Protein AF-A0A935MG54-F1 (afdb_monomer_lite)

Secondary structure (DSSP, 8-state):
--------TTSHHHHHHHHHHHHHHHHIIIIIS-BTTT---HHHHHHHHHHHHT-SSS-EEHHHHHHHHTTT--S-HHHHHHHHHHHHTTSSSEEEES---BTTTTBPPPPTTT-EEEE-HHHHHHH--TTT--EEE-TTSSSEEESS----S-HHHHH-EEEE-SS-EEEEPPB-HHHHHHHHHHHHTT------B--TT--EEEEEE-GGG-TT-EEEEE--EEEEETTEEEE----TT--HHHHHHHHHHHHHTTSS-EEEEEE--SSS--EEEEEPTT--HHHHHHHHHHHSTTEEEE--B-EEEETTEEEE--HHHHHHHHHHHHHHHHHHHHHHHHHHHHHHHHHHHHHHHHHHHHHHHHHHHHTS----

Structure (mmCIF, N/CA/C/O backbone):
data_AF-A0A935MG54-F1
#
_entry.id   AF-A0A935MG54-F1
#
loop_
_atom_site.group_PDB
_atom_site.id
_atom_site.type_symbol
_atom_site.label_atom_id
_atom_site.label_alt_id
_atom_site.label_comp_id
_atom_site.label_asym_id
_atom_site.label_entity_id
_atom_site.label_seq_id
_atom_site.pdbx_PDB_ins_code
_atom_site.Cartn_x
_atom_site.Cartn_y
_atom_site.Cartn_z
_atom_site.occupancy
_atom_site.B_iso_or_equiv
_atom_site.auth_seq_id
_atom_site.auth_comp_id
_atom_site.auth_asym_id
_atom_site.auth_atom_id
_atom_site.pdbx_PDB_model_num
ATOM 1 N N . MET A 1 1 ? 14.597 44.276 -36.046 1.00 36.25 1 MET A N 1
ATOM 2 C CA . MET A 1 1 ? 15.534 44.014 -34.934 1.00 36.25 1 MET A CA 1
ATOM 3 C C . MET A 1 1 ? 14.734 43.998 -33.642 1.00 36.25 1 MET A C 1
ATOM 5 O O . MET A 1 1 ? 14.458 45.055 -33.099 1.00 36.25 1 MET A O 1
ATOM 9 N N . MET A 1 2 ? 14.288 42.823 -33.200 1.00 33.59 2 MET A N 1
ATOM 10 C CA . MET A 1 2 ? 13.759 42.623 -31.849 1.00 33.59 2 MET A CA 1
ATOM 11 C C . MET A 1 2 ? 14.778 41.748 -31.135 1.00 33.59 2 MET A C 1
ATOM 13 O O . MET A 1 2 ? 14.987 40.599 -31.510 1.00 33.59 2 MET A O 1
ATOM 17 N N . SER A 1 3 ? 15.499 42.357 -30.204 1.00 35.59 3 SER A N 1
ATOM 18 C CA . SER A 1 3 ? 16.478 41.704 -29.349 1.00 35.59 3 SER A CA 1
ATOM 19 C C . SER A 1 3 ? 15.770 40.707 -28.435 1.00 35.59 3 SER A C 1
ATOM 21 O O . SER A 1 3 ? 14.980 41.115 -27.583 1.00 35.59 3 SER A O 1
ATOM 23 N N . GLU A 1 4 ? 16.073 39.419 -28.591 1.00 42.12 4 GLU A N 1
ATOM 24 C CA . GLU A 1 4 ? 15.835 38.412 -27.558 1.00 42.12 4 GLU A CA 1
ATOM 25 C C . GLU A 1 4 ? 16.567 38.847 -26.284 1.00 42.12 4 GLU A C 1
ATOM 27 O O . GLU A 1 4 ? 17.799 38.837 -26.207 1.00 42.12 4 GLU A O 1
ATOM 32 N N . GLN A 1 5 ? 15.805 39.271 -25.276 1.00 38.69 5 GLN A N 1
ATOM 33 C CA . GLN A 1 5 ? 16.317 39.409 -23.923 1.00 38.69 5 GLN A CA 1
ATOM 34 C C . GLN A 1 5 ? 16.673 38.008 -23.420 1.00 38.69 5 GLN A C 1
ATOM 36 O O . GLN A 1 5 ? 15.800 37.228 -23.048 1.00 38.69 5 GLN A O 1
ATOM 41 N N . LYS A 1 6 ? 17.968 37.678 -23.406 1.00 45.94 6 LYS A N 1
ATOM 42 C CA . LYS A 1 6 ? 18.484 36.583 -22.582 1.00 45.94 6 LYS A CA 1
ATOM 43 C C . LYS A 1 6 ? 18.187 36.929 -21.123 1.00 45.94 6 LYS A C 1
ATOM 45 O O . LYS A 1 6 ? 18.866 37.779 -20.548 1.00 45.94 6 LYS A O 1
ATOM 50 N N . GLU A 1 7 ? 17.168 36.299 -20.540 1.00 51.41 7 GLU A N 1
ATOM 51 C CA . GLU A 1 7 ? 16.941 36.339 -19.096 1.00 51.41 7 GLU A CA 1
ATOM 52 C C . GLU A 1 7 ? 18.221 35.876 -18.391 1.00 51.41 7 GLU A C 1
ATOM 54 O O . GLU A 1 7 ? 18.666 34.734 -18.525 1.00 51.41 7 GLU A O 1
ATOM 59 N N . ASN A 1 8 ? 18.854 36.797 -17.668 1.00 47.69 8 ASN A N 1
ATOM 60 C CA . ASN A 1 8 ? 20.060 36.537 -16.901 1.00 47.69 8 ASN A CA 1
ATOM 61 C C . ASN A 1 8 ? 19.663 35.709 -15.665 1.00 47.69 8 ASN A C 1
ATOM 63 O O . ASN A 1 8 ? 19.390 36.248 -14.594 1.00 47.69 8 ASN A O 1
ATOM 67 N N . ASN A 1 9 ? 19.591 34.384 -15.817 1.00 56.09 9 ASN A N 1
ATOM 68 C CA . ASN A 1 9 ? 19.185 33.432 -14.771 1.00 56.09 9 ASN A CA 1
ATOM 69 C C . ASN A 1 9 ? 20.252 33.249 -13.657 1.00 56.09 9 ASN A C 1
ATOM 71 O O . ASN A 1 9 ? 20.275 32.241 -12.958 1.00 56.09 9 ASN A O 1
ATOM 75 N N . SER A 1 10 ? 21.176 34.207 -13.512 1.00 61.56 10 SER A N 1
ATOM 76 C CA . SER A 1 10 ? 22.337 34.177 -12.610 1.00 61.56 10 SER A CA 1
ATOM 77 C C . SER A 1 10 ? 22.067 34.760 -11.220 1.00 61.56 10 SER A C 1
ATOM 79 O O . SER A 1 10 ? 22.873 34.564 -10.312 1.00 61.56 10 SER A O 1
ATOM 81 N N . GLY A 1 11 ? 20.942 35.455 -11.028 1.00 75.38 11 GLY A N 1
ATOM 82 C CA . GLY A 1 11 ? 20.526 35.961 -9.721 1.00 75.38 11 GLY A CA 1
ATOM 83 C C . GLY A 1 11 ? 20.062 34.848 -8.776 1.00 75.38 11 GLY A C 1
ATOM 84 O O . GLY A 1 11 ? 19.579 33.805 -9.212 1.00 75.38 11 GLY A O 1
ATOM 85 N N . VAL A 1 12 ? 20.139 35.104 -7.466 1.00 76.81 12 VAL A N 1
ATOM 86 C CA . VAL A 1 12 ? 19.723 34.170 -6.400 1.00 76.81 12 VAL A CA 1
ATOM 87 C C . VAL A 1 12 ? 18.309 33.619 -6.642 1.00 76.81 12 VAL A C 1
ATOM 89 O O . VAL A 1 12 ? 18.091 32.418 -6.546 1.00 76.81 12 VAL A O 1
ATOM 92 N N . SER A 1 13 ? 17.364 34.467 -7.060 1.00 79.31 13 SER A N 1
ATOM 93 C CA . SER A 1 13 ? 15.989 34.058 -7.399 1.00 79.31 13 SER A CA 1
ATOM 94 C C . SER A 1 13 ? 15.916 33.044 -8.559 1.00 79.31 13 SER A C 1
ATOM 96 O O . SER A 1 13 ? 15.170 32.066 -8.486 1.00 79.31 13 SER A O 1
ATOM 98 N N . GLY A 1 14 ? 16.735 33.222 -9.602 1.00 78.69 14 GLY A N 1
ATOM 99 C CA . GLY A 1 14 ? 16.810 32.297 -10.741 1.00 78.69 14 GLY A CA 1
ATOM 100 C C . GLY A 1 14 ? 17.404 30.938 -10.362 1.00 78.69 14 GLY A C 1
ATOM 101 O O . GLY A 1 14 ? 16.901 29.888 -10.775 1.00 78.69 14 GLY A O 1
ATOM 102 N N . GLN A 1 15 ? 18.413 30.948 -9.485 1.00 80.38 15 GLN A N 1
ATOM 103 C CA . GLN A 1 15 ? 18.999 29.729 -8.921 1.00 80.38 15 GLN A CA 1
ATOM 104 C C . GLN A 1 15 ? 17.985 28.972 -8.053 1.00 80.38 15 GLN A C 1
ATOM 106 O O . GLN A 1 15 ? 17.768 27.785 -8.284 1.00 80.38 15 GLN A O 1
ATOM 111 N N . TYR A 1 16 ? 17.278 29.659 -7.144 1.00 85.31 16 TYR A N 1
ATOM 112 C CA . TYR A 1 16 ? 16.221 29.048 -6.327 1.00 85.31 16 TYR A CA 1
ATOM 113 C C . TYR A 1 16 ? 15.105 28.433 -7.173 1.00 85.31 16 TYR A C 1
ATOM 115 O O . TYR A 1 16 ? 14.682 27.315 -6.890 1.00 85.31 16 TYR A O 1
ATOM 123 N N . LYS A 1 17 ? 14.646 29.124 -8.225 1.00 85.75 17 LYS A N 1
ATOM 124 C CA . LYS A 1 17 ? 13.634 28.585 -9.146 1.00 85.75 17 LYS A CA 1
ATOM 125 C C . LYS A 1 17 ? 14.112 27.287 -9.797 1.00 85.75 17 LYS A C 1
ATOM 127 O O . LYS A 1 17 ? 13.353 26.326 -9.860 1.00 85.75 17 LYS A O 1
ATOM 132 N N . THR A 1 18 ? 15.363 27.256 -10.250 1.00 86.44 18 THR A N 1
ATOM 133 C CA . THR A 1 18 ? 15.950 26.082 -10.911 1.00 86.44 18 THR A CA 1
ATOM 134 C C . THR A 1 18 ? 16.090 24.916 -9.931 1.00 86.44 18 THR A C 1
ATOM 136 O O . THR A 1 18 ? 15.540 23.847 -10.178 1.00 86.44 18 THR A O 1
ATOM 139 N N . TRP A 1 19 ? 16.706 25.139 -8.766 1.00 88.31 19 TRP A N 1
ATOM 140 C CA . TRP A 1 19 ? 16.863 24.106 -7.735 1.00 88.31 19 TRP A CA 1
ATOM 141 C C . TRP A 1 19 ? 15.526 23.565 -7.233 1.00 88.31 19 TRP A C 1
ATOM 143 O O . TRP A 1 19 ? 15.387 22.364 -7.005 1.00 88.31 19 TRP A O 1
ATOM 153 N N . PHE A 1 20 ? 14.527 24.437 -7.083 1.00 89.06 20 PHE A N 1
ATOM 154 C CA . PHE A 1 20 ? 13.186 24.024 -6.692 1.00 89.06 20 PHE A CA 1
ATOM 155 C C . PHE A 1 20 ? 12.527 23.146 -7.761 1.00 89.06 20 PHE A C 1
ATOM 157 O O . PHE A 1 20 ? 11.918 22.136 -7.416 1.00 89.06 20 PHE A O 1
ATOM 164 N N . LEU A 1 21 ? 12.658 23.495 -9.046 1.00 88.19 21 LEU A N 1
ATOM 165 C CA . LEU A 1 21 ? 12.113 22.695 -10.146 1.00 88.19 21 LEU A CA 1
ATOM 166 C C . LEU A 1 21 ? 12.800 21.331 -10.264 1.00 88.19 21 LEU A C 1
ATOM 168 O O . LEU A 1 21 ? 12.105 20.332 -10.457 1.00 88.19 21 LEU A O 1
ATOM 172 N N . ASP A 1 22 ? 14.120 21.270 -10.095 1.00 87.31 22 ASP A N 1
ATOM 173 C CA . ASP A 1 22 ? 14.874 20.012 -10.116 1.00 87.31 22 ASP A CA 1
ATOM 174 C C . ASP A 1 22 ? 14.460 19.107 -8.950 1.00 87.31 22 ASP A C 1
ATOM 176 O O . ASP A 1 22 ? 14.134 17.933 -9.144 1.00 87.31 22 ASP A O 1
ATOM 180 N N . TYR A 1 23 ? 14.375 19.670 -7.740 1.00 89.00 23 TYR A N 1
ATOM 181 C CA . TYR A 1 23 ? 13.912 18.948 -6.558 1.00 89.00 23 TYR A CA 1
ATOM 182 C C . TYR A 1 23 ? 12.462 18.469 -6.706 1.00 89.00 23 TYR A C 1
ATOM 184 O O . TYR A 1 23 ? 12.162 17.307 -6.430 1.00 89.00 23 TYR A O 1
ATOM 192 N N . ALA A 1 24 ? 11.557 19.335 -7.171 1.00 88.94 24 ALA A N 1
ATOM 193 C CA . ALA A 1 24 ? 10.156 18.985 -7.380 1.00 88.94 24 ALA A CA 1
ATOM 194 C C . ALA A 1 24 ? 10.003 17.869 -8.419 1.00 88.94 24 ALA A C 1
ATOM 196 O O . ALA A 1 24 ? 9.291 16.895 -8.171 1.00 88.94 24 ALA A O 1
ATOM 197 N N . SER A 1 25 ? 10.719 17.970 -9.541 1.00 88.19 25 SER A N 1
ATOM 198 C CA . SER A 1 25 ? 10.710 16.956 -10.599 1.00 88.19 25 SER A CA 1
ATOM 199 C C . SER A 1 25 ? 11.228 15.616 -10.085 1.00 88.19 25 SER A C 1
ATOM 201 O O . SER A 1 25 ? 10.577 14.592 -10.290 1.00 88.19 25 SER A O 1
ATOM 203 N N . TYR A 1 26 ? 12.339 15.624 -9.341 1.00 88.06 26 TYR A N 1
ATOM 204 C CA . TYR A 1 26 ? 12.888 14.427 -8.708 1.00 88.06 26 TYR A CA 1
ATOM 205 C C . TYR A 1 26 ? 11.895 13.789 -7.728 1.00 88.06 26 TYR A C 1
ATOM 207 O O . TYR A 1 26 ? 11.629 12.594 -7.798 1.00 88.06 26 TYR A O 1
ATOM 215 N N . VAL A 1 27 ? 11.279 14.570 -6.836 1.00 87.25 27 VAL A N 1
ATOM 216 C CA . VAL A 1 27 ? 10.325 14.031 -5.853 1.00 87.25 27 VAL A CA 1
ATOM 217 C C . VAL A 1 27 ? 9.084 13.437 -6.527 1.00 87.25 27 VAL A C 1
ATOM 219 O O . VAL A 1 27 ? 8.572 12.417 -6.057 1.00 87.25 27 VAL A O 1
ATOM 222 N N . ILE A 1 28 ? 8.598 14.053 -7.607 1.00 88.31 28 ILE A N 1
ATOM 223 C CA . ILE A 1 28 ? 7.433 13.570 -8.355 1.00 88.31 28 ILE A CA 1
ATOM 224 C C . ILE A 1 28 ? 7.766 12.272 -9.100 1.00 88.31 28 ILE A C 1
ATOM 226 O O . ILE A 1 28 ? 7.047 11.289 -8.931 1.00 88.31 28 ILE A O 1
ATOM 230 N N . LEU A 1 29 ? 8.841 12.261 -9.893 1.00 85.81 29 LEU A N 1
ATOM 231 C CA . LEU A 1 29 ? 9.164 11.157 -10.804 1.00 85.81 29 LEU A CA 1
ATOM 232 C C . LEU A 1 29 ? 9.878 9.993 -10.112 1.00 85.81 29 LEU A C 1
ATOM 234 O O . LEU A 1 29 ? 9.588 8.835 -10.395 1.00 85.81 29 LEU A O 1
ATOM 238 N N . GLU A 1 30 ? 10.786 10.289 -9.184 1.00 83.00 30 GLU A N 1
ATOM 239 C CA . GLU A 1 30 ? 11.728 9.307 -8.634 1.00 83.00 30 GLU A CA 1
ATOM 240 C C . GLU A 1 30 ? 11.389 8.864 -7.200 1.00 83.00 30 GLU A C 1
ATOM 242 O O . GLU A 1 30 ? 12.140 8.102 -6.584 1.00 83.00 30 GLU A O 1
ATOM 247 N N . ARG A 1 31 ? 10.260 9.316 -6.629 1.00 86.38 31 ARG A N 1
ATOM 248 C CA . ARG A 1 31 ? 9.934 9.003 -5.226 1.00 86.38 31 ARG A CA 1
ATOM 249 C C . ARG A 1 31 ? 8.457 8.779 -4.933 1.00 86.38 31 ARG A C 1
ATOM 251 O O . ARG A 1 31 ? 8.093 7.723 -4.419 1.00 86.38 31 ARG A O 1
ATOM 258 N N . ALA A 1 32 ? 7.617 9.784 -5.156 1.00 86.50 32 ALA A N 1
ATOM 259 C CA . ALA A 1 32 ? 6.298 9.832 -4.530 1.00 86.50 32 ALA A CA 1
ATOM 260 C C . ALA A 1 32 ? 5.190 9.152 -5.343 1.00 86.50 32 ALA A C 1
ATOM 262 O O . ALA A 1 32 ? 4.269 8.597 -4.741 1.00 86.50 32 ALA A O 1
ATOM 263 N N . VAL A 1 33 ? 5.271 9.186 -6.674 1.00 91.69 33 VAL A N 1
ATOM 264 C CA . VAL A 1 33 ? 4.208 8.720 -7.574 1.00 91.69 33 VAL A CA 1
ATOM 265 C C . VAL A 1 33 ? 4.623 7.396 -8.231 1.00 91.69 33 VAL A C 1
ATOM 267 O O . VAL A 1 33 ? 5.767 7.278 -8.667 1.00 91.69 33 VAL A O 1
ATOM 270 N N . PRO A 1 34 ? 3.741 6.381 -8.290 1.00 94.25 34 PRO A N 1
ATOM 271 C CA . PRO A 1 34 ? 4.047 5.125 -8.965 1.00 94.25 34 PRO A CA 1
ATOM 272 C C . PRO A 1 34 ? 4.077 5.296 -10.490 1.00 94.25 34 PRO A C 1
ATOM 274 O O . PRO A 1 34 ? 3.352 6.121 -11.059 1.00 94.25 34 PRO A O 1
ATOM 277 N N . ALA A 1 35 ? 4.892 4.475 -11.152 1.00 94.12 35 ALA A N 1
ATOM 278 C CA . ALA A 1 35 ? 4.872 4.361 -12.607 1.00 94.12 35 ALA A CA 1
ATOM 279 C C . ALA A 1 35 ? 3.631 3.588 -13.071 1.00 94.12 35 ALA A C 1
ATOM 281 O O . ALA A 1 35 ? 3.162 2.678 -12.383 1.00 94.12 35 ALA A O 1
ATOM 282 N N . MET A 1 36 ? 3.096 3.942 -14.237 1.00 93.44 36 MET A N 1
ATOM 283 C CA . MET A 1 36 ? 1.888 3.311 -14.765 1.00 93.44 36 MET A CA 1
ATOM 284 C C . MET A 1 36 ? 2.120 1.866 -15.228 1.00 93.44 36 MET A C 1
ATOM 286 O O . MET A 1 36 ? 1.231 1.022 -15.142 1.00 93.44 36 MET A O 1
ATOM 290 N N . GLU A 1 37 ? 3.317 1.575 -15.726 1.00 91.81 37 GLU A N 1
ATOM 291 C CA . GLU A 1 37 ? 3.659 0.313 -16.379 1.00 91.81 37 GLU A CA 1
ATOM 292 C C . GLU A 1 37 ? 3.700 -0.864 -15.398 1.00 91.81 37 GLU A C 1
ATOM 294 O O . GLU A 1 37 ? 3.275 -1.970 -15.742 1.00 91.81 37 GLU A O 1
ATOM 299 N N . ASP A 1 38 ? 4.208 -0.631 -14.183 1.00 93.75 38 ASP A N 1
ATOM 300 C CA . ASP A 1 38 ? 4.360 -1.656 -13.148 1.00 93.75 38 ASP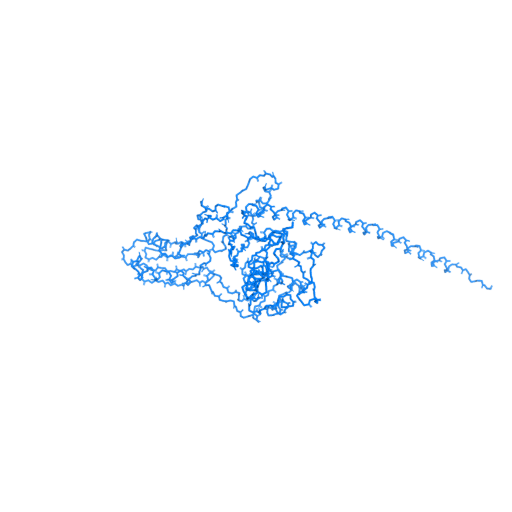 A CA 1
ATOM 301 C C . ASP A 1 38 ? 3.632 -1.358 -11.836 1.00 93.75 38 ASP A C 1
ATOM 303 O O . ASP A 1 38 ? 3.477 -2.261 -11.014 1.00 93.75 38 ASP A O 1
ATOM 307 N N . GLY A 1 39 ? 3.144 -0.132 -11.641 1.00 93.50 39 GLY A N 1
ATOM 308 C CA . GLY A 1 39 ? 2.451 0.267 -10.421 1.00 93.50 39 GLY A CA 1
ATOM 309 C C . GLY A 1 39 ? 3.360 0.490 -9.219 1.00 93.50 39 GLY A C 1
ATOM 310 O O . GLY A 1 39 ? 2.860 0.592 -8.101 1.00 93.50 39 GLY A O 1
ATOM 311 N N . LEU A 1 40 ? 4.679 0.550 -9.421 1.00 95.56 40 LEU A N 1
ATOM 312 C CA . LEU A 1 40 ? 5.659 0.610 -8.343 1.00 95.56 40 LEU A CA 1
ATOM 313 C C . LEU A 1 40 ? 6.328 1.980 -8.264 1.00 95.56 40 LEU A C 1
ATOM 315 O O . LEU A 1 40 ? 6.586 2.653 -9.267 1.00 95.56 40 LEU A O 1
ATOM 319 N N . LYS A 1 41 ? 6.678 2.369 -7.038 1.00 95.25 41 LYS A N 1
ATOM 320 C CA . LYS A 1 41 ? 7.650 3.438 -6.787 1.00 95.25 41 LYS A CA 1
ATOM 321 C C . LYS A 1 41 ? 9.074 2.917 -7.021 1.00 95.25 41 LYS A C 1
ATOM 323 O O . LYS A 1 41 ? 9.314 1.716 -6.855 1.00 95.25 41 LYS A O 1
ATOM 328 N N . PRO A 1 42 ? 10.059 3.788 -7.299 1.00 93.62 42 PRO A N 1
ATOM 329 C CA . PRO A 1 42 ? 11.432 3.347 -7.567 1.00 93.62 42 PRO A CA 1
ATOM 330 C C . PRO A 1 42 ? 12.063 2.503 -6.453 1.00 93.62 42 PRO A C 1
ATOM 332 O O . PRO A 1 42 ? 12.716 1.505 -6.746 1.00 93.62 42 PRO A O 1
ATOM 335 N N . VAL A 1 43 ? 11.822 2.833 -5.177 1.00 95.56 43 VAL A N 1
ATOM 336 C CA . VAL A 1 43 ? 12.313 2.024 -4.042 1.00 95.56 43 VAL A CA 1
ATOM 337 C C . VAL A 1 43 ? 11.753 0.598 -4.072 1.00 95.56 43 VAL A C 1
ATOM 339 O O . VAL A 1 43 ? 12.503 -0.364 -3.949 1.00 95.56 43 VAL A O 1
ATOM 342 N N . GLN A 1 44 ? 10.454 0.448 -4.337 1.00 96.81 44 GLN A N 1
ATOM 343 C CA . GLN A 1 44 ? 9.769 -0.847 -4.375 1.00 96.81 44 GLN A CA 1
ATOM 344 C C . GLN A 1 44 ? 10.274 -1.703 -5.543 1.00 96.81 44 GLN A C 1
ATOM 346 O O . GLN A 1 44 ? 10.547 -2.892 -5.386 1.00 96.81 44 GLN A O 1
ATOM 351 N N . ARG A 1 45 ? 10.469 -1.078 -6.710 1.00 96.38 45 ARG A N 1
ATOM 352 C CA . ARG A 1 45 ? 11.040 -1.722 -7.900 1.00 96.38 45 ARG A CA 1
ATOM 353 C C . ARG A 1 45 ? 12.452 -2.246 -7.646 1.00 96.38 45 ARG A C 1
ATOM 355 O O . ARG A 1 45 ? 12.754 -3.389 -7.983 1.00 96.38 45 ARG A O 1
ATOM 362 N N . ARG A 1 46 ? 13.304 -1.425 -7.030 1.00 96.44 46 ARG A N 1
ATOM 363 C CA . ARG A 1 46 ? 14.694 -1.776 -6.705 1.00 96.44 46 ARG A CA 1
ATOM 364 C C . ARG A 1 46 ? 14.786 -2.883 -5.661 1.00 96.44 46 ARG A C 1
ATOM 366 O O . ARG A 1 46 ? 15.628 -3.762 -5.815 1.00 96.44 46 ARG A O 1
ATOM 373 N N . ILE A 1 47 ? 13.894 -2.891 -4.669 1.00 97.44 47 ILE A N 1
ATOM 374 C CA . ILE A 1 47 ? 13.772 -3.987 -3.696 1.00 97.44 47 ILE A CA 1
ATOM 375 C C . ILE A 1 47 ? 13.447 -5.303 -4.412 1.00 97.44 47 ILE A C 1
ATOM 377 O O . ILE A 1 47 ? 14.160 -6.287 -4.233 1.00 97.44 47 ILE A O 1
ATOM 381 N N . LEU A 1 48 ? 12.428 -5.324 -5.279 1.00 97.44 48 LEU A N 1
ATOM 382 C CA . LEU A 1 48 ? 12.066 -6.530 -6.034 1.00 97.44 48 LEU A CA 1
ATOM 383 C C . LEU A 1 48 ? 13.197 -7.006 -6.952 1.00 97.44 48 LEU A C 1
ATOM 385 O O . LEU A 1 48 ? 13.439 -8.208 -7.052 1.00 97.44 48 LEU A O 1
ATOM 389 N N . HIS A 1 49 ? 13.911 -6.080 -7.597 1.00 96.81 49 HIS A N 1
ATOM 390 C CA . HIS A 1 49 ? 15.085 -6.403 -8.413 1.00 96.81 49 HIS A CA 1
ATOM 391 C C . HIS A 1 49 ? 16.216 -7.013 -7.574 1.00 96.81 49 HIS A C 1
ATOM 393 O O . HIS A 1 49 ? 16.732 -8.075 -7.913 1.00 96.81 49 HIS A O 1
ATOM 399 N N . ALA A 1 50 ? 16.551 -6.405 -6.435 1.00 96.62 50 ALA A N 1
ATOM 400 C CA . ALA A 1 50 ? 17.556 -6.927 -5.513 1.00 96.62 50 ALA A CA 1
ATOM 401 C C . ALA A 1 50 ? 17.186 -8.319 -4.980 1.00 96.62 50 ALA A C 1
ATOM 403 O O . ALA A 1 50 ? 18.033 -9.212 -4.962 1.00 96.62 50 ALA A O 1
ATOM 404 N N . MET A 1 51 ? 15.916 -8.529 -4.618 1.00 97.19 51 MET A N 1
ATOM 405 C CA . MET A 1 51 ? 15.408 -9.843 -4.224 1.00 97.19 51 MET A CA 1
ATOM 406 C C . MET A 1 51 ? 15.521 -10.857 -5.360 1.00 97.19 51 MET A C 1
ATOM 408 O O . MET A 1 51 ? 15.851 -12.010 -5.101 1.00 97.19 51 MET A O 1
ATOM 412 N N . LYS A 1 52 ? 15.290 -10.447 -6.615 1.00 96.19 52 LYS A N 1
ATOM 413 C CA . LYS A 1 52 ? 15.390 -11.352 -7.763 1.00 96.19 52 LYS A CA 1
ATOM 414 C C . LYS A 1 52 ? 16.823 -11.779 -8.064 1.00 96.19 52 LYS A C 1
ATOM 416 O O . LYS A 1 52 ? 17.035 -12.928 -8.438 1.00 96.19 52 LYS A O 1
ATOM 421 N N . GLU A 1 53 ? 17.792 -10.889 -7.881 1.00 94.44 53 GLU A N 1
ATOM 422 C CA . GLU A 1 53 ? 19.220 -11.209 -8.024 1.00 94.44 53 GLU A CA 1
ATOM 423 C C . GLU A 1 53 ? 19.712 -12.191 -6.947 1.00 94.44 53 GLU A C 1
ATOM 425 O O . GLU A 1 53 ? 20.644 -12.955 -7.186 1.00 94.44 53 GLU A O 1
ATOM 430 N N . MET A 1 54 ? 19.084 -12.178 -5.768 1.00 94.06 54 MET A N 1
ATOM 431 C CA . MET A 1 54 ? 19.393 -13.076 -4.647 1.00 94.06 54 MET A CA 1
ATOM 432 C C . MET A 1 54 ? 18.544 -14.356 -4.627 1.00 94.06 54 MET A C 1
ATOM 434 O O . MET A 1 54 ? 18.728 -15.195 -3.748 1.00 94.06 54 MET A O 1
ATOM 438 N N . ASP A 1 55 ? 17.587 -14.492 -5.544 1.00 93.81 55 ASP A N 1
ATOM 439 C CA . ASP A 1 55 ? 16.567 -15.536 -5.509 1.00 93.81 55 ASP A CA 1
ATOM 440 C C . ASP A 1 55 ? 17.156 -16.933 -5.761 1.00 93.81 55 ASP A C 1
ATOM 442 O O . ASP A 1 55 ? 17.523 -17.288 -6.882 1.00 93.81 55 ASP A O 1
ATOM 446 N N . ASP A 1 56 ? 17.195 -17.745 -4.705 1.00 92.44 56 ASP A N 1
ATOM 447 C CA . ASP A 1 56 ? 17.542 -19.170 -4.715 1.00 92.44 56 ASP A CA 1
ATOM 448 C C . ASP A 1 56 ? 16.365 -20.062 -4.255 1.00 92.44 56 ASP A C 1
ATOM 450 O O . ASP A 1 56 ? 16.523 -21.266 -4.031 1.00 92.44 56 ASP A O 1
ATOM 454 N N . GLY A 1 57 ? 15.172 -19.469 -4.105 1.00 90.62 57 GLY A N 1
ATOM 455 C CA . GLY A 1 57 ? 13.959 -20.107 -3.588 1.00 90.62 57 GLY A CA 1
ATOM 456 C C . GLY A 1 57 ? 13.874 -20.217 -2.058 1.00 90.62 57 GLY A C 1
ATOM 457 O O . GLY A 1 57 ? 12.843 -20.669 -1.541 1.00 90.62 57 GLY A O 1
ATOM 458 N N . ARG A 1 58 ? 14.909 -19.814 -1.312 1.00 94.69 58 ARG A N 1
ATOM 459 C CA . ARG A 1 58 ? 14.925 -19.836 0.158 1.00 94.69 58 ARG A CA 1
ATOM 460 C C . ARG A 1 58 ? 14.587 -18.465 0.737 1.00 94.69 58 ARG A C 1
ATOM 462 O O . ARG A 1 58 ? 14.625 -17.438 0.062 1.00 94.69 58 ARG A O 1
ATOM 469 N N . PHE A 1 59 ? 14.221 -18.471 2.012 1.00 96.25 59 PHE A N 1
ATOM 470 C CA . PHE A 1 59 ? 14.035 -17.250 2.779 1.00 96.25 59 PHE A CA 1
ATOM 471 C C . PHE A 1 59 ? 15.381 -16.567 3.016 1.00 96.25 59 PHE A C 1
ATOM 473 O O . PHE A 1 59 ? 16.360 -17.199 3.414 1.00 96.25 59 PHE A O 1
ATOM 480 N N . ASN A 1 60 ? 15.420 -15.264 2.754 1.00 96.44 60 ASN A N 1
ATOM 481 C CA . ASN A 1 60 ? 16.582 -14.422 2.972 1.00 96.44 60 ASN A CA 1
ATOM 482 C C . ASN A 1 60 ? 16.312 -13.480 4.144 1.00 96.44 60 ASN A C 1
ATOM 484 O O . ASN A 1 60 ? 15.221 -12.923 4.268 1.00 96.44 60 ASN A O 1
ATOM 488 N N . LYS A 1 61 ? 17.325 -13.259 4.988 1.00 96.69 61 LYS A N 1
ATOM 489 C CA . LYS A 1 61 ? 17.254 -12.244 6.047 1.00 96.69 61 LYS A CA 1
ATOM 490 C C . LYS A 1 61 ? 16.958 -10.882 5.430 1.00 96.69 61 LYS A C 1
ATOM 492 O O . LYS A 1 61 ? 17.639 -10.473 4.488 1.00 96.69 61 LYS A O 1
ATOM 497 N N . VAL A 1 62 ? 15.996 -10.157 5.996 1.00 97.00 62 VAL A N 1
ATOM 498 C CA . VAL A 1 62 ? 15.607 -8.833 5.487 1.00 97.00 62 VAL A CA 1
ATOM 499 C C . VAL A 1 62 ? 16.781 -7.855 5.515 1.00 97.00 62 VAL A C 1
ATOM 501 O O . VAL A 1 62 ? 16.968 -7.111 4.558 1.00 97.00 62 VAL A O 1
ATOM 504 N N . ALA A 1 63 ? 17.652 -7.935 6.525 1.00 96.88 63 ALA A N 1
ATOM 505 C CA . ALA A 1 63 ? 18.900 -7.168 6.565 1.00 96.88 63 ALA A CA 1
ATOM 506 C C . ALA A 1 63 ? 19.780 -7.359 5.308 1.00 96.88 63 ALA A C 1
ATOM 508 O O . ALA A 1 63 ? 20.347 -6.391 4.801 1.00 96.88 63 ALA A O 1
ATOM 509 N N . ASN A 1 64 ? 19.850 -8.577 4.757 1.00 96.19 64 ASN A N 1
ATOM 510 C CA . ASN A 1 64 ? 20.615 -8.846 3.535 1.00 96.19 64 ASN A CA 1
ATOM 511 C C . ASN A 1 64 ? 19.928 -8.244 2.303 1.00 96.19 64 ASN A C 1
ATOM 513 O O . ASN A 1 64 ? 20.599 -7.679 1.442 1.00 96.19 64 ASN A O 1
ATOM 517 N N . ILE A 1 65 ? 18.594 -8.331 2.233 1.00 96.94 65 ILE A N 1
ATOM 518 C CA . ILE A 1 65 ? 17.802 -7.746 1.141 1.00 96.94 65 ILE A CA 1
ATOM 519 C C . ILE A 1 65 ? 17.967 -6.221 1.125 1.00 96.94 65 ILE A C 1
ATOM 521 O O . ILE A 1 65 ? 18.167 -5.637 0.058 1.00 96.94 65 ILE A O 1
ATOM 525 N N . ILE A 1 66 ? 17.938 -5.579 2.297 1.00 97.00 66 ILE A N 1
ATOM 526 C CA . ILE A 1 66 ? 18.176 -4.138 2.441 1.00 97.00 66 ILE A CA 1
ATOM 527 C C . ILE A 1 66 ? 19.582 -3.790 1.941 1.00 97.00 66 ILE A C 1
ATOM 529 O O . ILE A 1 66 ? 19.718 -2.945 1.057 1.00 97.00 66 ILE A O 1
ATOM 533 N N . GLY A 1 67 ? 20.614 -4.493 2.422 1.00 95.94 67 GLY A N 1
ATOM 534 C CA . GLY A 1 67 ? 21.999 -4.257 2.003 1.00 95.94 67 GLY A CA 1
ATOM 535 C C . GLY A 1 67 ? 22.222 -4.437 0.497 1.00 95.94 67 GLY A C 1
ATOM 536 O O . GLY A 1 67 ? 22.938 -3.652 -0.124 1.00 95.94 67 GLY A O 1
ATOM 537 N N . GLN A 1 68 ? 21.565 -5.420 -0.126 1.00 95.56 68 GLN A N 1
ATOM 538 C CA . GLN A 1 68 ? 21.612 -5.600 -1.578 1.00 95.56 68 GLN A CA 1
ATOM 539 C C . GLN A 1 68 ? 20.867 -4.482 -2.319 1.00 95.56 68 GLN A C 1
ATOM 541 O O . GLN A 1 68 ? 21.344 -3.992 -3.341 1.00 95.56 68 GLN A O 1
ATOM 546 N N . SER A 1 69 ? 19.718 -4.046 -1.801 1.00 96.38 69 SER A N 1
ATOM 547 C CA . SER A 1 69 ? 18.909 -2.974 -2.398 1.00 96.38 69 SER A CA 1
ATOM 548 C C . SER A 1 69 ? 19.632 -1.626 -2.400 1.00 96.38 69 SER A C 1
ATOM 550 O O . SER A 1 69 ? 19.454 -0.844 -3.334 1.00 96.38 69 SER A O 1
ATOM 552 N N . MET A 1 70 ? 20.506 -1.372 -1.419 1.00 95.00 70 MET A N 1
ATOM 553 C CA . MET A 1 70 ? 21.329 -0.155 -1.355 1.00 95.00 70 MET A CA 1
ATOM 554 C C . MET A 1 70 ? 22.288 -0.000 -2.545 1.00 95.00 70 MET A C 1
ATOM 556 O O . MET A 1 70 ? 22.683 1.114 -2.869 1.00 95.00 70 MET A O 1
ATOM 560 N N . GLN A 1 71 ? 22.620 -1.086 -3.253 1.00 93.50 71 GLN A N 1
ATOM 561 C CA . GLN A 1 71 ? 23.423 -1.018 -4.484 1.00 93.50 71 GLN A CA 1
ATOM 562 C C . GLN A 1 71 ? 22.672 -0.348 -5.644 1.00 93.50 71 GLN A C 1
ATOM 564 O O . GLN A 1 71 ? 23.288 0.094 -6.609 1.00 93.50 71 GLN A O 1
ATOM 569 N N . TYR A 1 72 ? 21.343 -0.277 -5.554 1.00 94.19 72 TYR A N 1
ATOM 570 C CA . TYR A 1 72 ? 20.469 0.347 -6.547 1.00 94.19 72 TYR A CA 1
ATOM 571 C C . TYR A 1 72 ? 19.806 1.620 -5.998 1.00 94.19 72 TYR A C 1
ATOM 573 O O . TYR A 1 72 ? 19.498 2.548 -6.745 1.00 94.19 72 TYR A O 1
ATOM 581 N N . HIS A 1 73 ? 19.570 1.690 -4.686 1.00 94.31 73 HIS A N 1
ATOM 582 C CA . HIS A 1 73 ? 18.845 2.778 -4.039 1.00 94.31 73 HIS A CA 1
ATOM 583 C C . HIS A 1 73 ? 19.760 3.561 -3.077 1.00 94.31 73 HIS A C 1
ATOM 585 O O . HIS A 1 73 ? 20.012 3.082 -1.973 1.00 94.31 73 HIS A O 1
ATOM 591 N N . PRO A 1 74 ? 20.236 4.767 -3.455 1.00 91.06 74 PRO A N 1
ATOM 592 C CA . PRO A 1 74 ? 21.207 5.540 -2.674 1.00 91.06 74 PRO A CA 1
ATOM 593 C C . PRO A 1 74 ? 20.549 6.315 -1.515 1.00 91.06 74 PRO A C 1
ATOM 595 O O . PRO A 1 74 ? 20.796 7.504 -1.335 1.00 91.06 74 PRO A O 1
ATOM 598 N N . HIS A 1 75 ? 19.677 5.654 -0.751 1.00 88.81 75 HIS A N 1
ATOM 599 C CA . HIS A 1 75 ? 18.971 6.225 0.400 1.00 88.81 75 HIS A CA 1
ATOM 600 C C . HIS A 1 75 ? 19.110 5.318 1.624 1.00 88.81 75 HIS A C 1
ATOM 602 O O . HIS A 1 75 ? 19.600 4.193 1.524 1.00 88.81 75 HIS A O 1
ATOM 608 N N . GLY A 1 76 ? 18.710 5.832 2.789 1.00 91.25 76 GLY A N 1
ATOM 609 C CA . GLY A 1 76 ? 18.891 5.156 4.073 1.00 91.25 76 GLY A CA 1
ATOM 610 C C . GLY A 1 76 ? 18.245 3.769 4.131 1.00 91.25 76 GLY A C 1
ATOM 611 O O . GLY A 1 76 ? 17.151 3.552 3.603 1.00 91.25 76 GLY A O 1
ATOM 612 N N . ASP A 1 77 ? 18.911 2.860 4.834 1.00 93.44 77 ASP A N 1
ATOM 613 C CA . ASP A 1 77 ? 18.472 1.492 5.116 1.00 93.44 77 ASP A CA 1
ATOM 614 C C . ASP A 1 77 ? 17.079 1.441 5.758 1.00 93.44 77 ASP A C 1
ATOM 616 O O . ASP A 1 77 ? 16.264 0.612 5.358 1.00 93.44 77 ASP A O 1
ATOM 620 N N . ALA A 1 78 ? 16.774 2.379 6.661 1.00 93.94 78 ALA A N 1
ATOM 621 C CA . ALA A 1 78 ? 15.454 2.518 7.276 1.00 93.94 78 ALA A CA 1
ATOM 622 C C . ALA A 1 78 ? 14.336 2.668 6.226 1.00 93.94 78 ALA A C 1
ATOM 624 O O . ALA A 1 78 ? 13.373 1.911 6.232 1.00 93.94 78 ALA A O 1
ATOM 625 N N . SER A 1 79 ? 14.511 3.561 5.244 1.00 93.25 79 SER A N 1
ATOM 626 C CA . SER A 1 79 ? 13.496 3.804 4.205 1.00 93.25 79 SER A CA 1
ATOM 627 C C . SER A 1 79 ? 13.247 2.591 3.300 1.00 93.25 79 SER A C 1
ATOM 629 O O . SER A 1 79 ? 12.125 2.360 2.847 1.00 93.25 79 SER A O 1
ATOM 631 N N . ILE A 1 80 ? 14.291 1.794 3.052 1.00 96.19 80 ILE A N 1
ATOM 632 C CA . ILE A 1 80 ? 14.205 0.546 2.287 1.00 96.19 80 ILE A CA 1
ATOM 633 C C . ILE A 1 80 ? 13.517 -0.531 3.130 1.00 96.19 80 ILE A C 1
ATOM 635 O O . ILE A 1 80 ? 12.656 -1.245 2.618 1.00 96.19 80 ILE A O 1
ATOM 639 N N . GLY A 1 81 ? 13.878 -0.632 4.413 1.00 96.31 81 GLY A N 1
ATOM 640 C CA . GLY A 1 81 ? 13.264 -1.545 5.373 1.00 96.31 81 GLY A CA 1
ATOM 641 C C . GLY A 1 81 ? 11.764 -1.306 5.504 1.00 96.31 81 GLY A C 1
ATOM 642 O O . GLY A 1 81 ? 10.990 -2.240 5.306 1.00 96.31 81 GLY A O 1
ATOM 643 N N . ASP A 1 82 ? 11.350 -0.058 5.715 1.00 94.81 82 ASP A N 1
ATOM 644 C CA . ASP A 1 82 ? 9.938 0.319 5.825 1.00 94.81 82 ASP A CA 1
ATOM 645 C C . ASP A 1 82 ? 9.175 0.003 4.535 1.00 94.81 82 ASP A C 1
ATOM 647 O O . ASP A 1 82 ? 8.074 -0.549 4.568 1.00 94.81 82 ASP A O 1
ATOM 651 N N . ALA A 1 83 ? 9.760 0.308 3.371 1.00 95.62 83 ALA A N 1
ATOM 652 C CA . ALA A 1 83 ? 9.151 -0.017 2.084 1.00 95.62 83 ALA A CA 1
ATOM 653 C C . ALA A 1 83 ? 8.987 -1.534 1.892 1.00 95.62 83 ALA A C 1
ATOM 655 O O . ALA A 1 83 ? 7.944 -1.977 1.410 1.00 95.62 83 ALA A O 1
ATOM 656 N N . LEU A 1 84 ? 9.985 -2.328 2.288 1.00 96.75 84 LEU A N 1
ATOM 657 C CA . LEU A 1 84 ? 9.948 -3.786 2.210 1.00 96.75 84 LEU A CA 1
ATOM 658 C C . LEU A 1 84 ? 8.895 -4.374 3.156 1.00 96.75 84 LEU A C 1
ATOM 660 O O . LEU A 1 84 ? 8.110 -5.213 2.718 1.00 96.75 84 LEU A O 1
ATOM 664 N N . VAL A 1 85 ? 8.820 -3.903 4.404 1.00 96.38 85 VAL A N 1
ATOM 665 C CA . VAL A 1 85 ? 7.788 -4.314 5.373 1.00 96.38 85 VAL A CA 1
ATOM 666 C C . VAL A 1 85 ? 6.391 -4.026 4.826 1.00 96.38 85 VAL A C 1
ATOM 668 O O . VAL A 1 85 ? 5.573 -4.941 4.742 1.00 96.38 85 VAL A O 1
ATOM 671 N N . ASN A 1 86 ? 6.155 -2.807 4.331 1.00 94.25 86 ASN A N 1
ATOM 672 C CA . ASN A 1 86 ? 4.882 -2.418 3.716 1.00 94.25 86 ASN A CA 1
ATOM 673 C C . ASN A 1 86 ? 4.510 -3.282 2.499 1.00 94.25 86 ASN A C 1
ATOM 675 O O . ASN A 1 86 ? 3.333 -3.517 2.235 1.00 94.25 86 ASN A O 1
ATOM 679 N N . MET A 1 87 ? 5.488 -3.739 1.713 1.00 95.25 87 MET A N 1
ATOM 680 C CA . MET A 1 87 ? 5.237 -4.653 0.593 1.00 95.25 87 MET A CA 1
ATOM 681 C C . MET A 1 87 ? 4.962 -6.087 1.055 1.00 95.25 87 MET A C 1
ATOM 683 O O . MET A 1 87 ? 4.134 -6.763 0.444 1.00 95.25 87 MET A O 1
ATOM 687 N N . GLY A 1 88 ? 5.643 -6.541 2.110 1.00 94.75 88 GLY A N 1
ATOM 688 C CA . GLY A 1 88 ? 5.468 -7.865 2.706 1.00 94.75 88 GLY A CA 1
ATOM 689 C C . GLY A 1 88 ? 4.111 -8.040 3.381 1.00 94.75 88 GLY A C 1
ATOM 690 O O . GLY A 1 88 ? 3.464 -9.063 3.188 1.00 94.75 88 GLY A O 1
ATOM 691 N N . GLN A 1 89 ? 3.625 -7.014 4.083 1.00 92.69 89 GLN A N 1
ATOM 692 C CA . GLN A 1 89 ? 2.311 -7.022 4.741 1.00 92.69 89 GLN A CA 1
ATOM 693 C C . GLN A 1 89 ? 1.132 -7.166 3.763 1.00 92.69 89 GLN A C 1
ATOM 695 O O . GLN A 1 89 ? 0.044 -7.558 4.169 1.00 92.69 89 GLN A O 1
ATOM 700 N N . LYS A 1 90 ? 1.335 -6.887 2.466 1.00 91.38 90 LYS A N 1
ATOM 701 C CA . LYS A 1 90 ? 0.301 -7.058 1.432 1.00 91.38 90 LYS A CA 1
ATOM 702 C C . LYS A 1 90 ? 0.111 -8.511 0.980 1.00 91.38 90 LYS A C 1
ATOM 704 O O . LYS A 1 90 ? -0.812 -8.744 0.205 1.00 91.38 90 LYS A O 1
ATOM 709 N N . ASP A 1 91 ? 0.990 -9.430 1.392 1.00 91.38 91 ASP A N 1
ATOM 710 C CA . ASP A 1 91 ? 0.925 -10.883 1.141 1.00 91.38 91 ASP A CA 1
ATOM 711 C C . ASP A 1 91 ? 0.607 -11.276 -0.318 1.00 91.38 91 ASP A C 1
ATOM 713 O O . ASP A 1 91 ? -0.239 -12.116 -0.613 1.00 91.38 91 ASP A O 1
ATOM 717 N N . LEU A 1 92 ? 1.265 -10.609 -1.273 1.00 93.88 92 LEU A N 1
ATOM 718 C CA . LEU A 1 92 ? 1.064 -10.866 -2.707 1.00 93.88 92 LEU A CA 1
ATOM 719 C C . LEU A 1 92 ? 2.380 -11.152 -3.428 1.00 93.88 92 LEU A C 1
ATOM 721 O O . LEU A 1 92 ? 2.545 -12.184 -4.080 1.00 93.88 92 LEU A O 1
ATOM 725 N N . LEU A 1 93 ? 3.332 -10.219 -3.336 1.00 95.56 93 LEU A N 1
ATOM 726 C CA . LEU A 1 93 ? 4.606 -10.323 -4.052 1.00 95.56 93 LEU A CA 1
ATOM 727 C C . LEU A 1 93 ? 5.723 -10.956 -3.223 1.00 95.56 93 LEU A C 1
ATOM 729 O O . LEU A 1 93 ? 6.689 -11.480 -3.778 1.00 95.56 93 LEU A O 1
ATOM 733 N N . ILE A 1 94 ? 5.614 -10.863 -1.903 1.00 97.06 94 ILE A N 1
ATOM 734 C CA . ILE A 1 94 ? 6.665 -11.225 -0.963 1.00 97.06 94 ILE A CA 1
ATOM 735 C C . ILE A 1 94 ? 6.050 -12.166 0.058 1.00 97.06 94 ILE A C 1
ATOM 737 O O . ILE A 1 94 ? 5.083 -11.805 0.717 1.00 97.06 94 ILE A O 1
ATOM 741 N N . GLU A 1 95 ? 6.626 -13.356 0.173 1.00 96.88 95 GLU A N 1
ATOM 742 C CA . GLU A 1 95 ? 6.330 -14.276 1.263 1.00 96.88 95 GLU A CA 1
ATOM 743 C C . GLU A 1 95 ? 7.203 -13.901 2.458 1.00 96.88 95 GLU A C 1
ATOM 745 O O . GLU A 1 95 ? 8.406 -13.650 2.306 1.00 96.88 95 GLU A O 1
ATOM 750 N N . THR A 1 96 ? 6.600 -13.870 3.640 1.00 96.81 96 THR A N 1
ATOM 751 C CA . THR A 1 96 ? 7.202 -13.336 4.861 1.00 96.81 96 THR A CA 1
ATOM 752 C C . THR A 1 96 ? 7.308 -14.407 5.948 1.00 96.81 96 THR A C 1
ATOM 754 O O . THR A 1 96 ? 6.477 -15.307 6.055 1.00 96.81 96 THR A O 1
ATOM 757 N N . GLN A 1 97 ? 8.363 -14.331 6.759 1.00 96.12 97 GLN A N 1
ATOM 758 C CA . GLN A 1 97 ? 8.567 -15.172 7.939 1.00 96.12 97 GLN A CA 1
ATOM 759 C C . GLN A 1 97 ? 9.056 -14.319 9.121 1.00 96.12 97 GLN A C 1
ATOM 761 O O . GLN A 1 97 ? 9.917 -13.447 8.966 1.00 96.12 97 GLN A O 1
ATOM 766 N N . GLY A 1 98 ? 8.507 -14.582 10.312 1.00 94.88 98 GLY A N 1
ATOM 767 C CA . GLY A 1 98 ? 8.744 -13.807 11.538 1.00 94.88 98 GLY A CA 1
ATOM 768 C C . GLY A 1 98 ? 7.640 -12.778 11.815 1.00 94.88 98 GLY A C 1
ATOM 769 O O . GLY A 1 98 ? 6.567 -12.848 11.224 1.00 94.88 98 GLY A O 1
ATOM 770 N N . ASN A 1 99 ? 7.892 -11.828 12.722 1.00 95.12 99 ASN A N 1
ATOM 771 C CA . ASN A 1 99 ? 6.935 -10.764 13.048 1.00 95.12 99 ASN A CA 1
ATOM 772 C C . ASN A 1 99 ? 7.114 -9.548 12.120 1.00 95.12 99 ASN A C 1
ATOM 774 O O . ASN A 1 99 ? 8.063 -8.783 12.287 1.00 95.12 99 ASN A O 1
ATOM 778 N N . TRP A 1 100 ? 6.189 -9.366 11.178 1.00 95.44 100 TRP A N 1
ATOM 779 C CA . TRP A 1 100 ? 6.177 -8.268 10.202 1.00 95.44 100 TRP A CA 1
ATOM 780 C C . TRP A 1 100 ? 5.286 -7.086 10.612 1.00 95.44 100 TRP A C 1
ATOM 782 O O . TRP A 1 100 ? 5.031 -6.213 9.786 1.00 95.44 100 TRP A O 1
ATOM 792 N N . GLY A 1 101 ? 4.842 -7.038 11.870 1.00 92.12 101 GLY A N 1
ATOM 793 C CA . GLY A 1 101 ? 3.911 -6.025 12.364 1.00 92.12 101 GLY A CA 1
ATOM 794 C C . GLY A 1 101 ? 2.473 -6.281 11.908 1.00 92.12 101 GLY A C 1
ATOM 795 O O . GLY A 1 101 ? 2.203 -7.226 11.161 1.00 92.12 101 GLY A O 1
ATOM 796 N N . ASP A 1 102 ? 1.550 -5.433 12.351 1.00 90.31 102 ASP A N 1
ATOM 797 C CA . ASP A 1 102 ? 0.134 -5.521 11.985 1.00 90.31 102 ASP A CA 1
ATOM 798 C C . ASP A 1 102 ? -0.424 -4.128 11.674 1.00 90.31 102 ASP A C 1
ATOM 800 O O . ASP A 1 102 ? -0.473 -3.235 12.518 1.00 90.31 102 ASP A O 1
ATOM 804 N N . VAL A 1 103 ? -0.882 -3.954 10.432 1.00 87.81 103 VAL A N 1
ATOM 805 C CA . VAL A 1 103 ? -1.486 -2.708 9.936 1.00 87.81 103 VAL A CA 1
ATOM 806 C C . VAL A 1 103 ? -2.761 -2.317 10.684 1.00 87.81 103 VAL A C 1
ATOM 808 O O . VAL A 1 103 ? -3.148 -1.152 10.654 1.00 87.81 103 VAL A O 1
ATOM 811 N N . ARG A 1 104 ? -3.430 -3.273 11.339 1.00 89.88 104 ARG A N 1
ATOM 812 C CA . ARG A 1 104 ? -4.674 -3.044 12.082 1.00 89.88 104 ARG A CA 1
ATOM 813 C C . ARG A 1 104 ? -4.398 -2.515 13.481 1.00 89.88 104 ARG A C 1
ATOM 815 O O . ARG A 1 104 ? -5.153 -1.674 13.945 1.00 89.88 104 ARG A O 1
ATOM 822 N N . THR A 1 105 ? -3.352 -2.983 14.157 1.00 87.62 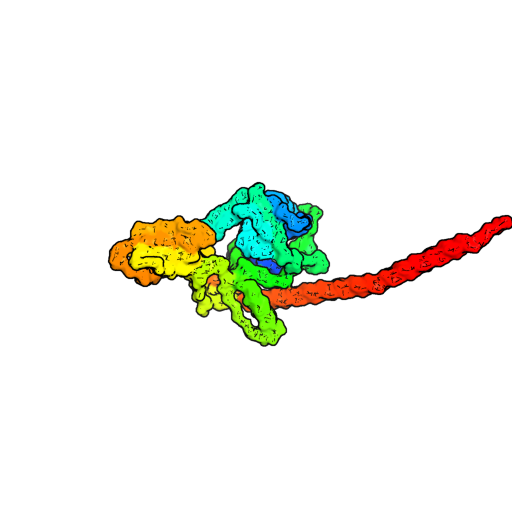105 THR A N 1
ATOM 823 C CA . THR A 1 105 ? -2.994 -2.516 15.510 1.00 87.62 105 THR A CA 1
ATOM 824 C C . THR A 1 105 ? -2.053 -1.312 15.465 1.00 87.62 105 THR A C 1
ATOM 826 O O . THR A 1 105 ? -2.104 -0.446 16.340 1.00 87.62 105 THR A O 1
ATOM 829 N N . GLY A 1 106 ? -1.264 -1.204 14.391 1.00 85.31 106 GLY A N 1
ATOM 830 C CA . GLY A 1 106 ? -0.168 -0.248 14.269 1.00 85.31 106 GLY A CA 1
ATOM 831 C C . GLY A 1 106 ? 1.137 -0.759 14.878 1.00 85.31 106 GLY A C 1
ATOM 832 O O . GLY A 1 106 ? 2.038 0.045 15.098 1.00 85.31 106 GLY A O 1
ATOM 833 N N . ASP A 1 107 ? 1.239 -2.061 15.163 1.00 90.00 107 ASP A N 1
ATOM 834 C CA . ASP A 1 107 ? 2.460 -2.654 15.702 1.00 90.00 107 ASP A CA 1
ATOM 835 C C . ASP A 1 107 ? 3.567 -2.688 14.647 1.00 90.00 107 ASP A C 1
ATOM 837 O O . ASP A 1 107 ? 3.379 -3.191 13.532 1.00 90.00 107 ASP A O 1
ATOM 841 N N . ASP A 1 108 ? 4.745 -2.201 15.032 1.00 92.94 108 ASP A N 1
ATOM 842 C CA . ASP A 1 108 ? 5.927 -2.206 14.180 1.00 92.94 108 ASP A CA 1
ATOM 843 C C . ASP A 1 108 ? 6.426 -3.631 13.897 1.00 92.94 108 ASP A C 1
ATOM 845 O O . ASP A 1 108 ? 6.320 -4.556 14.712 1.00 92.94 108 ASP A O 1
ATOM 849 N N . ALA A 1 109 ? 7.050 -3.802 12.732 1.00 95.19 109 ALA A N 1
ATOM 850 C CA . ALA A 1 109 ? 7.760 -5.032 12.416 1.00 95.19 109 ALA A CA 1
ATOM 851 C C . ALA A 1 109 ? 8.971 -5.233 13.336 1.00 95.19 109 ALA A C 1
ATOM 853 O O . ALA A 1 109 ? 9.646 -4.289 13.755 1.00 95.19 109 ALA A O 1
ATOM 854 N N . ALA A 1 110 ? 9.314 -6.494 13.597 1.00 96.06 110 ALA A N 1
ATOM 855 C CA . ALA A 1 110 ? 10.560 -6.800 14.280 1.00 96.06 110 ALA A CA 1
ATOM 856 C C . ALA A 1 110 ? 11.765 -6.356 13.434 1.00 96.06 110 ALA A C 1
ATOM 858 O O . ALA A 1 110 ? 11.725 -6.331 12.204 1.00 96.06 110 ALA A O 1
ATOM 859 N N . ALA A 1 111 ? 12.880 -6.054 14.104 1.00 95.38 111 ALA A N 1
ATOM 860 C CA . ALA A 1 111 ? 14.093 -5.594 13.436 1.00 95.38 111 ALA A CA 1
ATOM 861 C C . ALA A 1 111 ? 14.520 -6.531 12.288 1.00 95.38 111 ALA A C 1
ATOM 863 O O . ALA A 1 111 ? 14.473 -7.756 12.427 1.00 95.38 111 ALA A O 1
ATOM 864 N N . ALA A 1 112 ? 15.048 -5.955 11.203 1.00 94.94 112 ALA A N 1
ATOM 865 C CA . ALA A 1 112 ? 15.410 -6.633 9.947 1.00 94.94 112 ALA A CA 1
ATOM 866 C C . ALA A 1 112 ? 16.301 -7.891 10.080 1.00 94.94 112 ALA A C 1
ATOM 868 O O . ALA A 1 112 ? 16.383 -8.707 9.163 1.00 94.94 112 ALA A O 1
ATOM 869 N N . ARG A 1 113 ? 16.991 -8.061 11.213 1.00 94.69 113 ARG A N 1
ATOM 870 C CA . ARG A 1 113 ? 17.799 -9.250 11.539 1.00 94.69 113 ARG A CA 1
ATOM 871 C C . ARG A 1 113 ? 16.975 -10.477 11.960 1.00 94.69 113 ARG A C 1
ATOM 873 O O . ARG A 1 113 ? 17.480 -11.597 11.892 1.00 94.69 113 ARG A O 1
ATOM 880 N N . TYR A 1 114 ? 15.736 -10.280 12.409 1.00 95.88 114 TYR A N 1
ATOM 881 C CA . TYR A 1 114 ? 14.858 -11.337 12.921 1.00 95.88 114 TYR A CA 1
ATOM 882 C C . TYR A 1 114 ? 13.815 -11.807 11.909 1.00 95.88 114 TYR A C 1
ATOM 884 O O . TYR A 1 114 ? 13.352 -12.939 12.014 1.00 95.88 114 TYR A O 1
ATOM 892 N N . ILE A 1 115 ? 13.480 -10.969 10.931 1.00 97.25 115 ILE A N 1
ATOM 893 C CA . ILE A 1 115 ? 12.519 -11.285 9.875 1.00 97.25 115 ILE A CA 1
ATOM 894 C C . ILE A 1 115 ? 13.207 -11.743 8.589 1.00 97.25 115 ILE A C 1
ATOM 896 O O . ILE A 1 115 ? 14.345 -11.368 8.280 1.00 97.25 115 ILE A O 1
ATOM 900 N N . GLU A 1 116 ? 12.496 -12.570 7.834 1.00 97.44 116 GLU A N 1
ATOM 901 C CA . GLU A 1 116 ? 12.952 -13.136 6.571 1.00 97.44 116 GLU A CA 1
ATOM 902 C C . GLU A 1 116 ? 11.885 -12.991 5.488 1.00 97.44 116 GLU A C 1
ATOM 904 O O . GLU A 1 116 ? 10.688 -13.018 5.776 1.00 97.44 116 GLU A O 1
ATOM 909 N N . ALA A 1 117 ? 12.324 -12.846 4.240 1.00 97.62 117 ALA A N 1
ATOM 910 C CA . ALA A 1 117 ? 11.451 -12.724 3.080 1.00 97.62 117 ALA A CA 1
ATOM 911 C C . ALA A 1 117 ? 12.001 -13.463 1.859 1.00 97.62 117 ALA A C 1
ATOM 913 O O . ALA A 1 117 ? 13.211 -13.658 1.713 1.00 97.62 117 ALA A O 1
ATOM 914 N N . ARG A 1 118 ? 11.097 -13.825 0.949 1.00 96.94 118 ARG A N 1
ATOM 915 C CA . ARG A 1 118 ? 11.419 -14.261 -0.415 1.00 96.94 118 ARG A CA 1
ATOM 916 C C . ARG A 1 118 ? 10.347 -13.801 -1.396 1.00 96.94 118 ARG A C 1
ATOM 918 O O . ARG A 1 118 ? 9.248 -13.435 -0.992 1.00 96.94 118 ARG A O 1
ATOM 925 N N . LEU A 1 119 ? 10.656 -13.828 -2.689 1.00 97.50 119 LEU A N 1
ATOM 926 C CA . LEU A 1 119 ? 9.653 -13.567 -3.721 1.00 97.50 119 LEU A CA 1
ATOM 927 C C . LEU A 1 119 ? 8.631 -14.706 -3.751 1.00 97.50 119 LEU A C 1
ATOM 929 O O . LEU A 1 119 ? 9.003 -15.880 -3.710 1.00 97.50 119 LEU A O 1
ATOM 933 N N . SER A 1 120 ? 7.349 -14.359 -3.850 1.00 96.69 120 SER A N 1
ATOM 934 C CA . SER A 1 120 ? 6.300 -15.354 -4.052 1.00 96.69 120 SER A CA 1
ATOM 935 C C . SER A 1 120 ? 6.410 -15.972 -5.448 1.00 96.69 120 SER A C 1
ATOM 937 O O . SER A 1 120 ? 6.915 -15.355 -6.395 1.00 96.69 120 SER A O 1
ATOM 939 N N . LYS A 1 121 ? 5.880 -17.188 -5.623 1.00 94.94 121 LYS A N 1
ATOM 940 C CA . LYS A 1 121 ? 5.788 -17.809 -6.962 1.00 94.94 121 LYS A CA 1
ATOM 941 C C . LYS A 1 121 ? 5.036 -16.913 -7.951 1.00 94.94 121 LYS A C 1
ATOM 943 O O . LYS A 1 121 ? 5.433 -16.793 -9.105 1.00 94.94 121 LYS A O 1
ATOM 948 N N . PHE A 1 122 ? 3.995 -16.237 -7.468 1.00 94.88 122 PHE A N 1
ATOM 949 C CA . PHE A 1 122 ? 3.235 -15.266 -8.245 1.00 94.88 122 PHE A CA 1
ATOM 950 C C . PHE A 1 122 ? 4.113 -14.096 -8.714 1.00 94.88 122 PHE A C 1
ATOM 952 O O . PHE A 1 122 ? 4.114 -13.769 -9.900 1.00 94.88 122 PHE A O 1
ATOM 959 N N . ALA A 1 123 ? 4.920 -13.499 -7.830 1.00 95.50 123 ALA A N 1
ATOM 960 C CA . ALA A 1 123 ? 5.823 -12.412 -8.209 1.00 95.50 123 ALA A CA 1
ATOM 961 C C . ALA A 1 123 ? 6.814 -12.834 -9.299 1.00 95.50 123 ALA A C 1
ATOM 963 O O . ALA A 1 123 ? 7.033 -12.090 -10.256 1.00 95.50 123 ALA A O 1
ATOM 964 N N . LEU A 1 124 ? 7.384 -14.037 -9.176 1.00 94.62 124 LEU A N 1
ATOM 965 C CA . LEU A 1 124 ? 8.342 -14.577 -10.140 1.00 94.62 124 LEU A CA 1
ATOM 966 C C . LEU A 1 124 ? 7.761 -14.685 -11.555 1.00 94.62 124 LEU A C 1
ATOM 968 O O . LEU A 1 124 ? 8.432 -14.317 -12.522 1.00 94.62 124 LEU A O 1
ATOM 972 N N . ASP A 1 125 ? 6.510 -15.122 -11.674 1.00 91.94 125 ASP A N 1
ATOM 973 C CA . ASP A 1 125 ? 5.845 -15.304 -12.966 1.00 91.94 125 ASP A CA 1
ATOM 974 C C . ASP A 1 125 ? 5.392 -13.981 -13.597 1.00 91.94 125 ASP A C 1
ATOM 976 O O . ASP A 1 125 ? 5.399 -13.815 -14.829 1.00 91.94 125 ASP A O 1
ATOM 980 N N . VAL A 1 126 ? 4.992 -13.026 -12.759 1.00 93.50 126 VAL A N 1
ATOM 981 C CA . VAL A 1 126 ? 4.258 -11.836 -13.192 1.00 93.50 126 VAL A CA 1
ATOM 982 C C . VAL A 1 126 ? 5.151 -10.609 -13.334 1.00 93.50 126 VAL A C 1
ATOM 984 O O . VAL A 1 126 ? 4.945 -9.845 -14.274 1.00 93.50 126 VAL A O 1
ATOM 987 N N . ALA A 1 127 ? 6.147 -10.429 -12.463 1.00 94.19 127 ALA A N 1
ATOM 988 C CA . ALA A 1 127 ? 6.949 -9.207 -12.410 1.00 94.19 127 ALA A CA 1
ATOM 989 C C . ALA A 1 127 ? 8.244 -9.272 -13.237 1.00 94.19 127 ALA A C 1
ATOM 991 O O . ALA A 1 127 ? 8.777 -8.230 -13.609 1.00 94.19 127 ALA A O 1
ATOM 992 N N . PHE A 1 128 ? 8.766 -10.465 -13.550 1.00 94.06 128 PHE A N 1
ATOM 993 C CA . PHE A 1 128 ? 10.111 -10.600 -14.123 1.00 94.06 128 PHE A CA 1
ATOM 994 C C . PHE A 1 128 ? 10.119 -11.261 -15.505 1.00 94.06 128 PHE A C 1
ATOM 996 O O . PHE A 1 128 ? 9.484 -12.289 -15.747 1.00 94.06 128 PHE A O 1
ATOM 1003 N N . ASN A 1 129 ? 10.884 -10.676 -16.433 1.00 91.19 129 ASN A N 1
ATOM 1004 C CA . ASN A 1 129 ? 11.251 -11.290 -17.710 1.00 91.19 129 ASN A CA 1
ATOM 1005 C C . ASN A 1 129 ? 12.414 -10.526 -18.364 1.00 91.19 129 ASN A C 1
ATOM 1007 O O . ASN A 1 129 ? 12.195 -9.550 -19.078 1.00 91.19 129 ASN A O 1
ATOM 1011 N N . ALA A 1 130 ? 13.640 -11.034 -18.213 1.00 88.06 130 ALA A N 1
ATOM 1012 C CA . ALA A 1 130 ? 14.857 -10.366 -18.686 1.00 88.06 130 ALA A CA 1
ATOM 1013 C C . ALA A 1 130 ? 14.864 -10.007 -20.187 1.00 88.06 130 ALA A C 1
ATOM 1015 O O . ALA A 1 130 ? 15.577 -9.095 -20.590 1.00 88.06 130 ALA A O 1
ATOM 1016 N N . LYS A 1 131 ? 14.080 -10.703 -21.026 1.00 86.62 131 LYS A N 1
ATOM 1017 C CA . LYS A 1 131 ? 14.007 -10.437 -22.475 1.00 86.62 131 LYS A CA 1
ATOM 1018 C C . LYS A 1 131 ? 13.082 -9.280 -22.847 1.00 86.62 131 LYS A C 1
ATOM 1020 O O . LYS A 1 131 ? 13.150 -8.810 -23.978 1.00 86.62 131 LYS A O 1
ATOM 1025 N N . THR A 1 132 ? 12.155 -8.914 -21.967 1.00 88.62 132 THR A N 1
ATOM 1026 C CA . THR A 1 132 ? 11.190 -7.826 -22.194 1.00 88.62 132 THR A CA 1
ATOM 1027 C C . THR A 1 132 ? 11.419 -6.642 -21.266 1.00 88.62 132 THR A C 1
ATOM 1029 O O . THR A 1 132 ? 10.720 -5.649 -21.409 1.00 88.62 132 THR A O 1
ATOM 1032 N N . THR A 1 133 ? 12.340 -6.773 -20.311 1.00 92.88 133 THR A N 1
ATOM 1033 C CA . THR A 1 133 ? 12.771 -5.698 -19.422 1.00 92.88 133 THR A CA 1
ATOM 1034 C C . THR A 1 133 ? 13.694 -4.744 -20.166 1.00 92.88 133 THR A C 1
ATOM 1036 O O . THR A 1 133 ? 14.688 -5.178 -20.754 1.00 92.88 133 THR A O 1
ATOM 1039 N N . ASP A 1 134 ? 13.383 -3.456 -20.077 1.00 92.88 134 ASP A N 1
ATOM 1040 C CA . ASP A 1 134 ? 14.287 -2.385 -20.472 1.00 92.88 134 ASP A CA 1
ATOM 1041 C C . ASP A 1 134 ? 15.217 -2.059 -19.298 1.00 92.88 134 ASP A C 1
ATOM 1043 O O . ASP A 1 134 ? 14.779 -1.889 -18.156 1.00 92.88 134 ASP A O 1
ATOM 1047 N N . TRP A 1 135 ? 16.517 -2.020 -19.582 1.00 94.94 135 TRP A N 1
ATOM 1048 C CA . TRP A 1 135 ? 17.569 -1.889 -18.580 1.00 94.94 135 TRP A CA 1
ATOM 1049 C C . TRP A 1 135 ? 18.208 -0.508 -18.643 1.00 94.94 135 TRP A C 1
ATOM 1051 O O . TRP A 1 135 ? 18.482 0.009 -19.726 1.00 94.94 135 TRP A O 1
ATOM 1061 N N . GLN A 1 136 ? 18.509 0.041 -17.475 1.00 94.12 136 GLN A N 1
ATOM 1062 C CA . GLN A 1 136 ? 19.330 1.231 -17.301 1.00 94.12 136 GLN A CA 1
ATOM 1063 C C . GLN A 1 136 ? 20.483 0.937 -16.344 1.00 94.12 136 GLN A C 1
ATOM 1065 O O . GLN A 1 136 ? 20.489 -0.077 -15.644 1.00 94.12 136 GLN A O 1
ATOM 1070 N N . LEU A 1 137 ? 21.472 1.821 -16.324 1.00 95.00 137 LEU A N 1
ATOM 1071 C CA . LEU A 1 137 ? 22.594 1.721 -15.401 1.00 95.00 137 LEU A CA 1
ATOM 1072 C C . LEU A 1 137 ? 22.182 2.243 -14.012 1.00 95.00 137 LEU A C 1
ATOM 1074 O O . LEU A 1 137 ? 21.386 3.176 -13.914 1.00 95.00 137 LEU A O 1
ATOM 1078 N N . SER A 1 138 ? 22.721 1.650 -12.947 1.00 92.56 138 SER A N 1
ATOM 1079 C CA . SER A 1 138 ? 22.543 2.106 -11.566 1.00 92.56 138 SER A CA 1
ATOM 1080 C C . SER A 1 138 ? 23.132 3.503 -11.361 1.00 92.56 138 SER A C 1
ATOM 1082 O O . SER A 1 138 ? 23.946 3.980 -12.155 1.00 92.56 138 SER A O 1
ATOM 1084 N N . TYR A 1 139 ? 22.766 4.149 -10.251 1.00 88.88 139 TYR A N 1
ATOM 1085 C CA . TYR A 1 139 ? 23.211 5.510 -9.925 1.00 88.88 139 TYR A CA 1
ATOM 1086 C C . TYR A 1 139 ? 24.745 5.673 -9.876 1.00 88.88 139 TYR A C 1
ATOM 1088 O O . TYR A 1 139 ? 25.252 6.763 -10.127 1.00 88.88 139 TYR A O 1
ATOM 1096 N N . ASP A 1 140 ? 25.482 4.605 -9.554 1.00 90.38 140 ASP A N 1
ATOM 1097 C CA . ASP A 1 140 ? 26.949 4.567 -9.482 1.00 90.38 140 ASP A CA 1
ATOM 1098 C C . ASP A 1 140 ? 27.617 4.029 -10.760 1.00 90.38 140 ASP A C 1
ATOM 1100 O O . ASP A 1 140 ? 28.842 3.913 -10.831 1.00 90.38 140 ASP A O 1
ATOM 1104 N N . GLY A 1 141 ? 26.822 3.672 -11.767 1.00 91.50 141 GLY A N 1
ATOM 1105 C CA . GLY A 1 141 ? 27.300 3.181 -13.048 1.00 91.50 141 GLY A CA 1
ATOM 1106 C C . GLY A 1 141 ? 27.781 1.724 -13.066 1.00 91.50 141 GLY A C 1
ATOM 1107 O O . GLY A 1 141 ? 28.341 1.287 -14.071 1.00 91.50 141 GLY A O 1
ATOM 1108 N N . ARG A 1 142 ? 27.631 0.966 -11.970 1.00 91.06 142 ARG A N 1
ATOM 1109 C CA . ARG A 1 142 ? 28.263 -0.360 -11.826 1.00 91.06 142 ARG A CA 1
ATOM 1110 C C . ARG A 1 142 ? 27.361 -1.537 -12.170 1.00 91.06 142 ARG A C 1
ATOM 1112 O O . ARG A 1 142 ? 27.870 -2.588 -12.559 1.00 91.06 142 ARG A O 1
ATOM 1119 N N . LYS A 1 143 ? 26.048 -1.400 -11.994 1.00 93.19 143 LYS A N 1
ATOM 1120 C CA . LYS A 1 143 ? 25.068 -2.474 -12.194 1.00 93.19 143 LYS A CA 1
ATOM 1121 C C . LYS A 1 143 ? 23.974 -2.047 -13.160 1.00 93.19 143 LYS A C 1
ATOM 1123 O O . LYS A 1 143 ? 23.776 -0.864 -13.395 1.00 93.19 143 LYS A O 1
ATOM 1128 N N . ASN A 1 144 ? 23.247 -3.023 -13.694 1.00 94.00 144 ASN A N 1
ATOM 1129 C CA . ASN A 1 144 ? 22.028 -2.762 -14.451 1.00 94.00 144 ASN A CA 1
ATOM 1130 C C . ASN A 1 144 ? 20.812 -2.903 -13.530 1.00 94.00 144 ASN A C 1
ATOM 1132 O O . ASN A 1 144 ? 20.726 -3.852 -12.747 1.00 94.00 144 ASN A O 1
ATOM 1136 N N . GLU A 1 145 ? 19.863 -1.983 -13.659 1.00 94.50 145 GLU A N 1
ATOM 1137 C CA . GLU A 1 145 ? 18.557 -2.027 -13.008 1.00 94.50 145 GLU A CA 1
ATOM 1138 C C . GLU A 1 145 ? 17.431 -1.880 -14.046 1.00 94.50 145 GLU A C 1
ATOM 1140 O O . GLU A 1 145 ? 17.641 -1.287 -15.109 1.00 94.50 145 GLU A O 1
ATOM 1145 N N . PRO A 1 146 ? 16.239 -2.445 -13.794 1.00 95.19 146 PRO A N 1
ATOM 1146 C CA . PRO A 1 146 ? 15.093 -2.263 -14.675 1.00 95.19 146 PRO A CA 1
ATOM 1147 C C . PRO A 1 146 ? 14.573 -0.822 -14.600 1.00 95.19 146 PRO A C 1
ATOM 1149 O O . PRO A 1 146 ? 14.368 -0.299 -13.504 1.00 95.19 146 PRO A O 1
ATOM 1152 N N . VAL A 1 147 ? 14.274 -0.216 -15.753 1.00 93.12 147 VAL A N 1
ATOM 1153 C CA . VAL A 1 147 ? 13.542 1.066 -15.803 1.00 93.12 147 VAL A CA 1
ATOM 1154 C C . VAL A 1 147 ? 12.151 0.873 -15.187 1.00 93.12 147 VAL A C 1
ATOM 1156 O O . VAL A 1 147 ? 11.771 1.549 -14.230 1.00 93.12 147 VAL A O 1
ATOM 1159 N N . THR A 1 148 ? 11.431 -0.131 -15.690 1.00 93.94 148 THR A N 1
ATOM 1160 C CA . THR A 1 148 ? 10.174 -0.657 -15.149 1.00 93.94 148 THR A CA 1
ATOM 1161 C C . THR A 1 148 ? 10.205 -2.182 -15.169 1.00 93.94 148 THR A C 1
ATOM 1163 O O . THR A 1 148 ? 10.910 -2.805 -15.973 1.00 93.94 148 THR A O 1
ATOM 1166 N N . LEU A 1 149 ? 9.466 -2.814 -14.258 1.00 95.25 149 LEU A N 1
ATOM 1167 C CA 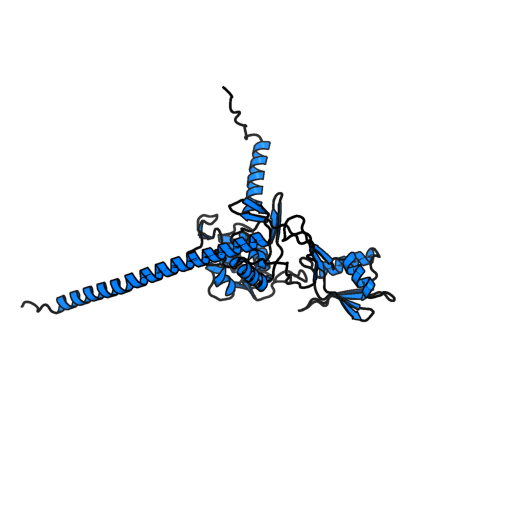. LEU A 1 149 ? 9.295 -4.265 -14.292 1.00 95.25 149 LEU A CA 1
ATOM 1168 C C . LEU A 1 149 ? 8.238 -4.644 -15.345 1.00 95.25 149 LEU A C 1
ATOM 1170 O O . LEU A 1 149 ? 7.212 -3.972 -15.442 1.00 95.25 149 LEU A O 1
ATOM 1174 N N . PRO A 1 150 ? 8.433 -5.717 -16.138 1.00 94.12 150 PRO A N 1
ATOM 1175 C CA . PRO A 1 150 ? 7.451 -6.179 -17.119 1.00 94.12 150 PRO A CA 1
ATOM 1176 C C . PRO A 1 150 ? 6.259 -6.866 -16.429 1.00 94.12 150 PRO A C 1
ATOM 1178 O O . PRO A 1 150 ? 6.065 -8.076 -16.565 1.00 94.12 150 PRO A O 1
ATOM 1181 N N . MET A 1 151 ? 5.475 -6.084 -15.686 1.00 94.88 151 MET A N 1
ATOM 1182 C CA . MET A 1 151 ? 4.369 -6.526 -14.847 1.00 94.88 151 MET A CA 1
ATOM 1183 C C . MET A 1 151 ? 3.180 -6.998 -15.695 1.00 94.88 151 MET A C 1
ATOM 1185 O O . MET A 1 151 ? 2.562 -6.221 -16.419 1.00 94.88 151 MET A O 1
ATOM 1189 N N . LYS A 1 152 ? 2.842 -8.287 -15.596 1.00 93.88 152 LYS A N 1
ATOM 1190 C CA . LYS A 1 152 ? 1.754 -8.941 -16.358 1.00 93.88 152 LYS A CA 1
ATOM 1191 C C . LYS A 1 152 ? 0.425 -8.992 -15.592 1.00 93.88 152 LYS A C 1
ATOM 1193 O O . LYS A 1 152 ? -0.366 -9.915 -15.782 1.00 93.88 152 LYS A O 1
ATOM 1198 N N . PHE A 1 153 ? 0.221 -8.064 -14.667 1.00 94.31 153 PHE A N 1
ATOM 1199 C CA . PHE A 1 153 ? -0.944 -8.003 -13.789 1.00 94.31 153 PHE A CA 1
ATOM 1200 C C . PHE A 1 153 ? -1.188 -6.546 -13.373 1.00 94.31 153 PHE A C 1
ATOM 1202 O O . PHE A 1 153 ? -0.209 -5.817 -13.200 1.00 94.31 153 PHE A O 1
ATOM 1209 N N . PRO A 1 154 ? -2.446 -6.099 -13.189 1.00 95.12 154 PRO A N 1
ATOM 1210 C CA . PRO A 1 154 ? -2.772 -4.755 -12.699 1.00 95.12 154 PRO A CA 1
ATOM 1211 C C . PRO A 1 154 ? -2.404 -4.563 -11.213 1.00 95.12 154 PRO A C 1
ATOM 1213 O O . PRO A 1 154 ? -3.263 -4.343 -10.359 1.00 95.12 154 PRO A O 1
ATOM 1216 N N . LEU A 1 155 ? -1.106 -4.627 -10.898 1.00 95.56 155 LEU A N 1
ATOM 1217 C CA . LEU A 1 155 ? -0.577 -4.577 -9.535 1.00 95.56 155 LEU A CA 1
ATOM 1218 C C . LEU A 1 155 ? -0.950 -3.279 -8.814 1.00 95.56 155 LEU A C 1
ATOM 1220 O O . LEU A 1 155 ? -1.322 -3.323 -7.644 1.00 95.56 155 LEU A O 1
ATOM 1224 N N . LEU A 1 156 ? -0.891 -2.147 -9.523 1.00 95.44 156 LEU A N 1
ATOM 1225 C CA . LEU A 1 156 ? -1.225 -0.833 -8.975 1.00 95.44 156 LEU A CA 1
ATOM 1226 C C . LEU A 1 156 ? -2.621 -0.808 -8.345 1.00 95.44 156 LEU A C 1
ATOM 1228 O O . LEU A 1 156 ? -2.800 -0.288 -7.248 1.00 95.44 156 LEU A O 1
ATOM 1232 N N . LEU A 1 157 ? -3.606 -1.378 -9.044 1.00 96.06 157 LEU A N 1
ATOM 1233 C CA . LEU A 1 157 ? -4.989 -1.414 -8.579 1.00 96.06 157 LEU A CA 1
ATOM 1234 C C . LEU A 1 157 ? -5.188 -2.460 -7.485 1.00 96.06 157 LEU A C 1
ATOM 1236 O O . LEU A 1 157 ? -5.945 -2.209 -6.558 1.00 96.06 157 LEU A O 1
ATOM 1240 N N . ALA A 1 158 ? -4.489 -3.596 -7.556 1.00 95.38 158 ALA A N 1
ATOM 1241 C CA . ALA A 1 158 ? -4.581 -4.637 -6.534 1.00 95.38 158 ALA A CA 1
ATOM 1242 C C . ALA A 1 158 ? -4.033 -4.174 -5.180 1.00 95.38 158 ALA A C 1
ATOM 1244 O O . ALA A 1 158 ? -4.624 -4.430 -4.138 1.00 95.38 158 ALA A O 1
ATOM 1245 N N . GLN A 1 159 ? -2.895 -3.481 -5.186 1.00 93.12 159 GLN A N 1
ATOM 1246 C CA . GLN A 1 159 ? -2.209 -3.078 -3.960 1.00 93.12 159 GLN A CA 1
ATOM 1247 C C . GLN A 1 159 ? -2.550 -1.663 -3.490 1.00 93.12 159 GLN A C 1
ATOM 1249 O O . GLN A 1 159 ? -2.208 -1.317 -2.353 1.00 93.12 159 GLN A O 1
ATOM 1254 N N . GLY A 1 160 ? -3.134 -0.840 -4.362 1.00 94.25 160 GLY A N 1
ATOM 1255 C CA . GLY A 1 160 ? -3.249 0.597 -4.156 1.00 94.25 160 GLY A CA 1
ATOM 1256 C C . GLY A 1 160 ? -1.886 1.296 -4.088 1.00 94.25 160 GLY A C 1
ATOM 1257 O O . GLY A 1 160 ? -0.816 0.677 -4.036 1.00 94.25 160 GLY A O 1
ATOM 1258 N N . ALA A 1 161 ? -1.920 2.623 -4.052 1.00 93.94 161 ALA A N 1
ATOM 1259 C CA . ALA A 1 161 ? -0.732 3.443 -3.877 1.00 93.94 161 ALA A CA 1
ATOM 1260 C C . ALA A 1 161 ? -1.087 4.767 -3.209 1.00 93.94 161 ALA A C 1
ATOM 1262 O O . ALA A 1 161 ? -2.039 5.437 -3.598 1.00 93.94 161 ALA A O 1
ATOM 1263 N N . GLU A 1 162 ? -0.277 5.175 -2.241 1.00 93.00 162 GLU A N 1
ATOM 1264 C CA . GLU A 1 162 ? -0.393 6.476 -1.594 1.00 93.00 162 GLU A CA 1
ATOM 1265 C C . GLU A 1 162 ? 0.954 7.189 -1.636 1.00 93.00 162 GLU A C 1
ATOM 1267 O O . GLU A 1 162 ? 2.008 6.570 -1.460 1.00 93.00 162 GLU A O 1
ATOM 1272 N N . GLY A 1 163 ? 0.951 8.489 -1.909 1.00 91.12 163 GLY A N 1
ATOM 1273 C CA . GLY A 1 163 ? 2.170 9.280 -1.970 1.00 91.12 163 GLY A CA 1
ATOM 1274 C C . GLY A 1 163 ? 1.899 10.772 -2.035 1.00 91.12 163 GLY A C 1
ATOM 1275 O O . GLY A 1 163 ? 0.966 11.222 -2.695 1.00 91.12 163 GLY A O 1
ATOM 1276 N N . ILE A 1 164 ? 2.748 11.543 -1.363 1.00 90.81 164 ILE A N 1
ATOM 1277 C CA . ILE A 1 164 ? 2.694 13.004 -1.346 1.00 90.81 164 ILE A CA 1
ATOM 1278 C C . ILE A 1 164 ? 3.957 13.517 -2.032 1.00 90.81 164 ILE A C 1
ATOM 1280 O O . ILE A 1 164 ? 5.075 13.186 -1.630 1.00 90.81 164 ILE A O 1
ATOM 1284 N N . ALA A 1 165 ? 3.775 14.296 -3.092 1.00 89.69 165 ALA A N 1
ATOM 1285 C CA . ALA A 1 165 ? 4.845 14.933 -3.842 1.00 89.69 165 ALA A CA 1
ATOM 1286 C C . ALA A 1 165 ? 4.766 16.461 -3.696 1.00 89.69 165 ALA A C 1
ATOM 1288 O O . ALA A 1 165 ? 3.924 17.001 -2.977 1.00 89.69 165 ALA A O 1
ATOM 1289 N N . VAL A 1 166 ? 5.647 17.183 -4.388 1.00 89.38 166 VAL A N 1
ATOM 1290 C CA . VAL A 1 166 ? 5.623 18.650 -4.381 1.00 89.38 166 VAL A CA 1
ATOM 1291 C C . VAL A 1 166 ? 4.438 19.130 -5.224 1.00 89.38 166 VAL A C 1
ATOM 1293 O O . VAL A 1 166 ? 4.424 18.957 -6.439 1.00 89.38 166 VAL A O 1
ATOM 1296 N N . GLY A 1 167 ? 3.423 19.706 -4.577 1.00 87.56 167 GLY A N 1
ATOM 1297 C CA . GLY A 1 167 ? 2.247 20.280 -5.246 1.00 87.56 167 GLY A CA 1
ATOM 1298 C C . GLY A 1 167 ? 1.198 19.272 -5.740 1.00 87.56 167 GLY A C 1
ATOM 1299 O O . GLY A 1 167 ? 0.184 19.686 -6.298 1.00 87.56 167 GLY A O 1
ATOM 1300 N N . LEU A 1 168 ? 1.399 17.968 -5.525 1.00 90.19 168 LEU A N 1
ATOM 1301 C CA . LEU A 1 168 ? 0.437 16.921 -5.879 1.00 90.19 168 LEU A CA 1
ATOM 1302 C C . LEU A 1 168 ? 0.480 15.756 -4.887 1.00 90.19 168 LEU A C 1
ATOM 1304 O O . LEU A 1 168 ? 1.471 15.542 -4.194 1.00 90.19 168 LEU A O 1
ATOM 1308 N N . ALA A 1 169 ? -0.594 14.978 -4.851 1.00 91.06 169 ALA A N 1
ATOM 1309 C CA . ALA A 1 169 ? -0.677 13.738 -4.092 1.00 91.06 169 ALA A CA 1
ATOM 1310 C C . ALA A 1 169 ? -1.320 12.656 -4.958 1.00 91.06 169 ALA A C 1
ATOM 1312 O O . ALA A 1 169 ? -2.055 12.964 -5.896 1.00 91.06 169 ALA A O 1
ATOM 1313 N N . THR A 1 170 ? -1.056 11.400 -4.628 1.00 93.56 170 THR A N 1
ATOM 1314 C CA . THR A 1 170 ? -1.724 10.240 -5.205 1.00 93.56 170 THR A CA 1
ATOM 1315 C C . THR A 1 170 ? -2.307 9.390 -4.086 1.00 93.56 170 THR A C 1
ATOM 1317 O O . THR A 1 170 ? -1.645 9.164 -3.072 1.00 93.56 170 THR A O 1
ATOM 1320 N N . LYS A 1 171 ? -3.560 8.967 -4.249 1.00 95.00 171 LYS A N 1
ATOM 1321 C CA . LYS A 1 171 ? -4.259 8.038 -3.361 1.00 95.00 171 LYS A CA 1
ATOM 1322 C C . LYS A 1 171 ? -5.147 7.127 -4.199 1.00 95.00 171 LYS A C 1
ATOM 1324 O O . LYS A 1 171 ? -6.274 7.477 -4.547 1.00 95.00 171 LYS A O 1
ATOM 1329 N N . ILE A 1 172 ? -4.590 5.979 -4.556 1.00 95.69 172 ILE A N 1
ATOM 1330 C CA . ILE A 1 172 ? -5.226 4.902 -5.307 1.00 95.69 172 ILE A CA 1
ATOM 1331 C C . ILE A 1 172 ? -5.594 3.817 -4.304 1.00 95.69 172 ILE A C 1
ATOM 1333 O O . ILE A 1 172 ? -4.734 3.330 -3.570 1.00 95.69 172 ILE A O 1
ATOM 1337 N N . LEU A 1 173 ? -6.872 3.457 -4.270 1.00 95.56 173 LEU A N 1
ATOM 1338 C CA . LEU A 1 173 ? -7.392 2.462 -3.339 1.00 95.56 173 LEU A CA 1
ATOM 1339 C C . LEU A 1 173 ? -7.173 1.038 -3.880 1.00 95.56 173 LEU A C 1
ATOM 1341 O O . LEU A 1 173 ? -7.177 0.861 -5.103 1.00 95.56 173 LEU A O 1
ATOM 1345 N N . PRO A 1 174 ? -6.956 0.044 -3.002 1.00 95.50 174 PRO A N 1
ATOM 1346 C CA . PRO A 1 174 ? -6.834 -1.356 -3.394 1.00 95.50 174 PRO A CA 1
ATOM 1347 C C . PRO A 1 174 ? -8.164 -1.924 -3.909 1.00 95.50 174 PRO A C 1
ATOM 1349 O O . PRO A 1 174 ? -9.239 -1.418 -3.589 1.00 95.50 174 PRO A O 1
ATOM 1352 N N . HIS A 1 175 ? -8.066 -2.972 -4.721 1.00 96.12 175 HIS A N 1
ATOM 1353 C CA . HIS A 1 175 ? -9.180 -3.659 -5.370 1.00 96.12 175 HIS A CA 1
ATOM 1354 C C . HIS A 1 175 ? -8.982 -5.170 -5.305 1.00 96.12 175 HIS A C 1
ATOM 1356 O O . HIS A 1 175 ? -7.851 -5.661 -5.233 1.00 96.12 175 HIS A O 1
ATOM 1362 N N . ASN A 1 176 ? -10.083 -5.912 -5.407 1.00 95.62 176 ASN A N 1
ATOM 1363 C CA . ASN A 1 176 ? -10.049 -7.359 -5.309 1.00 95.62 176 ASN A CA 1
ATOM 1364 C C . ASN A 1 176 ? -9.302 -8.004 -6.489 1.00 95.62 176 ASN A C 1
ATOM 1366 O O . ASN A 1 176 ? -9.531 -7.686 -7.659 1.00 95.62 176 ASN A O 1
ATOM 1370 N N . PHE A 1 177 ? -8.439 -8.974 -6.186 1.00 94.62 177 PHE A N 1
ATOM 1371 C CA . PHE A 1 177 ? -7.638 -9.688 -7.181 1.00 94.62 177 PHE A CA 1
ATOM 1372 C C . PHE A 1 177 ? -8.487 -10.348 -8.280 1.00 94.62 177 PHE A C 1
ATOM 1374 O O . PHE A 1 177 ? -8.177 -10.225 -9.468 1.00 94.62 177 PHE A O 1
ATOM 1381 N N . CYS A 1 178 ? -9.558 -11.046 -7.897 1.00 95.12 178 CYS A N 1
ATOM 1382 C CA . CYS A 1 178 ? -10.414 -11.774 -8.831 1.00 95.12 178 CYS A CA 1
ATOM 1383 C C . CYS A 1 178 ? -11.227 -10.807 -9.695 1.00 95.12 178 CYS A C 1
ATOM 1385 O O . CYS A 1 178 ? -11.280 -10.970 -10.916 1.00 95.12 178 CYS A O 1
ATOM 1387 N N . GLU A 1 179 ? -11.781 -9.753 -9.094 1.00 96.25 179 GLU A N 1
ATOM 1388 C CA . GLU A 1 179 ? -12.565 -8.744 -9.816 1.00 96.25 179 GLU A CA 1
ATOM 1389 C C . GLU A 1 179 ? -11.733 -7.983 -10.849 1.00 96.25 179 GLU A C 1
ATOM 1391 O O . GLU A 1 179 ? -12.223 -7.688 -11.943 1.00 96.25 179 GLU A O 1
ATOM 1396 N N . LEU A 1 180 ? -10.456 -7.714 -10.555 1.00 96.50 180 LEU A N 1
ATOM 1397 C CA . LEU A 1 180 ? -9.527 -7.116 -11.516 1.00 96.50 180 LEU A CA 1
ATOM 1398 C C . LEU A 1 180 ? -9.348 -8.004 -12.751 1.00 96.50 180 LEU A C 1
ATOM 1400 O O . LEU A 1 180 ? -9.365 -7.509 -13.883 1.00 96.50 180 LEU A O 1
ATOM 1404 N N . ILE A 1 181 ? -9.205 -9.316 -12.559 1.00 95.31 181 ILE A N 1
ATOM 1405 C CA . ILE A 1 181 ? -9.064 -10.278 -13.659 1.00 95.31 181 ILE A CA 1
ATOM 1406 C C . ILE A 1 181 ? -10.364 -10.369 -14.456 1.00 95.31 181 ILE A C 1
ATOM 1408 O O . ILE A 1 181 ? -10.342 -10.280 -15.686 1.00 95.31 181 ILE A O 1
ATOM 1412 N N . GLU A 1 182 ? -11.504 -10.504 -13.784 1.00 96.75 182 GLU A N 1
ATOM 1413 C CA . GLU A 1 182 ? -12.809 -10.566 -14.442 1.00 96.75 182 GLU A CA 1
ATOM 1414 C C . GLU A 1 182 ? -13.104 -9.300 -15.247 1.00 96.75 182 GLU A C 1
ATOM 1416 O O . GLU A 1 182 ? -13.573 -9.375 -16.387 1.00 96.75 182 GLU A O 1
ATOM 1421 N N . SER A 1 183 ? -12.778 -8.135 -14.691 1.00 96.94 183 SER A N 1
ATOM 1422 C CA . SER A 1 183 ? -12.930 -6.840 -15.351 1.00 96.94 183 SER A CA 1
ATOM 1423 C C . SER A 1 183 ? -11.987 -6.698 -16.546 1.00 96.94 183 SER A C 1
ATOM 1425 O O . SER A 1 183 ? -12.415 -6.257 -17.613 1.00 96.94 183 SER A O 1
ATOM 1427 N N . SER A 1 184 ? -10.749 -7.188 -16.435 1.00 95.62 184 SER A N 1
ATOM 1428 C CA . SER A 1 184 ? -9.808 -7.267 -17.562 1.00 95.62 184 SER A CA 1
ATOM 1429 C C . SER A 1 184 ? -10.352 -8.162 -18.687 1.00 95.62 184 SER A C 1
ATOM 1431 O O . SER A 1 184 ? -10.285 -7.812 -19.867 1.00 95.62 184 SER A O 1
ATOM 1433 N N . ILE A 1 185 ? -10.969 -9.301 -18.344 1.00 95.50 185 ILE A N 1
ATOM 1434 C CA . ILE A 1 185 ? -11.619 -10.201 -19.312 1.00 95.50 185 ILE A CA 1
ATOM 1435 C C . ILE A 1 185 ? -12.834 -9.526 -19.967 1.00 95.50 185 ILE A C 1
ATOM 1437 O O . ILE A 1 185 ? -13.015 -9.643 -21.183 1.00 95.50 185 ILE A O 1
ATOM 1441 N N . LYS A 1 186 ? -13.674 -8.824 -19.193 1.00 96.75 186 LYS A N 1
ATOM 1442 C CA . LYS A 1 186 ? -14.821 -8.057 -19.714 1.00 96.75 186 LYS A CA 1
ATOM 1443 C C . LYS A 1 186 ? -14.350 -6.986 -20.698 1.00 96.75 186 LYS A C 1
ATOM 1445 O O . LYS A 1 186 ? -14.876 -6.941 -21.812 1.00 96.75 186 LYS A O 1
ATOM 1450 N N . TYR A 1 187 ? -13.316 -6.222 -20.342 1.00 97.00 187 TYR A N 1
ATOM 1451 C CA . TYR A 1 187 ? -12.708 -5.215 -21.212 1.00 97.00 187 TYR A CA 1
ATOM 1452 C C . TYR A 1 187 ? -12.222 -5.810 -22.538 1.00 97.00 187 TYR A C 1
ATOM 1454 O O . TYR A 1 187 ? -12.611 -5.335 -23.604 1.00 97.00 187 TYR A O 1
ATOM 1462 N N . LEU A 1 188 ? -11.453 -6.904 -22.496 1.00 94.56 188 LEU A N 1
ATOM 1463 C CA . LEU A 1 188 ? -10.951 -7.571 -23.705 1.00 94.56 188 LEU A CA 1
ATOM 1464 C C . LEU A 1 188 ? -12.066 -8.111 -24.614 1.00 94.56 188 LEU A C 1
ATOM 1466 O O . LEU A 1 188 ? -11.852 -8.291 -25.812 1.00 94.56 188 LEU A O 1
ATOM 1470 N N . ARG A 1 189 ? -13.254 -8.366 -24.055 1.00 96.44 189 ARG A N 1
ATOM 1471 C CA . ARG A 1 189 ? -14.464 -8.779 -24.782 1.00 96.44 189 ARG A CA 1
ATOM 1472 C C . ARG A 1 189 ? -15.335 -7.597 -25.230 1.00 96.44 189 ARG A C 1
ATOM 1474 O O . ARG A 1 189 ? -16.428 -7.831 -25.737 1.00 96.44 189 ARG A O 1
ATOM 1481 N N . GLY A 1 190 ? -14.896 -6.355 -25.018 1.00 94.69 190 GLY A N 1
ATOM 1482 C CA . GLY A 1 190 ? -15.657 -5.144 -25.343 1.00 94.69 190 GLY A CA 1
ATOM 1483 C C . GLY A 1 190 ? -16.883 -4.919 -24.451 1.00 94.69 190 GLY A C 1
ATOM 1484 O O . GLY A 1 190 ? -17.793 -4.188 -24.834 1.00 94.69 190 GLY A O 1
ATOM 1485 N N . LYS A 1 191 ? -16.945 -5.562 -23.278 1.00 95.75 191 LYS A N 1
ATOM 1486 C CA . LYS A 1 191 ? -18.041 -5.406 -22.316 1.00 95.75 191 LYS A CA 1
ATOM 1487 C C . LYS A 1 191 ? -17.705 -4.326 -21.290 1.00 95.75 191 LYS A C 1
ATOM 1489 O O . LYS A 1 191 ? -16.548 -4.170 -20.901 1.00 95.75 191 LYS A O 1
ATOM 1494 N N . LYS A 1 192 ? -18.736 -3.620 -20.820 1.00 93.88 192 LYS A N 1
ATOM 1495 C CA . LYS A 1 192 ? -18.620 -2.722 -19.665 1.00 93.88 192 LYS A CA 1
ATOM 1496 C C . LYS A 1 192 ? -18.321 -3.534 -18.401 1.00 93.88 192 LYS A C 1
ATOM 1498 O O . LYS A 1 192 ? -18.740 -4.688 -18.280 1.00 93.88 192 LYS A O 1
ATOM 1503 N N . PHE A 1 193 ? -17.588 -2.922 -17.489 1.00 94.94 193 PHE A N 1
ATOM 1504 C CA . PHE A 1 193 ? -17.277 -3.448 -16.170 1.00 94.94 193 PHE A CA 1
ATOM 1505 C C . PHE A 1 193 ? -17.368 -2.298 -15.174 1.00 94.94 193 PHE A C 1
ATOM 1507 O O . PHE A 1 193 ? -17.266 -1.141 -15.574 1.00 94.94 193 PHE A O 1
ATOM 1514 N N . GLU A 1 194 ? -17.570 -2.646 -13.914 1.00 92.69 194 GLU A N 1
ATOM 1515 C CA . GLU A 1 194 ? -17.513 -1.733 -12.783 1.00 92.69 194 GLU A CA 1
ATOM 1516 C C . GLU A 1 194 ? -16.484 -2.296 -11.817 1.00 92.69 194 GLU A C 1
ATOM 1518 O O . GLU A 1 194 ? -16.314 -3.517 -11.733 1.00 92.69 194 GLU A O 1
ATOM 1523 N N . LEU A 1 195 ? -15.774 -1.404 -11.141 1.00 93.81 195 LEU A N 1
ATOM 1524 C CA . LEU A 1 195 ? -14.700 -1.770 -10.241 1.00 93.81 195 LEU A CA 1
ATOM 1525 C C . LEU A 1 195 ? -14.779 -0.874 -9.004 1.00 93.81 195 LEU A C 1
ATOM 1527 O O . LEU A 1 195 ? -14.765 0.354 -9.122 1.00 93.81 195 LEU A O 1
ATOM 1531 N N . LEU A 1 196 ? -14.906 -1.504 -7.837 1.00 95.00 196 LEU A N 1
ATOM 1532 C CA . LEU A 1 196 ? -15.045 -0.835 -6.548 1.00 95.00 196 LEU A CA 1
ATOM 1533 C C . LEU A 1 196 ? -13.897 -1.240 -5.614 1.00 95.00 196 LEU A C 1
ATOM 1535 O O . LEU A 1 196 ? -13.398 -2.361 -5.727 1.00 95.00 196 LEU A O 1
ATOM 1539 N N . PRO A 1 197 ? -13.464 -0.352 -4.702 1.00 95.00 197 PRO A N 1
ATOM 1540 C CA . PRO A 1 197 ? -12.388 -0.668 -3.775 1.00 95.00 197 PRO A CA 1
ATOM 1541 C C . PRO A 1 197 ? -12.724 -1.851 -2.868 1.00 95.00 197 PRO A C 1
ATOM 1543 O O . PRO A 1 197 ? -13.853 -1.968 -2.393 1.00 95.00 197 PRO A O 1
ATOM 1546 N N . ASP A 1 198 ? -11.710 -2.656 -2.569 1.00 94.62 198 ASP A N 1
ATOM 1547 C CA . ASP A 1 198 ? -11.781 -3.769 -1.623 1.00 94.62 198 ASP A CA 1
ATOM 1548 C C . ASP A 1 198 ? -10.584 -3.698 -0.670 1.00 94.62 198 ASP A C 1
ATOM 1550 O O . ASP A 1 198 ? -9.439 -3.518 -1.098 1.00 94.62 198 ASP A O 1
ATOM 1554 N N . PHE A 1 199 ? -10.844 -3.802 0.633 1.00 93.50 199 PHE A N 1
ATOM 1555 C CA . PHE A 1 199 ? -9.855 -3.555 1.678 1.00 93.50 199 PHE A CA 1
ATOM 1556 C C . PHE A 1 199 ? -9.556 -4.825 2.469 1.00 93.50 199 PHE A C 1
ATOM 1558 O O . PHE A 1 199 ? -10.453 -5.480 2.992 1.00 93.50 199 PHE A O 1
ATOM 1565 N N . GLN A 1 200 ? -8.266 -5.103 2.678 1.00 87.25 200 GLN A N 1
ATOM 1566 C CA . GLN A 1 200 ? -7.806 -6.237 3.492 1.00 87.25 200 GLN A CA 1
ATOM 1567 C C . GLN A 1 200 ? -8.288 -6.171 4.953 1.00 87.25 200 GLN A C 1
ATOM 1569 O O . GLN A 1 200 ? -8.374 -7.197 5.622 1.00 87.25 200 GLN A O 1
ATOM 1574 N N . THR A 1 201 ? -8.617 -4.974 5.454 1.00 88.12 201 THR A N 1
ATOM 1575 C CA . THR A 1 201 ? -9.135 -4.765 6.814 1.00 88.12 201 THR A CA 1
ATOM 1576 C C . THR A 1 201 ? -10.613 -5.149 6.966 1.00 88.12 201 THR A C 1
ATOM 1578 O O . THR A 1 201 ? -11.110 -5.193 8.093 1.00 88.12 201 THR A O 1
ATOM 1581 N N . GLY A 1 202 ? -11.311 -5.451 5.865 1.00 88.19 202 GLY A N 1
ATOM 1582 C CA . GLY A 1 202 ? -12.745 -5.733 5.844 1.00 88.19 202 GLY A CA 1
ATOM 1583 C C . GLY A 1 202 ? -13.589 -4.485 6.114 1.00 88.19 202 GLY A C 1
ATOM 1584 O O . GLY A 1 202 ? -13.223 -3.372 5.736 1.00 88.19 202 GLY A O 1
ATOM 1585 N N . GLY A 1 203 ? -14.724 -4.667 6.793 1.00 88.31 203 GLY A N 1
ATOM 1586 C CA . GLY A 1 203 ? -15.683 -3.593 7.050 1.00 88.31 203 GLY A CA 1
ATOM 1587 C C . GLY A 1 203 ? -16.696 -3.414 5.925 1.00 88.31 203 GLY A C 1
ATOM 1588 O O . GLY A 1 203 ? -16.900 -4.302 5.100 1.00 88.31 203 GLY A O 1
ATOM 1589 N N . SER A 1 204 ? -17.355 -2.258 5.917 1.00 92.19 204 SER A N 1
ATOM 1590 C CA . SER A 1 204 ? -18.315 -1.891 4.875 1.00 92.19 204 SER A CA 1
ATOM 1591 C C . SER A 1 204 ? -17.917 -0.581 4.204 1.00 92.19 204 SER A C 1
ATOM 1593 O O . SER A 1 204 ? -17.314 0.297 4.824 1.00 92.19 204 SER A O 1
ATOM 1595 N N . ILE A 1 205 ? -18.233 -0.462 2.917 1.00 94.38 205 ILE A N 1
ATOM 1596 C CA . ILE A 1 205 ? -17.928 0.710 2.099 1.00 94.38 205 ILE A CA 1
ATOM 1597 C C . ILE A 1 205 ? -19.215 1.264 1.494 1.00 94.38 205 ILE A C 1
ATOM 1599 O O . ILE A 1 205 ? -20.022 0.531 0.928 1.00 94.38 205 ILE A O 1
ATOM 1603 N N . ASP A 1 206 ? -19.371 2.582 1.569 1.00 94.25 206 ASP A N 1
ATOM 1604 C CA . ASP A 1 206 ? -20.297 3.327 0.726 1.00 94.25 206 ASP A CA 1
ATOM 1605 C C . ASP A 1 206 ? -19.506 4.026 -0.385 1.00 94.25 206 ASP A C 1
ATOM 1607 O O . ASP A 1 206 ? -18.759 4.986 -0.152 1.00 94.25 206 ASP A O 1
ATOM 1611 N N . ALA A 1 207 ? -19.674 3.495 -1.596 1.00 93.38 207 ALA A N 1
ATOM 1612 C CA . ALA A 1 207 ? -18.991 3.924 -2.806 1.00 93.38 207 ALA A CA 1
ATOM 1613 C C . ALA A 1 207 ? -19.884 4.744 -3.756 1.00 93.38 207 ALA A C 1
ATOM 1615 O O . ALA A 1 207 ? -19.491 4.969 -4.901 1.00 93.38 207 ALA A O 1
ATOM 1616 N N . ALA A 1 208 ? -21.050 5.233 -3.307 1.00 92.38 208 ALA A N 1
ATOM 1617 C CA . ALA A 1 208 ? -21.991 5.964 -4.165 1.00 92.38 208 ALA A CA 1
ATOM 1618 C C . ALA A 1 208 ? -21.355 7.180 -4.868 1.00 92.38 208 ALA A C 1
ATOM 1620 O O . ALA A 1 208 ? -21.695 7.495 -6.005 1.00 92.38 208 ALA A O 1
ATOM 1621 N N . ASN A 1 209 ? -20.389 7.832 -4.211 1.00 92.88 209 ASN A N 1
ATOM 1622 C CA . ASN A 1 209 ? -19.658 8.985 -4.740 1.00 92.88 209 ASN A CA 1
ATOM 1623 C C . ASN A 1 209 ? -18.203 8.654 -5.115 1.00 92.88 209 ASN A C 1
ATOM 1625 O O . ASN A 1 209 ? -17.365 9.554 -5.159 1.00 92.88 209 ASN A O 1
ATOM 1629 N N . TYR A 1 210 ? -17.864 7.384 -5.379 1.00 92.25 210 TYR A N 1
ATOM 1630 C CA . TYR A 1 210 ? -16.479 6.983 -5.661 1.00 92.25 210 TYR A CA 1
ATOM 1631 C C . TYR A 1 210 ? -15.895 7.654 -6.913 1.00 92.25 210 TYR A C 1
ATOM 1633 O O . TYR A 1 210 ? -14.692 7.916 -6.963 1.00 92.25 210 TYR A O 1
ATOM 1641 N N . ASN A 1 211 ? -16.746 7.957 -7.901 1.00 92.12 211 ASN A N 1
ATOM 1642 C CA . ASN A 1 211 ? -16.369 8.609 -9.158 1.00 92.12 211 ASN A CA 1
ATOM 1643 C C . ASN A 1 211 ? -15.157 7.939 -9.836 1.00 92.12 211 ASN A C 1
ATOM 1645 O O . ASN A 1 211 ? -14.220 8.605 -10.268 1.00 92.12 211 ASN A O 1
ATOM 1649 N N . GLU A 1 212 ? -15.138 6.602 -9.845 1.00 91.38 212 GLU A N 1
ATOM 1650 C CA . GLU A 1 212 ? -14.075 5.794 -10.457 1.00 91.38 212 GLU A CA 1
ATOM 1651 C C . GLU A 1 212 ? -12.652 6.138 -9.970 1.00 91.38 212 GLU A C 1
ATOM 1653 O O . GLU A 1 212 ? -11.682 6.019 -10.720 1.00 91.38 212 GLU A O 1
ATOM 1658 N N . GLY A 1 213 ? -12.507 6.614 -8.729 1.00 88.44 213 GLY A N 1
ATOM 1659 C CA . GLY A 1 213 ? -11.214 6.998 -8.157 1.00 88.44 213 GLY A CA 1
ATOM 1660 C C . GLY A 1 213 ? -10.656 8.343 -8.645 1.00 88.44 213 GLY A C 1
ATOM 1661 O O . GLY A 1 213 ? -9.526 8.701 -8.294 1.00 88.44 213 GLY A O 1
ATOM 1662 N N . LEU A 1 214 ? -11.427 9.101 -9.431 1.00 89.75 214 LEU A N 1
ATOM 1663 C CA . LEU A 1 214 ? -11.054 10.440 -9.877 1.00 89.75 214 LEU A CA 1
ATOM 1664 C C . LEU A 1 214 ? -11.087 11.448 -8.725 1.00 89.75 214 LEU A C 1
ATOM 1666 O O . LEU A 1 214 ? -11.833 11.319 -7.750 1.00 89.75 214 LEU A O 1
ATOM 1670 N N . ARG A 1 215 ? -10.305 12.520 -8.884 1.00 88.50 215 ARG A N 1
ATOM 1671 C CA . ARG A 1 215 ? -10.292 13.643 -7.945 1.00 88.50 215 ARG A CA 1
ATOM 1672 C C . ARG A 1 215 ? -11.700 14.225 -7.791 1.00 88.50 215 ARG A C 1
ATOM 1674 O O . ARG A 1 215 ? -12.366 14.529 -8.775 1.00 88.50 215 ARG A O 1
ATOM 1681 N N . GLY A 1 216 ? -12.119 14.417 -6.542 1.00 88.12 216 GLY A N 1
ATOM 1682 C CA . GLY A 1 216 ? -13.474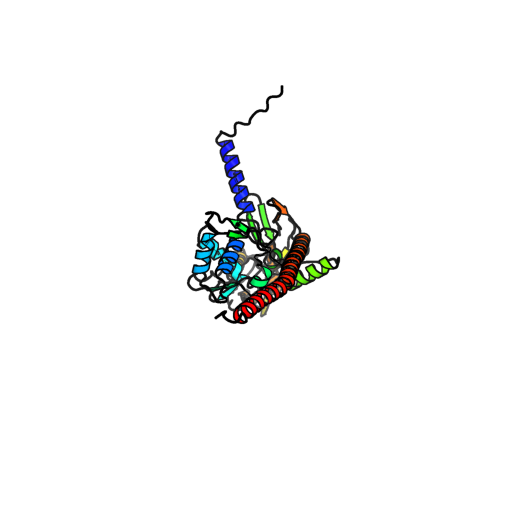 14.860 -6.196 1.00 88.12 216 GLY A CA 1
ATOM 1683 C C . GLY A 1 216 ? -14.420 13.709 -5.850 1.00 88.12 216 GLY A C 1
ATOM 1684 O O . GLY A 1 216 ? -15.479 13.965 -5.284 1.00 88.12 216 GLY A O 1
ATOM 1685 N N . GLY A 1 217 ? -14.021 12.460 -6.114 1.00 91.75 217 GLY A N 1
ATOM 1686 C CA . GLY A 1 217 ? -14.672 11.291 -5.537 1.00 91.75 217 GLY A CA 1
ATOM 1687 C C . GLY A 1 217 ? -14.507 11.243 -4.016 1.00 91.75 217 GLY A C 1
ATOM 1688 O O . GLY A 1 217 ? -13.576 11.823 -3.447 1.00 91.75 217 GLY A O 1
ATOM 1689 N N . LYS A 1 218 ? -15.422 10.541 -3.352 1.00 94.44 218 LYS A N 1
ATOM 1690 C CA . LYS A 1 218 ? -15.434 10.330 -1.905 1.00 94.44 218 LYS A CA 1
ATOM 1691 C C . LYS A 1 218 ? -16.069 8.980 -1.601 1.00 94.44 218 LYS A C 1
ATOM 1693 O O . LYS A 1 218 ? -17.137 8.669 -2.123 1.00 94.44 218 LYS A O 1
ATOM 1698 N N . ILE A 1 219 ? -15.435 8.208 -0.731 1.00 95.19 219 ILE A N 1
ATOM 1699 C CA . ILE A 1 219 ? -16.004 6.980 -0.174 1.00 95.19 219 ILE A CA 1
ATOM 1700 C C . ILE A 1 219 ? -16.074 7.089 1.342 1.00 95.19 219 ILE A C 1
ATOM 1702 O O . ILE A 1 219 ? -15.261 7.787 1.954 1.00 95.19 219 ILE A O 1
ATOM 1706 N N . ARG A 1 220 ? -17.030 6.389 1.947 1.00 95.19 220 ARG A N 1
ATOM 1707 C CA . ARG A 1 220 ? -17.062 6.180 3.398 1.00 95.19 220 ARG A CA 1
ATOM 1708 C C . ARG A 1 220 ? -16.710 4.738 3.694 1.00 95.19 220 ARG A C 1
ATOM 1710 O O . ARG A 1 220 ? -17.260 3.842 3.062 1.00 95.19 220 ARG A O 1
ATOM 1717 N N . VAL A 1 221 ? -15.809 4.530 4.643 1.00 95.75 221 VAL A N 1
ATOM 1718 C CA . VAL A 1 221 ? -15.393 3.207 5.103 1.00 95.75 221 VAL A CA 1
ATOM 1719 C C . VAL A 1 221 ? -15.773 3.084 6.568 1.00 95.75 221 VAL A C 1
ATOM 1721 O O . VAL A 1 221 ? -15.399 3.934 7.373 1.00 95.75 221 VAL A O 1
ATOM 1724 N N . ARG A 1 222 ? -16.532 2.042 6.901 1.00 95.00 222 ARG A N 1
ATOM 1725 C CA . ARG A 1 222 ? -17.073 1.800 8.238 1.00 95.00 222 ARG A CA 1
ATOM 1726 C C . ARG A 1 222 ? -16.525 0.514 8.830 1.00 95.00 222 ARG A C 1
ATOM 1728 O O . ARG A 1 222 ? -16.460 -0.521 8.162 1.00 95.00 222 ARG A O 1
ATOM 1735 N N . ALA A 1 223 ? -16.219 0.582 10.117 1.00 95.50 223 ALA A N 1
ATOM 1736 C CA . ALA A 1 223 ? -15.983 -0.567 10.968 1.00 95.50 223 ALA A CA 1
ATOM 1737 C C . ALA A 1 223 ? -17.255 -1.420 11.101 1.00 95.50 223 ALA A C 1
ATOM 1739 O O . ALA A 1 223 ? -18.374 -0.902 11.109 1.00 95.50 223 ALA A O 1
ATOM 1740 N N . THR A 1 224 ? -17.084 -2.730 11.246 1.00 94.69 224 THR A N 1
ATOM 1741 C CA . THR A 1 224 ? -18.181 -3.649 11.566 1.00 94.69 224 THR A CA 1
ATOM 1742 C C . THR A 1 224 ? -18.388 -3.632 13.072 1.00 94.69 224 THR A C 1
ATOM 1744 O O . THR A 1 224 ? -17.480 -4.016 13.812 1.00 94.69 224 THR A O 1
ATOM 1747 N N . ILE A 1 225 ? -19.553 -3.167 13.516 1.00 94.62 225 ILE A N 1
ATOM 1748 C CA . ILE A 1 225 ? -19.926 -3.101 14.931 1.00 94.62 225 ILE A CA 1
ATOM 1749 C C . ILE A 1 225 ? -21.079 -4.077 15.156 1.00 94.62 225 ILE A C 1
ATOM 1751 O O . ILE A 1 225 ? -22.078 -4.033 14.442 1.00 94.62 225 ILE A O 1
ATOM 1755 N N . GLU A 1 226 ? -20.923 -4.963 16.132 1.00 93.94 226 GLU A N 1
ATOM 1756 C CA . GLU A 1 226 ? -21.909 -5.971 16.517 1.00 93.94 226 GLU A CA 1
ATOM 1757 C C . GLU A 1 226 ? -22.363 -5.729 17.961 1.00 93.94 226 GLU A C 1
ATOM 1759 O O . GLU A 1 226 ? -21.560 -5.374 18.828 1.00 93.94 226 GLU A O 1
ATOM 1764 N N . GLU A 1 227 ? -23.647 -5.951 18.243 1.00 93.06 227 GLU A N 1
ATOM 1765 C CA . GLU A 1 227 ? -24.156 -5.998 19.615 1.00 93.06 227 GLU A CA 1
ATOM 1766 C C . GLU A 1 227 ? -23.885 -7.392 20.197 1.00 93.06 227 GLU A C 1
ATOM 1768 O O . GLU A 1 227 ? -24.449 -8.384 19.734 1.00 93.06 227 GLU A O 1
ATOM 1773 N N . ALA A 1 228 ? -23.010 -7.482 21.204 1.00 90.19 228 ALA A N 1
ATOM 1774 C CA . ALA A 1 228 ? -22.802 -8.738 21.928 1.00 90.19 228 ALA A CA 1
ATOM 1775 C C . ALA A 1 228 ? -23.849 -8.925 23.028 1.00 90.19 228 ALA A C 1
ATOM 1777 O O . ALA A 1 228 ? -24.376 -10.022 23.216 1.00 90.19 228 ALA A O 1
ATOM 1778 N N . ASP A 1 229 ? -24.155 -7.853 23.756 1.00 88.06 229 ASP A N 1
ATOM 1779 C CA . ASP A 1 229 ? -25.226 -7.806 24.740 1.00 88.06 229 ASP A CA 1
ATOM 1780 C C . ASP A 1 229 ? -25.787 -6.377 24.859 1.00 88.06 229 ASP A C 1
ATOM 1782 O O . ASP A 1 229 ? -25.239 -5.422 24.308 1.00 88.06 229 ASP A O 1
ATOM 1786 N N . LYS A 1 230 ? -26.847 -6.206 25.659 1.00 85.44 230 LYS A N 1
ATOM 1787 C CA . LYS A 1 230 ? -27.517 -4.906 25.864 1.00 85.44 230 LYS A CA 1
ATOM 1788 C C . LYS A 1 230 ? -26.620 -3.807 26.460 1.00 85.44 230 LYS A C 1
ATOM 1790 O O . LYS A 1 230 ? -27.091 -2.689 26.663 1.00 85.44 230 LYS A O 1
ATOM 1795 N N . LYS A 1 231 ? -25.388 -4.126 26.863 1.00 89.56 231 LYS A N 1
ATOM 1796 C CA . LYS A 1 231 ? -24.445 -3.219 27.528 1.00 89.56 231 LYS A CA 1
ATOM 1797 C C . LYS A 1 231 ? -23.084 -3.162 26.832 1.00 89.56 231 LYS A C 1
ATOM 1799 O O . LYS A 1 231 ? -22.254 -2.369 27.265 1.00 89.56 231 LYS A O 1
ATOM 1804 N N . THR A 1 232 ? -22.847 -3.959 25.797 1.00 92.81 232 THR A N 1
ATOM 1805 C CA . THR A 1 232 ? -21.517 -4.194 25.243 1.00 92.81 232 THR A CA 1
ATOM 1806 C C . THR A 1 232 ? -21.599 -4.299 23.731 1.00 92.81 232 THR A C 1
ATOM 1808 O O . THR A 1 232 ? -22.242 -5.191 23.173 1.00 92.81 232 THR A O 1
ATOM 1811 N N . LEU A 1 233 ? -20.887 -3.389 23.074 1.00 94.75 233 LEU A N 1
ATOM 1812 C CA . LEU A 1 233 ? -20.667 -3.409 21.636 1.00 94.75 233 LEU A CA 1
ATOM 1813 C C . LEU A 1 233 ? -19.289 -3.993 21.337 1.00 94.75 233 LEU A C 1
ATOM 1815 O O . LEU A 1 233 ? -18.334 -3.775 22.087 1.00 94.75 233 LEU A O 1
ATOM 1819 N N . VAL A 1 234 ? -19.185 -4.710 20.222 1.00 95.62 234 VAL A N 1
ATOM 1820 C CA . VAL A 1 234 ? -17.940 -5.320 19.757 1.00 95.62 234 VAL A CA 1
ATOM 1821 C C . VAL A 1 234 ? -17.609 -4.798 18.372 1.00 95.62 234 VAL A C 1
ATOM 1823 O O . VAL A 1 234 ? -18.385 -4.958 17.434 1.00 95.62 234 VAL A O 1
ATOM 1826 N N . ILE A 1 235 ? -16.433 -4.195 18.230 1.00 95.25 235 ILE A N 1
ATOM 1827 C CA . ILE A 1 235 ? -15.914 -3.757 16.935 1.00 95.25 235 ILE A CA 1
ATOM 1828 C C . ILE A 1 235 ? -15.049 -4.885 16.364 1.00 95.25 235 ILE A C 1
ATOM 1830 O O . ILE A 1 235 ? -14.034 -5.258 16.956 1.00 95.25 235 ILE A O 1
ATOM 1834 N N . ARG A 1 236 ? -15.467 -5.436 15.218 1.00 94.19 236 ARG A N 1
ATOM 1835 C CA . ARG A 1 236 ? -14.861 -6.608 14.555 1.00 94.19 236 ARG A CA 1
ATOM 1836 C C . ARG A 1 236 ? -13.882 -6.266 13.437 1.00 94.19 236 ARG A C 1
ATOM 1838 O O . ARG A 1 236 ? -13.145 -7.138 12.979 1.00 94.19 236 ARG A O 1
ATOM 1845 N N . SER A 1 237 ? -13.890 -5.027 12.955 1.00 93.31 237 SER A N 1
ATOM 1846 C CA . SER A 1 237 ? -12.998 -4.580 11.885 1.00 93.31 237 SER A CA 1
ATOM 1847 C C . SER A 1 237 ? -12.601 -3.122 12.066 1.00 93.31 237 SER A C 1
ATOM 1849 O O . SER A 1 237 ? -13.333 -2.347 12.674 1.00 93.31 237 SER A O 1
ATOM 1851 N N . VAL A 1 238 ? -11.458 -2.745 11.498 1.00 93.81 238 VAL A N 1
ATOM 1852 C CA . VAL A 1 238 ? -10.987 -1.355 11.463 1.00 93.81 238 VAL A CA 1
ATOM 1853 C C . VAL A 1 238 ? -11.169 -0.772 10.058 1.00 93.81 238 VAL A C 1
ATOM 1855 O O . VAL A 1 238 ? -11.005 -1.507 9.074 1.00 93.81 238 VAL A O 1
ATOM 1858 N N . PRO A 1 239 ? -11.518 0.518 9.911 1.00 94.19 239 PRO A N 1
ATOM 1859 C CA . PRO A 1 239 ? -11.547 1.148 8.599 1.00 94.19 239 PRO A CA 1
ATOM 1860 C C . PRO A 1 239 ? -10.155 1.220 7.966 1.00 94.19 239 PRO A C 1
ATOM 1862 O O . PRO A 1 239 ? -9.130 1.206 8.646 1.00 94.19 239 PRO A O 1
ATOM 1865 N N . TYR A 1 240 ? -10.113 1.314 6.638 1.00 92.56 240 TYR A N 1
ATOM 1866 C CA . TYR A 1 240 ? -8.853 1.341 5.901 1.00 92.56 240 TYR A CA 1
ATOM 1867 C C . TYR A 1 240 ? -7.993 2.559 6.274 1.00 92.56 240 TYR A C 1
ATOM 1869 O O . TYR A 1 240 ? -8.423 3.704 6.124 1.00 92.56 240 TYR A O 1
ATOM 1877 N N . GLY A 1 241 ? -6.757 2.297 6.708 1.00 90.00 241 GLY A N 1
ATOM 1878 C CA . GLY A 1 241 ? -5.794 3.324 7.115 1.00 90.00 241 GLY A CA 1
ATOM 1879 C C . GLY A 1 241 ? -5.928 3.798 8.565 1.00 90.00 241 GLY A C 1
ATOM 1880 O O . GLY A 1 241 ? -5.259 4.763 8.922 1.00 90.00 241 GLY A O 1
ATOM 1881 N N . ILE A 1 242 ? -6.766 3.140 9.373 1.00 94.25 242 ILE A N 1
ATOM 1882 C CA . ILE A 1 242 ? -6.961 3.436 10.796 1.00 94.25 242 ILE A CA 1
ATOM 1883 C C . ILE A 1 242 ? -6.552 2.228 11.643 1.00 94.25 242 ILE A C 1
ATOM 1885 O O . ILE A 1 242 ? -6.822 1.086 11.269 1.00 94.25 242 ILE A O 1
ATOM 1889 N N . THR A 1 243 ? -5.932 2.485 12.796 1.00 93.94 243 THR A N 1
ATOM 1890 C CA . THR A 1 243 ? -5.519 1.444 13.748 1.00 93.94 243 THR A CA 1
ATOM 1891 C C . THR A 1 243 ? -6.494 1.271 14.918 1.00 93.94 243 THR A C 1
ATOM 1893 O O . THR A 1 243 ? -7.282 2.168 15.227 1.00 93.94 243 THR A O 1
ATOM 1896 N N . THR A 1 244 ? -6.428 0.136 15.623 1.00 93.44 244 THR A N 1
ATOM 1897 C CA . THR A 1 244 ? -7.227 -0.112 16.838 1.00 93.44 244 THR A CA 1
ATOM 1898 C C . THR A 1 244 ? -6.967 0.957 17.896 1.00 93.44 244 THR A C 1
ATOM 1900 O O . THR A 1 244 ? -7.914 1.503 18.461 1.00 93.44 244 THR A O 1
ATOM 1903 N N . THR A 1 245 ? -5.702 1.340 18.083 1.00 92.88 245 THR A N 1
ATOM 1904 C CA . THR A 1 245 ? -5.291 2.416 18.994 1.00 92.88 245 THR A CA 1
ATOM 1905 C C . THR A 1 245 ? -5.937 3.752 18.626 1.00 92.88 245 THR A C 1
ATOM 1907 O O . THR A 1 245 ? -6.500 4.420 19.490 1.00 92.88 245 THR A O 1
ATOM 1910 N N . GLN A 1 246 ? -5.943 4.119 17.339 1.00 94.25 246 GLN A N 1
ATOM 1911 C CA . GLN A 1 246 ? -6.579 5.358 16.877 1.00 94.25 246 GLN A CA 1
ATOM 1912 C C . GLN A 1 246 ? -8.094 5.348 17.108 1.00 94.25 246 GLN A C 1
ATOM 1914 O O . GLN A 1 246 ? -8.648 6.339 17.585 1.00 94.25 246 GLN A O 1
ATOM 1919 N N . ILE A 1 247 ? -8.760 4.219 16.844 1.00 94.12 247 ILE A N 1
ATOM 1920 C CA . ILE A 1 247 ? -10.192 4.066 17.129 1.00 94.12 247 ILE A CA 1
ATOM 1921 C C . ILE A 1 247 ? -10.452 4.251 18.622 1.00 94.12 247 ILE A C 1
ATOM 1923 O O . ILE A 1 247 ? -11.309 5.055 18.982 1.00 94.12 247 ILE A O 1
ATOM 1927 N N . MET A 1 248 ? -9.705 3.571 19.494 1.00 93.88 248 MET A N 1
ATOM 1928 C CA . MET A 1 248 ? -9.868 3.708 20.943 1.00 93.88 248 MET A CA 1
ATOM 1929 C C . MET A 1 248 ? -9.684 5.154 21.408 1.00 93.88 248 MET A C 1
ATOM 1931 O O . MET A 1 248 ? -10.538 5.674 22.127 1.00 93.88 248 MET A O 1
ATOM 1935 N N . ASP A 1 249 ? -8.633 5.828 20.943 1.00 94.56 249 ASP A N 1
ATOM 1936 C CA . ASP A 1 249 ? -8.378 7.232 21.264 1.00 94.56 249 ASP A CA 1
ATOM 1937 C C . ASP A 1 249 ? -9.514 8.144 20.784 1.00 94.56 249 ASP A C 1
ATOM 1939 O O . ASP A 1 249 ? -9.911 9.076 21.487 1.00 94.56 249 ASP A O 1
ATOM 1943 N N . SER A 1 250 ? -10.058 7.886 19.591 1.00 95.94 250 SER A N 1
ATOM 1944 C CA . SER A 1 250 ? -11.185 8.646 19.042 1.00 95.94 250 SER A CA 1
ATOM 1945 C C . SER A 1 250 ? -12.463 8.452 19.867 1.00 95.94 250 SER A C 1
ATOM 1947 O O . SER A 1 250 ? -13.182 9.419 20.128 1.00 95.94 250 SER A O 1
ATOM 1949 N N . ILE A 1 251 ? -12.705 7.233 20.362 1.00 95.25 251 ILE A N 1
ATOM 1950 C CA . ILE A 1 251 ? -13.839 6.907 21.231 1.00 95.25 251 ILE A CA 1
ATOM 1951 C C . ILE A 1 251 ? -13.683 7.612 22.584 1.00 95.25 251 ILE A C 1
ATOM 1953 O O . ILE A 1 251 ? -14.617 8.270 23.042 1.00 95.25 251 ILE A O 1
ATOM 1957 N N . VAL A 1 252 ? -12.506 7.549 23.212 1.00 94.81 252 VAL A N 1
ATOM 1958 C CA . VAL A 1 252 ? -12.251 8.240 24.488 1.00 94.81 252 VAL A CA 1
ATOM 1959 C C . VAL A 1 252 ? -12.451 9.751 24.334 1.00 94.81 252 VAL A C 1
ATOM 1961 O O . VAL A 1 252 ? -13.191 10.355 25.108 1.00 94.81 252 VAL A O 1
ATOM 1964 N N . LYS A 1 253 ? -11.915 10.356 23.266 1.00 95.00 253 LYS A N 1
ATOM 1965 C CA . LYS A 1 253 ? -12.115 11.787 22.974 1.00 95.00 253 LYS A CA 1
ATOM 1966 C C . LYS A 1 253 ? -13.587 12.153 22.774 1.00 95.00 253 LYS A C 1
ATOM 1968 O O . LYS A 1 253 ? -14.023 13.206 23.239 1.00 95.00 253 LYS A O 1
ATOM 1973 N N . ALA A 1 254 ? -14.361 11.320 22.080 1.00 94.19 254 ALA A N 1
ATOM 1974 C CA . ALA A 1 254 ? -15.790 11.560 21.886 1.00 94.19 254 ALA A CA 1
ATOM 1975 C C . ALA A 1 254 ? -16.580 11.446 23.204 1.00 94.19 254 ALA A C 1
ATOM 1977 O O . ALA A 1 254 ? -17.560 12.173 23.397 1.00 94.19 254 ALA A O 1
ATOM 1978 N N . ASN A 1 255 ? -16.141 10.572 24.115 1.00 94.06 255 ASN A N 1
ATOM 1979 C CA . ASN A 1 255 ? -16.712 10.437 25.452 1.00 94.06 255 ASN A CA 1
ATOM 1980 C C . ASN A 1 255 ? -16.414 11.658 26.329 1.00 94.06 255 ASN A C 1
ATOM 1982 O O . ASN A 1 255 ? -17.323 12.201 26.952 1.00 94.06 255 ASN A O 1
ATOM 1986 N N . ASP A 1 256 ? -15.174 12.148 26.308 1.00 93.56 256 ASP A N 1
ATOM 1987 C CA . ASP A 1 256 ? -14.762 13.338 27.064 1.00 93.56 256 ASP A CA 1
ATOM 1988 C C . ASP A 1 256 ? -15.485 14.608 26.585 1.00 93.56 256 ASP A C 1
ATOM 1990 O O . ASP A 1 256 ? -15.793 15.502 27.371 1.00 93.56 256 ASP A O 1
ATOM 1994 N N . GLN A 1 257 ? -15.826 14.671 25.294 1.00 93.56 257 GLN A N 1
ATOM 1995 C CA . GLN A 1 257 ? -16.658 15.733 24.715 1.00 93.56 257 GLN A CA 1
ATOM 1996 C C . GLN A 1 257 ? -18.156 15.584 25.037 1.00 93.56 257 GLN A C 1
ATOM 1998 O O . GLN A 1 257 ? -18.952 16.434 24.637 1.00 93.56 257 GLN A O 1
ATOM 2003 N N . GLY A 1 258 ? -18.564 14.504 25.710 1.00 90.06 258 GLY A N 1
ATOM 2004 C CA . GLY A 1 258 ? -19.957 14.213 26.051 1.00 90.06 258 GLY A CA 1
ATOM 2005 C C . GLY A 1 258 ? -20.842 13.831 24.859 1.00 90.06 258 GLY A C 1
ATOM 2006 O O . GLY A 1 258 ? -22.064 13.797 25.007 1.00 90.06 258 GLY A O 1
ATOM 2007 N N . LYS A 1 259 ? -20.255 13.553 23.685 1.00 90.62 259 LYS A N 1
ATOM 2008 C CA . LYS A 1 259 ? -20.989 13.147 22.470 1.00 90.62 259 LYS A CA 1
ATOM 2009 C C . LYS A 1 259 ? -21.460 11.701 22.545 1.00 90.62 259 LYS A C 1
ATOM 2011 O O . LYS A 1 259 ? -22.539 11.376 22.061 1.00 90.62 259 LYS A O 1
ATOM 2016 N N . ILE A 1 260 ? -20.651 10.852 23.170 1.00 91.62 260 ILE A N 1
ATOM 2017 C CA . ILE A 1 260 ? -20.994 9.475 23.519 1.00 91.62 260 ILE A CA 1
ATOM 2018 C C . ILE A 1 260 ? -20.838 9.289 25.026 1.00 91.62 260 ILE A C 1
ATOM 2020 O O . ILE A 1 260 ? -20.151 10.063 25.688 1.00 91.62 260 ILE A O 1
ATOM 2024 N N . LYS A 1 261 ? -21.499 8.274 25.577 1.00 89.56 261 LYS A N 1
ATOM 2025 C CA . LYS A 1 261 ? -21.408 7.927 26.997 1.00 89.56 261 LYS A CA 1
ATOM 2026 C C . LYS A 1 261 ? -21.064 6.455 27.122 1.00 89.56 261 LYS A C 1
ATOM 2028 O O . LYS A 1 261 ? -21.925 5.585 27.004 1.00 89.56 261 LYS A O 1
ATOM 2033 N N . ILE A 1 262 ? -19.796 6.196 27.374 1.00 91.19 262 ILE A N 1
ATOM 2034 C CA . ILE A 1 262 ? -19.255 4.855 27.553 1.00 91.19 262 ILE A CA 1
ATOM 2035 C C . ILE A 1 262 ? -18.669 4.718 28.953 1.00 91.19 262 ILE A C 1
ATOM 2037 O O . ILE A 1 262 ? -18.257 5.689 29.585 1.00 91.19 262 ILE A O 1
ATOM 2041 N N . LYS A 1 263 ? -18.653 3.489 29.455 1.00 91.75 263 LYS A N 1
ATOM 2042 C CA . LYS A 1 263 ? -18.048 3.146 30.739 1.00 91.75 263 LYS A CA 1
ATOM 2043 C C . LYS A 1 263 ? -16.570 2.809 30.567 1.00 91.75 263 LYS A C 1
ATOM 2045 O O . LYS A 1 263 ? -15.749 3.259 31.361 1.00 91.75 263 LYS A O 1
ATOM 2050 N N . LYS A 1 264 ? -16.240 1.994 29.560 1.00 92.56 264 LYS A N 1
ATOM 2051 C CA . LYS A 1 264 ? -14.874 1.528 29.298 1.00 92.56 264 LYS A CA 1
ATOM 2052 C C . LYS A 1 264 ? -14.723 1.047 27.854 1.00 92.56 264 LYS A C 1
ATOM 2054 O O . LYS A 1 264 ? -15.655 0.472 27.302 1.00 92.56 264 LYS A O 1
ATOM 2059 N N . VAL A 1 265 ? -13.531 1.223 27.288 1.00 93.88 265 VAL A N 1
ATOM 2060 C CA . VAL A 1 265 ? -13.091 0.568 26.046 1.00 93.88 265 VAL A CA 1
ATOM 2061 C C . VAL A 1 265 ? -11.918 -0.348 26.372 1.00 93.88 265 VAL A C 1
ATOM 2063 O O . VAL A 1 265 ? -11.047 0.038 27.152 1.00 93.88 265 VAL A O 1
ATOM 2066 N N . THR A 1 266 ? -11.907 -1.565 25.831 1.00 93.25 266 THR A N 1
ATOM 2067 C CA . THR A 1 266 ? -10.813 -2.528 26.025 1.00 93.25 266 THR A CA 1
ATOM 2068 C C . THR A 1 266 ? -10.456 -3.192 24.697 1.00 93.25 266 THR A C 1
ATOM 2070 O O . THR A 1 266 ? -11.349 -3.641 23.982 1.00 93.25 266 THR A O 1
ATOM 2073 N N . ASP A 1 267 ? -9.161 -3.269 24.382 1.00 92.94 267 ASP A N 1
ATOM 2074 C CA . ASP A 1 267 ? -8.655 -3.988 23.209 1.00 92.94 267 ASP A CA 1
ATOM 2075 C C . ASP A 1 267 ? -8.346 -5.448 23.566 1.00 92.94 267 ASP A C 1
ATOM 2077 O O . ASP A 1 267 ? -7.489 -5.719 24.408 1.00 92.94 267 ASP A O 1
ATOM 2081 N N . HIS A 1 268 ? -9.062 -6.384 22.945 1.00 91.31 268 HIS A N 1
ATOM 2082 C CA . HIS A 1 268 ? -8.828 -7.830 23.015 1.00 91.31 268 HIS A CA 1
ATOM 2083 C C . HIS A 1 268 ? -8.334 -8.385 21.666 1.00 91.31 268 HIS A C 1
ATOM 2085 O O . HIS A 1 268 ? -8.432 -9.587 21.404 1.00 91.31 268 HIS A O 1
ATOM 2091 N N . THR A 1 269 ? -7.812 -7.521 20.792 1.00 87.06 269 THR A N 1
ATOM 2092 C CA . THR A 1 269 ? -7.323 -7.910 19.471 1.00 87.06 269 THR A CA 1
ATOM 2093 C C . THR A 1 269 ? -6.189 -8.924 19.583 1.00 87.06 269 THR A C 1
ATOM 2095 O O . THR A 1 269 ? -5.191 -8.725 20.273 1.00 87.06 269 THR A O 1
ATOM 2098 N N . ALA A 1 270 ? -6.355 -10.032 18.867 1.00 86.06 270 ALA A N 1
ATOM 2099 C CA . ALA A 1 270 ? -5.342 -11.064 18.697 1.00 86.06 270 ALA A CA 1
ATOM 2100 C C . ALA A 1 270 ? -5.268 -11.429 17.207 1.00 86.06 270 ALA A C 1
ATOM 2102 O O . ALA A 1 270 ? -4.956 -10.589 16.369 1.00 86.06 270 ALA A O 1
ATOM 2103 N N . ALA A 1 271 ? -5.628 -12.660 16.830 1.00 83.38 271 ALA A N 1
ATOM 2104 C CA . ALA A 1 271 ? -5.734 -13.027 15.414 1.00 83.38 271 ALA A CA 1
ATOM 2105 C C . ALA A 1 271 ? -6.826 -12.216 14.683 1.00 83.38 271 ALA A C 1
ATOM 2107 O O . ALA A 1 271 ? -6.678 -11.841 13.515 1.00 83.38 271 ALA A O 1
ATOM 2108 N N . LYS A 1 272 ? -7.927 -11.930 15.385 1.00 87.62 272 LYS A N 1
ATOM 2109 C CA . LYS A 1 272 ? -9.043 -11.108 14.909 1.00 87.62 272 LYS A CA 1
ATOM 2110 C C . LYS A 1 272 ? -9.109 -9.822 15.726 1.00 87.62 272 LYS A C 1
ATOM 2112 O O . LYS A 1 272 ? -8.785 -9.841 16.911 1.00 87.62 272 LYS A O 1
ATOM 2117 N N . VAL A 1 273 ? -9.533 -8.742 15.073 1.00 90.25 273 VAL A N 1
ATOM 2118 C CA . VAL A 1 273 ? -9.804 -7.461 15.731 1.00 90.25 273 VAL A CA 1
ATOM 2119 C C . VAL A 1 273 ? -11.013 -7.633 16.639 1.00 90.25 273 VAL A C 1
ATOM 2121 O O . VAL A 1 273 ? -12.058 -8.123 16.203 1.00 90.25 273 VAL A O 1
ATOM 2124 N N . GLU A 1 274 ? -10.848 -7.257 17.901 1.00 93.25 274 GLU A N 1
ATOM 2125 C CA . GLU A 1 274 ? -11.911 -7.323 18.895 1.00 93.25 274 GLU A CA 1
ATOM 2126 C C . GLU A 1 274 ? -11.743 -6.191 19.905 1.00 93.25 274 GLU A C 1
ATOM 2128 O O . GLU A 1 274 ? -10.987 -6.303 20.868 1.00 93.25 274 GLU A O 1
ATOM 2133 N N . ILE A 1 275 ? -12.458 -5.090 19.679 1.00 94.25 275 ILE A N 1
ATOM 2134 C CA . ILE A 1 275 ? -12.506 -3.967 20.620 1.00 94.25 275 ILE A CA 1
ATOM 2135 C C . ILE A 1 275 ? -13.858 -4.004 21.324 1.00 94.25 275 ILE A C 1
ATOM 2137 O O . ILE A 1 275 ? -14.905 -3.911 20.678 1.00 94.25 275 ILE A O 1
ATOM 2141 N N . LEU A 1 276 ? -13.831 -4.135 22.648 1.00 95.06 276 LEU A N 1
ATOM 2142 C CA . LEU A 1 276 ? -15.019 -4.147 23.493 1.00 95.06 276 LEU A CA 1
ATOM 2143 C C . LEU A 1 276 ? -15.322 -2.737 23.988 1.00 95.06 276 LEU A C 1
ATOM 2145 O O . LEU A 1 276 ? -14.473 -2.090 24.604 1.00 95.06 276 LEU A O 1
ATOM 2149 N N . VAL A 1 277 ? -16.551 -2.284 23.761 1.00 94.88 277 VAL A N 1
ATOM 2150 C CA . VAL A 1 277 ? -17.058 -0.991 24.223 1.00 94.88 277 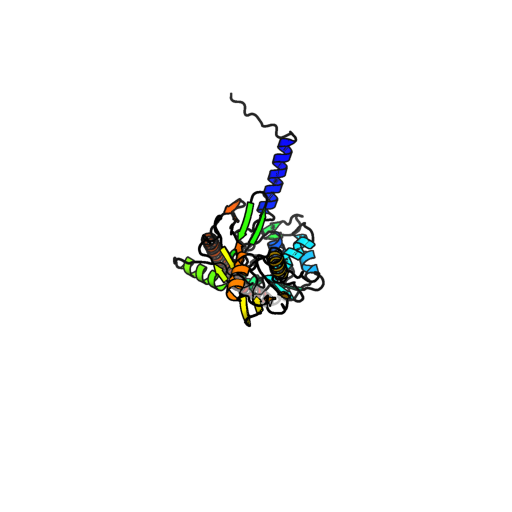VAL A CA 1
ATOM 2151 C C . VAL A 1 277 ? -18.197 -1.241 25.206 1.00 94.88 277 VAL A C 1
ATOM 2153 O O . VAL A 1 277 ? -19.307 -1.601 24.816 1.00 94.88 277 VAL A O 1
ATOM 2156 N N . GLU A 1 278 ? -17.920 -1.046 26.495 1.00 93.88 278 GLU A N 1
ATOM 2157 C CA . GLU A 1 278 ? -18.922 -1.114 27.560 1.00 93.88 278 GLU A CA 1
ATOM 2158 C C . GLU A 1 278 ? -19.707 0.200 27.628 1.00 93.88 278 GLU A C 1
ATOM 2160 O O . GLU A 1 278 ? -19.143 1.279 27.839 1.00 93.88 278 GLU A O 1
ATOM 2165 N N . LEU A 1 279 ? -21.026 0.106 27.509 1.00 92.38 279 LEU A N 1
ATOM 2166 C CA . LEU A 1 279 ? -21.963 1.223 27.553 1.00 92.38 279 LEU A CA 1
ATOM 2167 C C . LEU A 1 279 ? -22.283 1.638 28.993 1.00 92.38 279 LEU A C 1
ATOM 2169 O O . LEU A 1 279 ? -22.276 0.828 29.927 1.00 92.38 279 LEU A O 1
ATOM 2173 N N . ALA A 1 280 ? -22.614 2.917 29.181 1.00 90.12 280 ALA A N 1
ATOM 2174 C CA . ALA A 1 280 ? -23.150 3.381 30.456 1.00 90.12 280 ALA A CA 1
ATOM 2175 C C . ALA A 1 280 ? -24.594 2.864 30.675 1.00 90.12 280 ALA A C 1
ATOM 2177 O O . ALA A 1 280 ? -25.329 2.637 29.709 1.00 90.12 280 ALA A O 1
ATOM 2178 N N . PRO A 1 281 ? -25.041 2.679 31.933 1.00 87.12 281 PRO A N 1
ATOM 2179 C CA . PRO A 1 281 ? -26.385 2.182 32.220 1.00 87.12 281 PRO A CA 1
ATOM 2180 C C . PRO A 1 281 ? -27.486 3.066 31.615 1.00 87.12 281 PRO A C 1
ATOM 2182 O O . PRO A 1 281 ? -27.455 4.286 31.760 1.00 87.12 281 PRO A O 1
ATOM 2185 N N . GLY A 1 282 ? -28.490 2.438 30.995 1.00 83.94 282 GLY A N 1
ATOM 2186 C CA . GLY A 1 282 ? -29.678 3.126 30.472 1.00 83.94 282 GLY A CA 1
ATOM 2187 C C . GLY A 1 282 ? -29.542 3.686 29.053 1.00 83.94 282 GLY A C 1
ATOM 2188 O O . GLY A 1 282 ? -30.427 4.415 28.614 1.00 83.94 282 GLY A O 1
ATOM 2189 N N . ILE A 1 283 ? -28.466 3.354 28.335 1.00 88.06 283 ILE A N 1
ATOM 2190 C CA . ILE A 1 283 ? -28.239 3.780 26.948 1.00 88.06 283 ILE A CA 1
ATOM 2191 C C . ILE A 1 283 ? -28.568 2.638 25.989 1.00 88.06 283 ILE A C 1
ATOM 2193 O O . ILE A 1 283 ? -28.228 1.488 26.256 1.00 88.06 283 ILE A O 1
ATOM 2197 N N . SER A 1 284 ? -29.230 2.965 24.875 1.00 89.00 284 SER A N 1
ATOM 2198 C CA . SER A 1 284 ? -29.506 1.997 23.813 1.00 89.00 284 SER A CA 1
ATOM 2199 C C . SER A 1 284 ? -28.239 1.692 22.994 1.00 89.00 284 SER A C 1
ATOM 2201 O O . SER A 1 284 ? -27.571 2.643 22.562 1.00 89.00 284 SER A O 1
ATOM 2203 N N . PRO A 1 285 ? -27.927 0.408 22.732 1.00 90.81 285 PRO A N 1
ATOM 2204 C CA . PRO A 1 285 ? -26.857 -0.002 21.823 1.00 90.81 285 PRO A CA 1
ATOM 2205 C C . PRO A 1 285 ? -26.976 0.638 20.435 1.00 90.81 285 PRO A C 1
ATOM 2207 O O . PRO A 1 285 ? -26.017 1.257 19.986 1.00 90.81 285 PRO A O 1
ATOM 2210 N N . ASP A 1 286 ? -28.162 0.615 19.820 1.00 90.31 286 ASP A N 1
ATOM 2211 C CA . ASP A 1 286 ? -28.396 1.135 18.460 1.00 90.31 286 ASP A CA 1
ATOM 2212 C C . ASP A 1 286 ? -28.037 2.620 18.316 1.00 90.31 286 ASP A C 1
ATOM 2214 O O . ASP A 1 286 ? -27.296 3.018 17.420 1.00 90.31 286 ASP A O 1
ATOM 2218 N N . ILE A 1 287 ? -28.498 3.447 19.262 1.00 90.44 287 ILE A N 1
ATOM 2219 C CA . ILE A 1 287 ? -28.205 4.891 19.271 1.00 90.44 287 ILE A CA 1
ATOM 2220 C C . ILE A 1 287 ? -26.700 5.120 19.440 1.00 90.44 287 ILE A C 1
ATOM 2222 O O . ILE A 1 287 ? -26.139 6.069 18.891 1.00 90.44 287 ILE A O 1
ATOM 2226 N N . THR A 1 288 ? -26.036 4.253 20.207 1.00 91.44 288 THR A N 1
ATOM 2227 C CA . THR A 1 288 ? -24.592 4.357 20.409 1.00 91.44 288 THR A CA 1
ATOM 2228 C C . THR A 1 288 ? -23.821 3.940 19.165 1.00 91.44 288 THR A C 1
ATOM 2230 O O . THR A 1 288 ? -22.827 4.584 18.859 1.00 91.44 288 THR A O 1
ATOM 2233 N N . ILE A 1 289 ? -24.275 2.928 18.421 1.00 93.69 289 ILE A N 1
ATOM 2234 C CA . ILE A 1 289 ? -23.674 2.536 17.138 1.00 93.69 289 ILE A CA 1
ATOM 2235 C C . ILE A 1 289 ? -23.702 3.718 16.161 1.00 93.69 289 ILE A C 1
ATOM 2237 O O . ILE A 1 289 ? -22.662 4.077 15.607 1.00 93.69 289 ILE A O 1
ATOM 2241 N N . ASP A 1 290 ? -24.850 4.384 16.019 1.00 93.50 290 A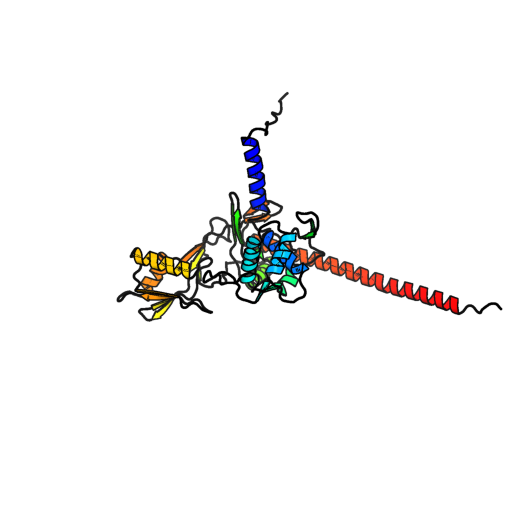SP A N 1
ATOM 2242 C CA . ASP A 1 290 ? -24.971 5.574 15.168 1.00 93.50 290 ASP A CA 1
ATOM 2243 C C . ASP A 1 290 ? -24.055 6.712 15.638 1.00 93.50 290 ASP A C 1
ATOM 2245 O O . ASP A 1 290 ? -23.393 7.370 14.832 1.00 93.50 290 ASP A O 1
ATOM 2249 N N . ALA A 1 291 ? -23.969 6.929 16.953 1.00 93.50 291 ALA A N 1
ATOM 2250 C CA . ALA A 1 291 ? -23.096 7.946 17.525 1.00 93.50 291 ALA A CA 1
ATOM 2251 C C . ALA A 1 291 ? -21.602 7.615 17.345 1.00 93.50 291 ALA A C 1
ATOM 2253 O O . ALA A 1 291 ? -20.806 8.521 17.103 1.00 93.50 291 ALA A O 1
ATOM 2254 N N . LEU A 1 292 ? -21.217 6.336 17.419 1.00 94.12 292 LEU A N 1
ATOM 2255 C CA . LEU A 1 292 ? -19.861 5.879 17.114 1.00 94.12 292 LEU A CA 1
ATOM 2256 C C . LEU A 1 292 ? -19.529 6.182 15.650 1.00 94.12 292 LEU A C 1
ATOM 2258 O O . LEU A 1 292 ? -18.524 6.826 15.378 1.00 94.12 292 LEU A O 1
ATOM 2262 N N . TYR A 1 293 ? -20.402 5.834 14.703 1.00 95.25 293 TYR A N 1
ATOM 2263 C CA . TYR A 1 293 ? -20.169 6.181 13.299 1.00 95.25 293 TYR A CA 1
ATOM 2264 C C . TYR A 1 293 ? -20.109 7.694 13.047 1.00 95.25 293 TYR A C 1
ATOM 2266 O O . TYR A 1 293 ? -19.337 8.144 12.209 1.00 95.25 293 TYR A O 1
ATOM 2274 N N . ALA A 1 294 ? -20.893 8.502 13.760 1.00 93.94 294 ALA A N 1
ATOM 2275 C CA . ALA A 1 294 ? -20.929 9.944 13.528 1.00 93.94 294 ALA A CA 1
ATOM 2276 C C . ALA A 1 294 ? -19.746 10.711 14.144 1.00 93.94 294 ALA A C 1
ATOM 2278 O O . ALA A 1 294 ? -19.368 11.768 13.630 1.00 93.94 294 ALA A O 1
ATOM 2279 N N . PHE A 1 295 ? -19.205 10.239 15.273 1.00 94.38 295 PHE A N 1
ATOM 2280 C CA . PHE A 1 295 ? -18.295 11.032 16.108 1.00 94.38 295 PHE A CA 1
ATOM 2281 C C . PHE A 1 295 ? -16.930 10.398 16.370 1.00 94.38 295 PHE A C 1
ATOM 2283 O O . PHE A 1 295 ? -16.103 11.048 17.013 1.00 94.38 295 PHE A O 1
ATOM 2290 N N . THR A 1 296 ? -16.679 9.177 15.901 1.00 95.50 296 THR A N 1
ATOM 2291 C CA . THR A 1 296 ? -15.401 8.480 16.092 1.00 95.50 296 THR A CA 1
ATOM 2292 C C . THR A 1 296 ? -14.832 8.000 14.761 1.00 95.50 296 THR A C 1
ATOM 2294 O O . THR A 1 296 ? -15.515 7.999 13.738 1.00 95.50 296 THR A O 1
ATOM 2297 N N . ASP A 1 297 ? -13.586 7.526 14.779 1.00 95.38 297 ASP A N 1
ATOM 2298 C CA . ASP A 1 297 ? -12.919 6.972 13.594 1.00 95.38 297 ASP A CA 1
ATOM 2299 C C . ASP A 1 297 ? -13.449 5.568 13.221 1.00 95.38 297 ASP A C 1
ATOM 2301 O O . ASP A 1 297 ? -12.830 4.847 12.443 1.00 95.38 297 ASP A O 1
ATOM 2305 N N . CYS A 1 298 ? -14.610 5.165 13.757 1.00 94.38 298 CYS A N 1
ATOM 2306 C CA . CYS A 1 298 ? -15.354 3.985 13.315 1.00 94.38 298 CYS A CA 1
ATOM 2307 C C . CYS A 1 298 ? -15.939 4.167 11.905 1.00 94.38 298 CYS A C 1
ATOM 2309 O O . CYS A 1 298 ? -16.177 3.175 11.215 1.00 94.38 298 CYS A O 1
ATOM 2311 N N . GLU A 1 299 ? -16.163 5.406 11.462 1.00 95.56 299 GLU A N 1
ATOM 2312 C CA . GLU A 1 299 ? -16.426 5.753 10.065 1.00 95.56 299 GLU A CA 1
ATOM 2313 C C . GLU A 1 299 ? -15.410 6.799 9.612 1.00 95.56 299 GLU A C 1
ATOM 2315 O O . GLU A 1 299 ? -15.285 7.866 10.207 1.00 95.56 299 GLU A O 1
ATOM 2320 N N . VAL A 1 300 ? -14.719 6.527 8.507 1.00 95.12 300 VAL A N 1
ATOM 2321 C CA . VAL A 1 300 ? -13.806 7.495 7.898 1.00 95.12 300 VAL A CA 1
ATOM 2322 C C . VAL A 1 300 ? -14.167 7.759 6.455 1.00 95.12 300 VAL A C 1
ATOM 2324 O O . VAL A 1 300 ? -14.571 6.878 5.694 1.00 95.12 300 VAL A O 1
ATOM 2327 N N . SER A 1 301 ? -13.984 9.012 6.060 1.00 94.69 301 SER A N 1
ATOM 2328 C CA . SER A 1 301 ? -14.114 9.414 4.675 1.00 94.69 301 SER A CA 1
ATOM 2329 C C . SER A 1 301 ? -12.760 9.386 3.984 1.00 94.69 301 SER A C 1
ATOM 2331 O O . SER A 1 301 ? -11.826 10.056 4.419 1.00 94.69 301 SER A O 1
ATOM 2333 N N . ILE A 1 302 ? -12.699 8.746 2.821 1.00 94.56 302 ILE A N 1
ATOM 2334 C CA . ILE A 1 302 ? -11.495 8.700 1.995 1.00 94.56 302 ILE A CA 1
ATOM 2335 C C . ILE A 1 302 ? -11.782 9.339 0.640 1.00 94.56 302 ILE A C 1
ATOM 2337 O O . ILE A 1 302 ? -12.721 8.962 -0.060 1.00 94.56 302 ILE A O 1
ATOM 2341 N N . SER A 1 303 ? -10.949 10.306 0.267 1.00 94.31 303 SER A N 1
ATOM 2342 C CA . SER A 1 303 ? -11.008 10.961 -1.039 1.00 94.31 303 SER A CA 1
ATOM 2343 C C . SER A 1 303 ? -9.921 10.378 -1.945 1.00 94.31 303 SER A C 1
ATOM 2345 O O . SER A 1 303 ? -8.738 10.644 -1.701 1.00 94.31 303 SER A O 1
ATOM 2347 N N . PRO A 1 304 ? -10.269 9.565 -2.958 1.00 94.00 304 PRO A N 1
ATOM 2348 C CA . PRO A 1 304 ? -9.296 9.072 -3.918 1.00 94.00 304 PRO A CA 1
ATOM 2349 C C . PRO A 1 304 ? -8.737 10.207 -4.782 1.00 94.00 304 PRO A C 1
ATOM 2351 O O . PRO A 1 304 ? -9.376 11.234 -5.031 1.00 94.00 304 PRO A O 1
ATOM 2354 N N . ASN A 1 305 ? -7.509 10.007 -5.242 1.00 93.38 305 ASN A N 1
ATOM 2355 C CA . ASN A 1 305 ? -6.853 10.882 -6.198 1.00 93.38 305 ASN A CA 1
ATOM 2356 C C . ASN A 1 305 ? -5.844 10.062 -7.001 1.00 93.38 305 ASN A C 1
ATOM 2358 O O . ASN A 1 305 ? -4.672 9.979 -6.636 1.00 93.38 305 ASN A O 1
ATOM 2362 N N . ALA A 1 306 ? -6.306 9.399 -8.055 1.00 92.38 306 ALA A N 1
ATOM 2363 C CA . ALA A 1 306 ? -5.467 8.518 -8.852 1.00 92.38 306 ALA A CA 1
ATOM 2364 C C . ALA A 1 306 ? -4.516 9.306 -9.771 1.00 92.38 306 ALA A C 1
ATOM 2366 O O . ALA A 1 306 ? -4.882 9.717 -10.870 1.00 92.38 306 ALA A O 1
ATOM 2367 N N . CYS A 1 307 ? -3.281 9.512 -9.304 1.00 93.38 307 CYS A N 1
ATOM 2368 C CA . CYS A 1 307 ? -2.197 10.130 -10.065 1.00 93.38 307 CYS A CA 1
ATOM 2369 C C . CYS A 1 307 ? -1.059 9.125 -10.285 1.00 93.38 307 CYS A C 1
ATOM 2371 O O . CYS A 1 307 ? -0.588 8.496 -9.332 1.00 93.38 307 CYS A O 1
ATOM 2373 N N . VAL A 1 308 ? -0.626 8.977 -11.535 1.00 94.31 308 VAL A N 1
ATOM 2374 C CA . VAL A 1 308 ? 0.421 8.038 -11.968 1.00 94.31 308 VAL A CA 1
ATOM 2375 C C . VAL A 1 308 ? 1.390 8.717 -12.927 1.00 94.31 308 VAL A C 1
ATOM 2377 O O . VAL A 1 308 ? 1.039 9.706 -13.572 1.00 94.31 308 VAL A O 1
ATOM 2380 N N . ILE A 1 309 ? 2.606 8.189 -13.049 1.00 93.62 309 ILE A N 1
ATOM 2381 C CA . ILE A 1 309 ? 3.556 8.653 -14.064 1.00 93.62 309 ILE A CA 1
ATOM 2382 C C . ILE A 1 309 ? 3.318 7.899 -15.372 1.00 93.62 309 ILE A C 1
ATOM 2384 O O . ILE A 1 309 ? 3.411 6.676 -15.415 1.00 93.62 309 ILE A O 1
ATOM 2388 N N . VAL A 1 310 ? 3.045 8.647 -16.441 1.00 91.12 310 VAL A N 1
ATOM 2389 C CA . VAL A 1 310 ? 2.923 8.146 -17.815 1.00 91.12 310 VAL A CA 1
ATOM 2390 C C . VAL A 1 310 ? 3.858 8.967 -18.694 1.00 91.12 310 VAL A C 1
ATOM 2392 O O . VAL A 1 310 ? 3.719 10.191 -18.772 1.00 91.12 310 VAL A O 1
ATOM 2395 N N . ASN A 1 311 ? 4.810 8.316 -19.369 1.00 87.25 311 ASN A N 1
ATOM 2396 C CA . ASN A 1 311 ? 5.800 8.979 -20.231 1.00 87.25 311 ASN A CA 1
ATOM 2397 C C . ASN A 1 311 ? 6.533 10.142 -19.525 1.00 87.25 311 ASN A C 1
ATOM 2399 O O . ASN A 1 311 ? 6.599 11.254 -20.055 1.00 87.25 311 ASN A O 1
ATOM 2403 N N . GLN A 1 312 ? 7.049 9.902 -18.312 1.00 86.75 312 GLN A N 1
ATOM 2404 C CA . GLN A 1 312 ? 7.752 10.897 -17.482 1.00 86.75 312 GLN A CA 1
ATOM 2405 C C . GLN A 1 312 ? 6.920 12.136 -17.107 1.00 86.75 312 GLN A C 1
ATOM 2407 O O . GLN A 1 312 ? 7.473 13.200 -16.826 1.00 86.75 312 GLN A O 1
ATOM 2412 N N . LYS A 1 313 ? 5.586 12.029 -17.102 1.00 90.50 313 LYS A N 1
ATOM 2413 C CA . LYS A 1 313 ? 4.685 13.109 -16.679 1.00 90.50 313 LYS A CA 1
ATOM 2414 C C . LYS A 1 313 ? 3.603 12.580 -15.736 1.00 90.50 313 LYS A C 1
ATOM 2416 O O . LYS A 1 313 ? 3.064 11.506 -16.000 1.00 90.50 313 LYS A O 1
ATOM 2421 N N . PRO A 1 314 ? 3.250 13.320 -14.671 1.00 92.69 314 PRO A N 1
ATOM 2422 C CA . PRO A 1 314 ? 2.117 12.963 -13.831 1.00 92.69 314 PRO A CA 1
ATOM 2423 C C . PRO A 1 314 ? 0.809 13.139 -14.611 1.00 92.69 314 PRO A C 1
ATOM 2425 O O . PRO A 1 314 ? 0.590 14.171 -15.248 1.00 92.69 314 PRO A O 1
ATOM 2428 N N . GLN A 1 315 ? -0.059 12.135 -14.553 1.00 93.56 315 GLN A N 1
ATOM 2429 C CA . GLN A 1 315 ? -1.392 12.156 -15.148 1.00 93.56 315 GLN A CA 1
ATOM 2430 C C . GLN A 1 315 ? -2.429 11.677 -14.136 1.00 93.56 315 GLN A C 1
ATOM 2432 O O . GLN A 1 315 ? -2.175 10.752 -13.365 1.00 93.56 315 GLN A O 1
ATOM 2437 N N . PHE A 1 316 ? -3.600 12.312 -14.162 1.00 93.75 316 PHE A N 1
ATOM 2438 C CA . PHE A 1 316 ? -4.758 11.908 -13.372 1.00 93.75 316 PHE A CA 1
ATOM 2439 C C . PHE A 1 316 ? -5.656 11.040 -14.240 1.00 93.75 316 PHE A C 1
ATOM 2441 O O . PHE A 1 316 ? -6.139 11.512 -15.268 1.00 93.75 316 PHE A O 1
ATOM 2448 N N . LEU A 1 317 ? -5.848 9.788 -13.840 1.00 94.62 317 LEU A N 1
ATOM 2449 C CA . LEU A 1 317 ? -6.585 8.790 -14.612 1.00 94.62 317 LEU A CA 1
ATOM 2450 C C . LEU A 1 317 ? -7.664 8.154 -13.742 1.00 94.62 317 LEU A C 1
ATOM 2452 O O . LEU A 1 317 ? -7.489 8.004 -12.535 1.00 94.62 317 LEU A O 1
ATOM 2456 N N . SER A 1 318 ? -8.769 7.750 -14.359 1.00 95.00 318 SER A N 1
ATOM 2457 C CA . SER A 1 318 ? -9.781 6.928 -13.693 1.00 95.00 318 SER A CA 1
ATOM 2458 C C . SER A 1 318 ? -9.271 5.504 -13.473 1.00 95.00 318 SER A C 1
ATOM 2460 O O . SER A 1 318 ? -8.426 4.990 -14.209 1.00 95.00 318 SER A O 1
ATOM 2462 N N . VAL A 1 319 ? -9.842 4.809 -12.497 1.00 94.81 319 VAL A N 1
ATOM 2463 C CA . VAL A 1 319 ? -9.557 3.394 -12.225 1.00 94.81 319 VAL A CA 1
ATOM 2464 C C . VAL A 1 319 ? -9.867 2.506 -13.434 1.00 94.81 319 VAL A C 1
ATOM 2466 O O . VAL A 1 319 ? -9.121 1.566 -13.718 1.00 94.81 319 VAL A O 1
ATOM 2469 N N . HIS A 1 320 ? -10.906 2.833 -14.209 1.00 94.94 320 HIS A N 1
ATOM 2470 C CA . HIS A 1 320 ? -11.223 2.116 -15.443 1.00 94.94 320 HIS A CA 1
ATOM 2471 C C . HIS A 1 320 ? -10.142 2.310 -16.507 1.00 94.94 320 HIS A C 1
ATOM 2473 O O . HIS A 1 320 ? -9.770 1.345 -17.173 1.00 94.94 320 HIS A O 1
ATOM 2479 N N . GLU A 1 321 ? -9.623 3.527 -16.685 1.00 95.31 321 GLU A N 1
ATOM 2480 C CA . GLU A 1 321 ? -8.501 3.783 -17.596 1.00 95.31 321 GLU A CA 1
ATOM 2481 C C . GLU A 1 321 ? -7.237 3.062 -17.139 1.00 95.31 321 GLU A C 1
ATOM 2483 O O . GLU A 1 321 ? -6.587 2.407 -17.957 1.00 95.31 321 GLU A O 1
ATOM 2488 N N . LEU A 1 322 ? -6.937 3.101 -15.838 1.00 95.44 322 LEU A N 1
ATOM 2489 C CA . LEU A 1 322 ? -5.805 2.380 -15.264 1.00 95.44 322 LEU A CA 1
ATOM 2490 C C . LEU A 1 322 ? -5.893 0.877 -15.566 1.00 95.44 322 LEU A C 1
ATOM 2492 O O . LEU A 1 322 ? -4.916 0.282 -16.025 1.00 95.44 322 LEU A O 1
ATOM 2496 N N . LEU A 1 323 ? -7.070 0.264 -15.388 1.00 96.31 323 LEU A N 1
ATOM 2497 C CA . LEU A 1 323 ? -7.265 -1.157 -15.679 1.00 96.31 323 LEU A CA 1
ATOM 2498 C C . LEU A 1 323 ? -7.097 -1.463 -17.172 1.00 96.31 323 LEU A C 1
ATOM 2500 O O . LEU A 1 323 ? -6.455 -2.454 -17.527 1.00 96.31 323 LEU A O 1
ATOM 2504 N N . LYS A 1 324 ? -7.658 -0.626 -18.051 1.00 95.69 324 LYS A N 1
ATOM 2505 C CA . LYS A 1 324 ? -7.555 -0.801 -19.509 1.00 95.69 324 LYS A CA 1
ATOM 2506 C C . LYS A 1 324 ? -6.098 -0.781 -19.957 1.00 95.69 324 LYS A C 1
ATOM 2508 O O . LYS A 1 324 ? -5.650 -1.720 -20.612 1.00 95.69 324 LYS A O 1
ATOM 2513 N N . ILE A 1 325 ? -5.350 0.236 -19.530 1.00 94.88 325 ILE A N 1
ATOM 2514 C CA . ILE A 1 325 ? -3.928 0.388 -19.853 1.00 94.88 325 ILE A CA 1
ATOM 2515 C C . ILE A 1 325 ? -3.126 -0.801 -19.308 1.00 94.88 325 ILE A C 1
ATOM 2517 O O . ILE A 1 325 ? -2.343 -1.392 -20.049 1.00 94.88 325 ILE A O 1
ATOM 2521 N N . ALA A 1 326 ? -3.348 -1.212 -18.055 1.00 94.62 326 ALA A N 1
ATOM 2522 C CA . ALA A 1 326 ? -2.662 -2.368 -17.473 1.00 94.62 326 ALA A CA 1
ATOM 2523 C C . ALA A 1 326 ? -2.983 -3.683 -18.214 1.00 94.62 326 ALA A C 1
ATOM 2525 O O . ALA A 1 326 ? -2.105 -4.529 -18.418 1.00 94.62 326 ALA A O 1
ATOM 2526 N N . THR A 1 327 ? -4.230 -3.850 -18.665 1.00 95.19 327 THR A N 1
ATOM 2527 C CA . THR A 1 327 ? -4.667 -5.022 -19.436 1.00 95.19 327 THR A CA 1
ATOM 2528 C C . THR A 1 327 ? -4.011 -5.059 -20.816 1.00 95.19 327 THR A C 1
ATOM 2530 O O . THR A 1 327 ? -3.505 -6.104 -21.238 1.00 95.19 327 THR A O 1
ATOM 2533 N N . ASP A 1 328 ? -3.974 -3.924 -21.516 1.00 95.44 328 ASP A N 1
ATOM 2534 C CA . ASP A 1 328 ? -3.320 -3.814 -22.821 1.00 95.44 328 ASP A CA 1
ATOM 2535 C C . ASP A 1 328 ? -1.801 -3.992 -22.709 1.00 95.44 328 ASP A C 1
ATOM 2537 O O . ASP A 1 328 ? -1.209 -4.736 -23.497 1.00 95.44 328 ASP A O 1
ATOM 2541 N N . HIS A 1 329 ? -1.183 -3.433 -21.665 1.00 93.19 329 HIS A N 1
ATOM 2542 C CA . HIS A 1 329 ? 0.229 -3.649 -21.358 1.00 93.19 329 HIS A CA 1
ATOM 2543 C C . HIS A 1 329 ? 0.533 -5.137 -21.137 1.00 93.19 329 HIS A C 1
ATOM 2545 O O . HIS A 1 329 ? 1.436 -5.694 -21.767 1.00 93.19 329 HIS A O 1
ATOM 2551 N N . THR A 1 330 ? -0.282 -5.823 -20.332 1.00 92.88 330 THR A N 1
ATOM 2552 C CA . THR A 1 330 ? -0.158 -7.268 -20.087 1.00 92.88 330 THR A CA 1
ATOM 2553 C C . THR A 1 330 ? -0.267 -8.069 -21.387 1.00 92.88 330 THR A C 1
ATOM 2555 O O . THR A 1 330 ? 0.571 -8.929 -21.677 1.00 92.88 330 THR A O 1
ATOM 2558 N N . LYS A 1 331 ? -1.269 -7.768 -22.220 1.00 93.44 331 LYS A N 1
ATOM 2559 C CA . LYS A 1 331 ? -1.473 -8.403 -23.530 1.00 93.44 331 LYS A CA 1
ATOM 2560 C C . LYS A 1 331 ? -0.259 -8.223 -24.441 1.00 93.44 331 LYS A C 1
ATOM 2562 O O . LYS A 1 331 ? 0.152 -9.172 -25.116 1.00 93.44 331 LYS A O 1
ATOM 2567 N N . ASP A 1 332 ? 0.332 -7.036 -24.462 1.00 93.12 332 ASP A N 1
ATOM 2568 C CA . ASP A 1 332 ? 1.484 -6.745 -25.307 1.00 93.12 332 ASP A CA 1
ATOM 2569 C C . ASP A 1 332 ? 2.781 -7.368 -24.780 1.00 93.12 332 ASP A C 1
ATOM 2571 O O . ASP A 1 332 ? 3.552 -7.915 -25.576 1.00 93.12 332 ASP A O 1
ATOM 2575 N N . LEU A 1 333 ? 2.990 -7.415 -23.462 1.00 92.06 333 LEU A N 1
ATOM 2576 C CA . LEU A 1 333 ? 4.082 -8.173 -22.843 1.00 92.06 333 LEU A CA 1
ATOM 2577 C C . LEU A 1 333 ? 4.000 -9.667 -23.181 1.00 92.06 333 LEU A C 1
ATOM 2579 O O . LEU A 1 333 ? 5.004 -10.276 -23.569 1.00 92.06 333 LEU A O 1
ATOM 2583 N N . LEU A 1 334 ? 2.805 -10.258 -23.104 1.00 89.88 334 LEU A N 1
ATOM 2584 C CA . LEU A 1 334 ? 2.584 -11.659 -23.466 1.00 89.88 334 LEU A CA 1
ATOM 2585 C C . LEU A 1 334 ? 2.859 -11.909 -24.954 1.00 89.88 334 LEU A C 1
ATOM 2587 O O . LEU A 1 334 ? 3.555 -12.869 -25.294 1.00 89.88 334 LEU A O 1
ATOM 2591 N N . LYS A 1 335 ? 2.413 -11.019 -25.851 1.00 90.19 335 LYS A N 1
ATOM 2592 C CA . LYS A 1 335 ? 2.748 -11.096 -27.285 1.00 90.19 335 LYS A CA 1
ATOM 2593 C C . LYS A 1 335 ? 4.252 -10.985 -27.535 1.00 90.19 335 LYS A C 1
ATOM 2595 O O . LYS A 1 335 ? 4.782 -11.756 -28.337 1.00 90.19 335 LYS A O 1
ATOM 2600 N N . LYS A 1 336 ? 4.949 -10.046 -26.881 1.00 87.75 336 LYS A N 1
ATOM 2601 C CA . LYS A 1 336 ? 6.413 -9.887 -26.986 1.00 87.75 336 LYS A CA 1
ATOM 2602 C C . LYS A 1 336 ? 7.123 -11.164 -26.531 1.00 87.75 336 LYS A C 1
ATOM 2604 O O . LYS A 1 336 ? 7.956 -11.695 -27.265 1.00 87.75 336 LYS A O 1
ATOM 2609 N N . SER A 1 337 ? 6.739 -11.704 -25.374 1.00 83.31 337 SER A N 1
ATOM 2610 C CA . SER A 1 337 ? 7.283 -12.957 -24.838 1.00 83.31 337 SER A CA 1
ATOM 2611 C C . SER A 1 337 ? 7.059 -14.133 -25.797 1.00 83.31 337 SER A C 1
ATOM 2613 O O . SER A 1 337 ? 7.996 -14.863 -26.134 1.00 83.31 337 SER A O 1
ATOM 2615 N N . TRP A 1 338 ? 5.843 -14.267 -26.332 1.00 83.50 338 TRP A N 1
ATOM 2616 C CA . TRP A 1 338 ? 5.493 -15.325 -27.277 1.00 83.50 338 TRP A CA 1
ATOM 2617 C C . TRP A 1 338 ? 6.276 -15.233 -28.593 1.00 83.50 338 TRP A C 1
ATOM 2619 O O . TRP A 1 338 ? 6.788 -16.245 -29.080 1.00 83.50 338 TRP A O 1
ATOM 2629 N N . ARG A 1 339 ? 6.432 -14.025 -29.152 1.00 84.38 339 ARG A N 1
ATOM 2630 C CA . ARG A 1 339 ? 7.251 -13.783 -30.354 1.00 84.38 339 ARG A CA 1
ATOM 2631 C C . ARG A 1 339 ? 8.713 -14.157 -30.115 1.00 84.38 339 ARG A C 1
ATOM 2633 O O . ARG A 1 339 ? 9.299 -14.858 -30.940 1.00 84.38 339 ARG A O 1
ATOM 2640 N N . SER A 1 340 ? 9.274 -13.762 -28.975 1.00 78.19 340 SER A N 1
ATOM 2641 C CA . SER A 1 340 ? 10.644 -14.105 -28.578 1.00 78.19 340 SER A CA 1
ATOM 2642 C C . SER A 1 340 ? 10.846 -15.614 -28.424 1.00 78.19 340 SER A C 1
ATOM 2644 O O . SER A 1 340 ? 11.834 -16.161 -28.919 1.00 78.19 340 SER A O 1
ATOM 2646 N N . ASN A 1 341 ? 9.898 -16.315 -27.798 1.00 77.06 341 ASN A N 1
ATOM 2647 C CA . ASN A 1 341 ? 9.953 -17.771 -27.656 1.00 77.06 341 ASN A CA 1
ATOM 2648 C C . ASN A 1 341 ? 9.801 -18.481 -29.004 1.00 77.06 341 ASN A C 1
ATOM 2650 O O . ASN A 1 341 ? 10.583 -19.377 -29.310 1.00 77.06 341 ASN A O 1
ATOM 2654 N N . SER A 1 342 ? 8.881 -18.028 -29.854 1.00 75.19 342 SER A N 1
ATOM 2655 C CA . SER A 1 342 ? 8.694 -18.562 -31.208 1.00 75.19 342 SER A CA 1
ATOM 2656 C C . SER A 1 342 ? 9.949 -18.396 -32.068 1.00 75.19 342 SER A C 1
ATOM 2658 O O . SER A 1 342 ? 10.365 -19.331 -32.755 1.00 75.19 342 SER A O 1
ATOM 2660 N N . ALA A 1 343 ? 10.601 -17.232 -32.001 1.00 73.06 343 ALA A N 1
ATOM 2661 C CA . ALA A 1 343 ? 11.867 -16.985 -32.684 1.00 73.06 343 ALA A CA 1
ATOM 2662 C C . ALA A 1 343 ? 12.988 -17.897 -32.160 1.00 73.06 343 ALA A C 1
ATOM 2664 O O . ALA A 1 343 ? 13.762 -18.436 -32.954 1.00 73.06 343 ALA A O 1
ATOM 2665 N N . ASN A 1 344 ? 13.054 -18.120 -30.844 1.00 74.00 344 ASN A N 1
ATOM 2666 C CA . ASN A 1 344 ? 14.034 -19.021 -30.241 1.00 74.00 344 ASN A CA 1
ATOM 2667 C C . ASN A 1 344 ? 13.795 -20.487 -30.641 1.00 74.00 344 ASN A C 1
ATOM 2669 O O . ASN A 1 344 ? 14.735 -21.183 -31.016 1.00 74.00 344 ASN A O 1
ATOM 2673 N N . CYS A 1 345 ? 12.538 -20.939 -30.652 1.00 66.00 345 CYS A N 1
ATOM 2674 C CA . CYS A 1 345 ? 12.162 -22.269 -31.128 1.00 66.00 345 CYS A CA 1
ATOM 2675 C C . CYS A 1 345 ? 12.537 -22.467 -32.600 1.00 66.00 345 CYS A C 1
ATOM 2677 O O . CYS A 1 345 ? 13.140 -23.483 -32.932 1.00 66.00 345 CYS A O 1
ATOM 2679 N N . ARG A 1 346 ? 12.275 -21.484 -33.477 1.00 64.44 346 ARG A N 1
ATOM 2680 C CA . ARG A 1 346 ? 12.700 -21.537 -34.890 1.00 64.44 346 ARG A CA 1
ATOM 2681 C C . ARG A 1 346 ? 14.221 -21.608 -35.027 1.00 64.44 346 ARG A C 1
ATOM 2683 O O . ARG A 1 346 ? 14.719 -22.447 -35.773 1.00 64.44 346 ARG A O 1
ATOM 2690 N N . LYS A 1 347 ? 14.970 -20.783 -34.284 1.00 64.06 347 LYS A N 1
ATOM 2691 C CA . LYS A 1 347 ? 16.442 -20.842 -34.260 1.00 64.06 347 LYS A CA 1
ATOM 2692 C C . LYS A 1 347 ? 16.934 -22.214 -33.803 1.00 64.06 347 LYS A C 1
ATOM 2694 O O . LYS A 1 347 ? 17.766 -22.802 -34.483 1.00 64.06 347 LYS A O 1
ATOM 2699 N N . ASN A 1 348 ? 16.388 -22.764 -32.722 1.00 64.38 348 ASN A N 1
ATOM 2700 C CA . ASN A 1 348 ? 16.756 -24.094 -32.238 1.00 64.38 348 ASN A CA 1
ATOM 2701 C C . ASN A 1 348 ? 16.418 -25.183 -33.262 1.00 64.38 348 ASN A C 1
ATOM 2703 O O . ASN A 1 348 ? 17.261 -26.029 -33.545 1.00 64.38 348 ASN A O 1
ATOM 2707 N N . TYR A 1 349 ? 15.245 -25.120 -33.891 1.00 61.56 349 TYR A N 1
ATOM 2708 C CA . TYR A 1 349 ? 14.836 -26.082 -34.913 1.00 61.56 349 TYR A CA 1
ATOM 2709 C C . TYR A 1 349 ? 15.721 -26.038 -36.165 1.00 61.56 349 TYR A C 1
ATOM 2711 O O . TYR A 1 349 ? 15.913 -27.061 -36.806 1.00 61.56 349 TYR A O 1
ATOM 2719 N N . ILE A 1 350 ? 16.307 -24.886 -36.503 1.00 62.41 350 ILE A N 1
ATOM 2720 C CA . ILE A 1 350 ? 17.221 -24.737 -37.648 1.00 62.41 350 ILE A CA 1
ATOM 2721 C C . ILE A 1 350 ? 18.667 -25.101 -37.265 1.00 62.41 350 ILE A C 1
ATOM 2723 O O . ILE A 1 350 ? 19.360 -25.808 -37.998 1.00 62.41 350 ILE A O 1
ATOM 2727 N N . ILE A 1 351 ? 19.139 -24.661 -36.098 1.00 60.47 351 ILE A N 1
ATOM 2728 C CA . ILE A 1 351 ? 20.534 -24.823 -35.659 1.00 60.47 351 ILE A CA 1
ATOM 2729 C C . ILE A 1 351 ? 20.822 -26.265 -35.216 1.00 60.47 351 ILE A C 1
ATOM 2731 O O . ILE A 1 351 ? 21.918 -26.775 -35.460 1.00 60.47 351 ILE A O 1
ATOM 2735 N N . HIS A 1 352 ? 19.862 -26.955 -34.594 1.00 59.19 352 HIS A N 1
ATOM 2736 C CA . HIS A 1 352 ? 20.076 -28.305 -34.064 1.00 59.19 352 HIS A CA 1
ATOM 2737 C C . HIS A 1 352 ? 20.295 -29.370 -35.165 1.00 59.19 352 HIS A C 1
ATOM 2739 O O . HIS A 1 352 ? 21.213 -30.188 -35.023 1.00 59.19 352 HIS A O 1
ATOM 2745 N N . PRO A 1 353 ? 19.551 -29.359 -36.291 1.00 59.16 353 PRO A N 1
ATOM 2746 C CA . PRO A 1 353 ? 19.843 -30.195 -37.455 1.00 59.16 353 PRO A CA 1
ATOM 2747 C C . PRO A 1 353 ? 21.158 -29.819 -38.137 1.00 59.16 353 PRO A C 1
ATOM 2749 O O . PRO A 1 353 ? 21.932 -30.712 -38.474 1.00 59.16 353 PRO A O 1
ATOM 2752 N N . LEU A 1 354 ? 21.467 -28.524 -38.282 1.00 58.97 354 LEU A N 1
ATOM 2753 C CA . LEU A 1 354 ? 22.715 -28.062 -38.904 1.00 58.97 354 LEU A CA 1
ATOM 2754 C C . LEU A 1 354 ? 23.956 -28.477 -38.095 1.00 58.97 354 LEU A C 1
ATOM 2756 O O . LEU A 1 354 ? 24.946 -28.933 -38.673 1.00 58.97 354 LEU A O 1
ATOM 2760 N N . ARG A 1 355 ? 23.896 -28.414 -36.757 1.00 53.22 355 ARG A N 1
ATOM 2761 C CA . ARG A 1 355 ? 24.944 -28.954 -35.870 1.00 53.22 355 ARG A CA 1
ATOM 2762 C C . ARG A 1 355 ? 25.082 -30.469 -36.004 1.00 53.22 355 ARG A C 1
ATOM 2764 O O . ARG A 1 355 ? 26.205 -30.948 -36.155 1.00 53.22 355 ARG A O 1
ATOM 2771 N N . LYS A 1 356 ? 23.973 -31.222 -36.016 1.00 57.16 356 LYS A N 1
ATOM 2772 C CA . LYS A 1 356 ? 23.999 -32.679 -36.256 1.00 57.16 356 LYS A CA 1
ATOM 2773 C C . LYS A 1 356 ? 24.610 -33.014 -37.621 1.00 57.16 356 LYS A C 1
ATOM 2775 O O . LYS A 1 356 ? 25.438 -33.915 -37.709 1.00 57.16 356 LYS A O 1
ATOM 2780 N N . PHE A 1 357 ? 24.272 -32.265 -38.669 1.00 57.31 357 PHE A N 1
ATOM 2781 C CA . PHE A 1 357 ? 24.795 -32.476 -40.021 1.00 57.31 357 PHE A CA 1
ATOM 2782 C C . PHE A 1 357 ? 26.292 -32.143 -40.128 1.00 57.31 357 PHE A C 1
ATOM 2784 O O . PHE A 1 357 ? 27.059 -32.890 -40.738 1.00 57.31 357 PHE A O 1
ATOM 2791 N N . SER A 1 358 ? 26.733 -31.061 -39.480 1.00 60.41 358 SER A N 1
ATOM 2792 C CA . SER A 1 358 ? 28.145 -30.667 -39.388 1.00 60.41 358 SER A CA 1
ATOM 2793 C C . SER A 1 358 ? 28.990 -31.699 -38.628 1.00 60.41 358 SER A C 1
ATOM 2795 O O . SER A 1 358 ? 30.054 -32.102 -39.105 1.00 60.41 358 SER A O 1
ATOM 2797 N N . LEU A 1 359 ? 28.487 -32.209 -37.497 1.00 64.62 359 LEU A N 1
ATOM 2798 C CA . LEU A 1 359 ? 29.127 -33.291 -36.740 1.00 64.62 359 LEU A CA 1
ATOM 2799 C C . LEU A 1 359 ? 29.203 -34.584 -37.559 1.00 64.62 359 LEU A C 1
ATOM 2801 O O . LEU A 1 359 ? 30.264 -35.202 -37.617 1.00 64.62 359 LEU A O 1
ATOM 2805 N N . LYS A 1 360 ? 28.131 -34.947 -38.276 1.00 57.28 360 LYS A N 1
ATOM 2806 C CA . LYS A 1 360 ? 28.111 -36.120 -39.166 1.00 57.28 360 LYS A CA 1
ATOM 2807 C C . LYS A 1 360 ? 29.141 -35.989 -40.295 1.00 57.28 360 LYS A C 1
ATOM 2809 O O . LYS A 1 360 ? 29.878 -36.934 -40.561 1.00 57.28 360 LYS A O 1
ATOM 2814 N N . LYS A 1 361 ? 29.279 -34.803 -40.906 1.00 62.34 361 LYS A N 1
ATOM 2815 C CA . LYS A 1 361 ? 30.335 -34.518 -41.898 1.00 62.34 361 LYS A CA 1
ATOM 2816 C C . LYS A 1 361 ? 31.744 -34.617 -41.307 1.00 62.34 361 LYS A C 1
ATOM 2818 O O . LYS A 1 361 ? 32.615 -35.200 -41.949 1.00 62.34 361 LYS A O 1
ATOM 2823 N N . LYS A 1 362 ? 31.986 -34.080 -40.103 1.00 66.69 362 LYS A N 1
ATOM 2824 C CA . LYS A 1 362 ? 33.282 -34.215 -39.410 1.00 66.69 362 LYS A CA 1
ATOM 2825 C C . LYS A 1 362 ? 33.608 -35.679 -39.100 1.00 66.69 362 LYS A C 1
ATOM 2827 O O . LYS A 1 362 ? 34.731 -36.104 -39.355 1.00 66.69 362 LYS A O 1
ATOM 2832 N N . PHE A 1 363 ? 32.625 -36.452 -38.643 1.00 67.50 363 PHE A N 1
ATOM 2833 C CA . PHE A 1 363 ? 32.775 -37.879 -38.361 1.00 67.50 363 PHE A CA 1
ATOM 2834 C C . PHE A 1 363 ? 33.108 -38.680 -39.628 1.00 67.50 363 PHE A C 1
ATOM 2836 O O . PHE A 1 363 ? 34.110 -39.388 -39.655 1.00 67.50 363 PHE A O 1
ATOM 2843 N N . ILE A 1 364 ? 32.363 -38.477 -40.722 1.00 66.94 364 ILE A N 1
ATOM 2844 C CA . ILE A 1 364 ? 32.642 -39.107 -42.028 1.00 66.94 364 ILE A CA 1
ATOM 2845 C C . ILE A 1 364 ? 34.048 -38.746 -42.530 1.00 66.94 364 ILE A C 1
ATOM 2847 O O . ILE A 1 364 ? 34.754 -39.587 -43.081 1.00 66.94 364 ILE A O 1
ATOM 2851 N N . ARG A 1 365 ? 34.481 -37.495 -42.344 1.00 66.50 365 ARG A N 1
ATOM 2852 C CA . ARG A 1 365 ? 35.805 -37.026 -42.778 1.00 66.50 365 ARG A CA 1
ATOM 2853 C C . ARG A 1 365 ? 36.942 -37.614 -41.929 1.00 66.50 365 ARG A C 1
ATOM 2855 O O . ARG A 1 365 ? 38.010 -37.873 -42.476 1.00 66.50 365 ARG A O 1
ATOM 2862 N N . SER A 1 366 ? 36.705 -37.850 -40.637 1.00 67.00 366 SER A N 1
ATOM 2863 C CA . SER A 1 366 ? 37.624 -38.566 -39.739 1.00 67.00 366 SER A CA 1
ATOM 2864 C C . SER A 1 366 ? 37.721 -40.051 -40.106 1.00 67.00 366 SER A C 1
ATOM 2866 O O . SER A 1 366 ? 38.813 -40.567 -40.319 1.00 67.00 366 SER A O 1
ATOM 2868 N N . TRP A 1 367 ? 36.577 -40.705 -40.321 1.00 69.69 367 TRP A N 1
ATOM 2869 C CA . TRP A 1 367 ? 36.499 -42.114 -40.717 1.00 69.69 367 TRP A CA 1
ATOM 2870 C C . TRP A 1 367 ? 37.155 -42.386 -42.084 1.00 69.69 367 TRP A C 1
ATOM 2872 O O . TRP A 1 367 ? 37.907 -43.341 -42.256 1.00 69.69 367 TRP A O 1
ATOM 2882 N N . LYS A 1 368 ? 36.981 -41.480 -43.058 1.00 67.44 368 LYS A N 1
ATOM 2883 C CA . LYS A 1 368 ? 37.707 -41.544 -44.341 1.00 67.44 368 LYS A CA 1
ATOM 2884 C C . LYS A 1 368 ? 39.221 -41.338 -44.200 1.00 67.44 368 LYS A C 1
ATOM 2886 O O . LYS A 1 368 ? 39.966 -41.810 -45.052 1.00 67.44 368 LYS A O 1
ATOM 2891 N N . LYS A 1 369 ? 39.692 -40.620 -43.171 1.00 68.75 369 LYS A N 1
ATOM 2892 C CA . LYS A 1 369 ? 41.131 -40.486 -42.882 1.00 68.75 369 LYS A CA 1
ATOM 2893 C C . LYS A 1 369 ? 41.700 -41.757 -42.248 1.00 68.75 369 LYS A C 1
ATOM 2895 O O . LYS A 1 369 ? 42.812 -42.120 -42.606 1.00 68.75 369 LYS A O 1
ATOM 2900 N N . SER A 1 370 ? 40.950 -42.440 -41.379 1.00 63.25 370 SER A N 1
ATOM 2901 C CA . SER A 1 370 ? 41.387 -43.697 -40.751 1.00 63.25 370 SER A CA 1
ATOM 2902 C C . SER A 1 370 ? 41.365 -44.902 -41.698 1.00 63.25 370 SER A C 1
ATOM 2904 O O . SER A 1 370 ? 42.067 -45.871 -41.451 1.00 63.25 370 SER A O 1
ATOM 2906 N N . MET A 1 371 ? 40.593 -44.847 -42.790 1.00 58.44 371 MET A N 1
ATOM 2907 C CA . MET A 1 371 ? 40.559 -45.892 -43.825 1.00 58.44 371 MET A CA 1
ATOM 2908 C C . MET A 1 371 ? 41.601 -45.736 -44.941 1.00 58.44 371 MET A C 1
ATOM 2910 O O . MET A 1 371 ? 41.610 -46.546 -45.864 1.00 58.44 371 MET A O 1
ATOM 2914 N N . LYS A 1 372 ? 42.483 -44.727 -44.909 1.00 56.25 372 LYS A N 1
ATOM 2915 C CA . LYS A 1 372 ? 43.600 -44.701 -45.863 1.00 56.25 372 LYS A CA 1
ATOM 2916 C C . LYS A 1 372 ? 44.609 -45.784 -45.456 1.00 56.25 372 LYS A C 1
ATOM 2918 O O . LYS A 1 372 ? 45.204 -45.633 -44.391 1.00 56.25 372 LYS A O 1
ATOM 2923 N N . PRO A 1 373 ? 44.822 -46.845 -46.260 1.00 52.78 373 PRO A N 1
ATOM 2924 C CA . PRO A 1 373 ? 45.869 -47.811 -45.968 1.00 52.78 373 PRO A CA 1
ATOM 2925 C C . PRO A 1 373 ? 47.205 -47.071 -45.956 1.00 52.78 373 PRO A C 1
ATOM 2927 O O . PRO A 1 373 ? 47.485 -46.270 -46.856 1.00 52.78 373 PRO A O 1
ATOM 2930 N N . GLY A 1 374 ? 47.997 -47.298 -44.907 1.00 54.62 374 GLY A N 1
ATOM 2931 C CA . GLY A 1 374 ? 49.372 -46.829 -44.854 1.00 54.62 374 GLY A CA 1
ATOM 2932 C C . GLY A 1 374 ? 50.076 -47.286 -46.124 1.00 54.62 374 GLY A C 1
ATOM 2933 O O . GLY A 1 374 ? 50.164 -48.486 -46.383 1.00 54.62 374 GLY A O 1
ATOM 2934 N N . LYS A 1 375 ? 50.516 -46.328 -46.943 1.00 49.75 375 LYS A N 1
ATOM 2935 C CA . LYS A 1 375 ? 51.503 -46.616 -47.978 1.00 49.75 375 LYS A CA 1
ATOM 2936 C C . LYS A 1 375 ? 52.745 -47.107 -47.235 1.00 49.75 375 LYS A C 1
ATOM 2938 O O . LYS A 1 375 ? 53.335 -46.329 -46.487 1.00 49.75 375 LYS A O 1
ATOM 2943 N N . ARG A 1 376 ? 53.024 -48.404 -47.363 1.00 42.28 376 ARG A N 1
ATOM 2944 C CA . ARG A 1 376 ? 54.364 -48.953 -47.158 1.00 42.28 376 ARG A CA 1
ATOM 2945 C C . ARG A 1 376 ? 55.314 -48.349 -48.178 1.00 42.28 376 ARG A C 1
ATOM 2947 O O . ARG A 1 376 ? 54.832 -48.057 -49.300 1.00 42.28 376 ARG A O 1
#

pLDDT: mean 88.59, std 12.25, range [33.59, 97.62]

Foldseek 3Di:
DDDDPPPPLPDPVSVVVVVVVVQQLCQDQQPFFAALQALDHNLLQLLLVLLVVVDPPDWDQQVVSLVSSCQQPVDDSVVSSVSVLLVCQLVQFKPKDDASADLAAPGHGDPSRGIIIHTDPRNVVFFDDPLLFDWDAGPVRPDIGGPGTLGLFLVCQQSPHWGDGVPDIATHAHFDRVLLVVCLVCVVVVHDHDTDHDDPQDADKDQVQQQLLAFPGKMKGAFDWDDPDQFKIKTFTAGPSDYPVQQQVQVVVCCVVVLFAWDDWDFPDDVTGIIMTGGDPPDGPVVRSVSSCVRTSSMDMDGGFHWHDDPSDIDTDGNSVSSNVSSVSSVVSVVSVVVVVVVVVVVCVVVVVVVVVVVVVVVVVVVVVVPPPPDD

Sequence (376 aa):
MMSEQKENNSGVSGQYKTWFLDYASYVILERAVPAMEDGLKPVQRRILHAMKEMDDGRFNKVANIIGQSMQYHPHGDASIGDALVNMGQKDLLIETQGNWGDVRTGDDAAAARYIEARLSKFALDVAFNAKTTDWQLSYDGRKNEPVTLPMKFPLLLAQGAEGIAVGLATKILPHNFCELIESSIKYLRGKKFELLPDFQTGGSIDAANYNEGLRGGKIRVRATIEEADKKTLVIRSVPYGITTTQIMDSIVKANDQGKIKIKKVTDHTAAKVEILVELAPGISPDITIDALYAFTDCEVSISPNACVIVNQKPQFLSVHELLKIATDHTKDLLKKSWRSNSANCRKNYIIHPLRKFSLKKKFIRSWKKSMKPGKR

Radius of gyration: 28.67 Å; chains: 1; bounding box: 84×93×80 Å